Protein 5EWP (pdb70)

Solvent-accessible surface area: 23270 Å² total; per-residue (Å²): 238,97,208,59,46,99,32,51,97,77,17,70,123,1,123,117,96,76,48,16,81,38,3,4,72,2,0,86,10,108,28,145,38,85,106,100,112,81,53,127,59,20,32,68,10,102,20,4,0,0,20,0,0,19,19,0,4,62,16,1,42,89,100,101,73,82,102,23,21,46,33,0,41,135,8,90,0,1,45,34,0,8,87,7,15,113,29,181,81,112,3,24,22,5,5,0,2,10,0,0,17,77,0,4,59,104,19,23,78,0,4,16,35,0,47,106,48,32,0,3,60,78,1,8,64,7,3,132,30,151,66,80,20,16,48,19,18,0,2,59,0,0,34,14,0,0,50,30,46,102,124,16,8,90,58,0,55,164,61,26,0,6,77,21,0,2,60,7,1,89,52,72,119,138,63,84,75,97,49,85,18,148,8,18,34,64,0,0,103,7,0,30,42,0,0,34,53,93,64,56,78,29,103,82,1,24,44,14,0,88,126,40,75,0,44,135,7,0,114,70,0,70,88,14,97,46,88,66,6,23,57,10,0,66,78,0,10,115,80,5,102,223,87,214,58,52,98,31,51,97,79,15,78,124,1,130,83,95,76,48,17,83,37,3,6,73,2,0,86,9,109,22,140,28,84,107,99,96,158,62,128,58,20,34,86,19,138,13,4,0,0,27,0,0,24,28,0,4,80,24,1,46,35,100,99,78,76,94,21,23,45,31,0,44,136,8,91,0,2,47,36,0,9,89,8,17,124,30,174,51,102,7,14,20,2,5,0,1,10,0,0,18,74,0,4,59,95,16,21,78,0,4,16,33,0,48,107,48,32,0,4,58,76,0,8,63,7,6,142,30,156,56,76,19,11,54,20,17,0,2,60,0,0,50,16,0,0,52,32,52,120,146,16,9,44,57,0,63,169,60,27,0,6,78,18,0,3,62,9,1,99,48,50,129,124,45,76,95,99,36,93,7,160,9,16,38,68,0,0,103,7,0,28,43,0,0,34,52,106,60,97,74,31,100,95,1,22,83,15,0,72,110,40,73,0,43,134,16,0,104,64,0,62,144,11,91,53,88,68,3,21,59,11,0,63,80,0,10,118,77,4,106

B-factor: mean 30.08, std 13.86, range [9.21, 117.8]

Foldseek 3Di:
DDDDDPLVVLLVVCVVVVVLLSLLVSLPFPAADDDDDDDDFADDDGTSNLVSLQVLLVQLQPPVCVVSLVVNVVSVNLLSLLVLLPDPDRSSNRSSLSSLLSSLPPHQVSLVVNLVSPVLLSLLVQLPDPGLVRNLSSLNSLLSNCLVDVVSLVVCLVSCNLQSLLVLLAADPVHDLVDDSVSNLVSLVSLVSSQDNVNHGDVVSLVSNLPYCNLVSLVVQLVRPDVSRVVSSVVSNVSND/DDDADPLVVLLVVCLVVVVLLSLLVSLPFQAADDFDDDDVFADDDGTSNLVSLQVLLVVLQPPVCVVSLVVNVVSVVLLSLLVLLPDPDRSSNRSSLSSLLSSLPPHQVSLQVCLVSPPLLSLLVQLVDPGLVRNLSSLNSLLSNCLPDVVSLVVCLVSCSLQSLLVLLADPPPCDLPDDSVSNQVSLVSLVSSQDNVNHGDPVSLVSNLPYCNLVSLVVQLPHPDPSRNVSSVVNNVSND

Structure (mmCIF, N/CA/C/O backbone):
data_5EWP
#
_entry.id   5EWP
#
_cell.length_a   46.800
_cell.length_b   54.940
_cell.length_c   64.650
_cell.angle_alpha   106.68
_cell.angle_beta   100.57
_cell.angle_gamma   99.60
#
_symmetry.space_group_name_H-M   'P 1'
#
loop_
_entity.id
_entity.type
_entity.pdbx_description
1 polymer 'ARO (armadillo repeats only protein)'
2 water water
#
loop_
_atom_site.group_PDB
_atom_site.id
_atom_site.type_symbol
_atom_site.label_atom_id
_atom_site.label_alt_id
_atom_site.label_comp_id
_atom_site.label_asym_id
_atom_site.label_entity_id
_atom_site.label_seq_id
_atom_site.pdbx_PDB_ins_code
_atom_site.Cartn_x
_atom_site.Cartn_y
_atom_site.Cartn_z
_atom_site.occupancy
_atom_site.B_iso_or_equiv
_atom_site.auth_seq_id
_atom_site.auth_comp_id
_atom_site.auth_asym_id
_atom_site.auth_atom_id
_atom_site.pdbx_PDB_model_num
ATOM 1 N N . LEU A 1 9 ? 8.970 -41.611 -20.705 1.00 59.93 32 LEU A N 1
ATOM 2 C CA . LEU A 1 9 ? 7.704 -41.082 -20.207 1.00 57.91 32 LEU A CA 1
ATOM 3 C C . LEU A 1 9 ? 6.660 -42.183 -20.027 1.00 57.26 32 LEU A C 1
ATOM 4 O O . LEU A 1 9 ? 6.976 -43.375 -20.045 1.00 58.96 32 LEU A O 1
ATOM 9 N N . SER A 1 10 ? 5.408 -41.765 -19.868 1.00 52.39 33 SER A N 1
ATOM 10 C CA . SER A 1 10 ? 4.313 -42.689 -19.606 1.00 51.01 33 SER A CA 1
ATOM 11 C C . SER A 1 10 ? 3.820 -43.425 -20.858 1.00 42.68 33 SER A C 1
ATOM 12 O O . SER A 1 10 ? 3.841 -42.873 -21.961 1.00 35.37 33 SER A O 1
ATOM 15 N N . PHE A 1 11 ? 3.359 -44.664 -20.679 1.00 38.15 34 PHE A N 1
ATOM 16 C CA . PHE A 1 11 ? 2.570 -45.338 -21.704 1.00 35.62 34 PHE A CA 1
ATOM 17 C C . PHE A 1 11 ? 1.271 -44.569 -21.870 1.00 39.20 34 PHE A C 1
ATOM 18 O O . PHE A 1 11 ? 0.724 -44.051 -20.893 1.00 36.36 34 PHE A O 1
ATOM 26 N N . THR A 1 12 ? 0.772 -44.476 -23.093 1.00 33.27 35 THR A N 1
ATOM 27 C CA . THR A 1 12 ? -0.466 -43.733 -23.304 1.00 36.86 35 THR A CA 1
ATOM 28 C C . THR A 1 12 ? -1.362 -44.411 -24.332 1.00 35.62 35 THR A C 1
ATOM 29 O O . THR A 1 12 ? -0.980 -45.413 -24.926 1.00 33.54 35 THR A O 1
ATOM 33 N N . SER A 1 13 ? -2.562 -43.879 -24.523 1.00 30.26 36 SER A N 1
ATOM 34 C CA . SER A 1 13 ? -3.480 -44.462 -25.481 1.00 36.69 36 SER A CA 1
ATOM 35 C C . SER A 1 13 ? -2.888 -44.510 -26.880 1.00 29.41 36 SER A C 1
ATOM 36 O O . SER A 1 13 ? -2.168 -43.602 -27.292 1.00 31.76 36 SER A O 1
ATOM 39 N N . ASN A 1 14 ? -3.201 -45.580 -27.603 1.00 26.52 37 ASN A N 1
ATOM 40 C CA . ASN A 1 14 ? -2.805 -45.718 -28.988 1.00 32.44 37 ASN A CA 1
ATOM 41 C C . ASN A 1 14 ? -3.260 -44.507 -29.794 1.00 23.95 37 ASN A C 1
ATOM 42 O O . ASN A 1 14 ? -2.539 -44.034 -30.670 1.00 26.11 37 ASN A O 1
ATOM 47 N N . ASP A 1 15 ? -4.459 -44.017 -29.491 1.00 27.49 38 ASP A N 1
ATOM 48 C CA . ASP A 1 15 ? -5.032 -42.903 -30.261 1.00 24.79 38 ASP A CA 1
ATOM 49 C C . ASP A 1 15 ? -4.214 -41.625 -30.073 1.00 24.37 38 ASP A C 1
ATOM 50 O O . ASP A 1 15 ? -4.067 -40.824 -31.004 1.00 24.11 38 ASP A O 1
ATOM 55 N N . ILE A 1 16 ? -3.679 -41.435 -28.870 1.00 24.66 39 ILE A N 1
ATOM 56 C CA . ILE A 1 16 ? -2.832 -40.280 -28.613 1.00 24.76 39 ILE A CA 1
ATOM 57 C C . ILE A 1 16 ? -1.526 -40.401 -29.392 1.00 23.71 39 ILE A C 1
ATOM 58 O O . ILE A 1 16 ? -1.043 -39.427 -29.961 1.00 22.99 39 ILE A O 1
ATOM 63 N N . LEU A 1 17 ? -0.963 -41.603 -29.439 1.00 26.36 40 LEU A N 1
ATOM 64 C CA . LEU A 1 17 ? 0.252 -41.803 -30.212 1.00 27.39 40 LEU A CA 1
ATOM 65 C C . LEU A 1 17 ? -0.005 -41.615 -31.703 1.00 21.41 40 LEU A C 1
ATOM 66 O O . LEU A 1 17 ? 0.803 -40.997 -32.393 1.00 22.39 40 LEU A O 1
ATOM 71 N N . ARG A 1 18 ? -1.127 -42.150 -32.179 1.00 20.83 41 ARG A N 1
ATOM 72 C CA . ARG A 1 18 ? -1.522 -42.000 -33.579 1.00 24.56 41 ARG A CA 1
ATOM 73 C C . ARG A 1 18 ? -1.705 -40.535 -33.917 1.00 23.38 41 ARG A C 1
ATOM 74 O O . ARG A 1 18 ? -1.260 -40.082 -34.964 1.00 22.33 41 ARG A O 1
ATOM 82 N N . PHE A 1 19 ? -2.336 -39.787 -33.013 1.00 21.89 42 PHE A N 1
ATOM 83 C CA . PHE A 1 19 ? -2.511 -38.357 -33.224 1.00 23.46 42 PHE A CA 1
ATOM 84 C C . PHE A 1 19 ? -1.173 -37.626 -33.331 1.00 22.62 42 PHE A C 1
ATOM 85 O O . PHE A 1 19 ? -0.971 -36.809 -34.234 1.00 22.28 42 PHE A O 1
ATOM 93 N N . ASP A 1 20 ? -0.268 -37.891 -32.392 1.00 24.34 43 ASP A N 1
ATOM 94 C CA . ASP A 1 20 ? 1.013 -37.185 -32.380 1.00 24.79 43 ASP A CA 1
ATOM 95 C C . ASP A 1 20 ? 1.813 -37.448 -33.640 1.00 23.68 43 ASP A C 1
ATOM 96 O O . ASP A 1 20 ? 2.451 -36.546 -34.180 1.00 29.31 43 ASP A O 1
ATOM 101 N N . LYS A 1 21 ? 1.764 -38.682 -34.120 1.00 23.30 44 LYS A N 1
ATOM 102 C CA . LYS A 1 21 ? 2.480 -39.027 -35.340 1.00 25.21 44 LYS A CA 1
ATOM 103 C C . LYS A 1 21 ? 1.816 -38.382 -36.555 1.00 27.64 44 LYS A C 1
ATOM 104 O O . LYS A 1 21 ? 2.496 -37.839 -37.430 1.00 26.56 44 LYS A O 1
ATOM 110 N N . ALA A 1 22 ? 0.489 -38.436 -36.612 1.00 25.00 45 ALA A N 1
ATOM 111 C CA . ALA A 1 22 ? -0.232 -37.802 -37.708 1.00 22.11 45 ALA A CA 1
ATOM 112 C C . ALA A 1 22 ? 0.068 -36.301 -37.759 1.00 29.95 45 ALA A C 1
ATOM 113 O O . ALA A 1 22 ? 0.201 -35.725 -38.838 1.00 28.84 45 ALA A O 1
ATOM 115 N N . TYR A 1 23 ? 0.199 -35.684 -36.586 1.00 23.72 46 TYR A N 1
ATOM 116 C CA . TYR A 1 23 ? 0.466 -34.253 -36.477 1.00 30.72 46 TYR A CA 1
ATOM 117 C C . TYR A 1 23 ? 1.847 -33.892 -37.032 1.00 34.87 46 TYR A C 1
ATOM 118 O O . TYR A 1 23 ? 1.989 -32.952 -37.828 1.00 35.16 46 TYR A O 1
ATOM 127 N N . ASP A 1 24 ? 2.862 -34.626 -36.592 1.00 31.76 47 ASP A N 1
ATOM 128 C CA . ASP A 1 24 ? 4.222 -34.444 -37.103 1.00 36.39 47 ASP A CA 1
ATOM 129 C C . ASP A 1 24 ? 4.297 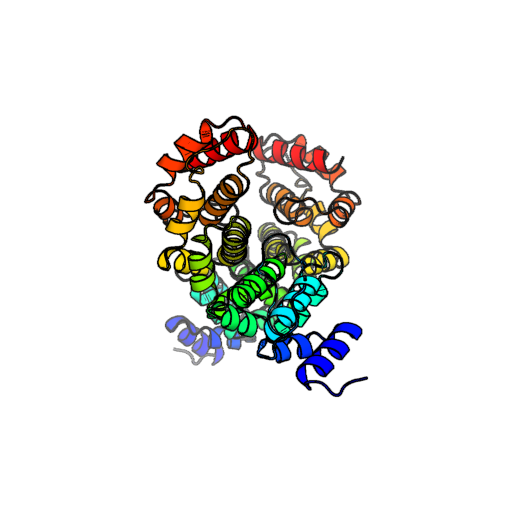-34.590 -38.622 1.00 37.67 47 ASP A C 1
ATOM 130 O O . ASP A 1 24 ? 5.133 -33.961 -39.261 1.00 44.29 47 ASP A O 1
ATOM 135 N N . GLU A 1 25 ? 3.427 -35.415 -39.200 1.00 31.07 48 GLU A N 1
ATOM 136 C CA . GLU A 1 25 ? 3.549 -35.756 -40.616 1.00 30.50 48 GLU A CA 1
ATOM 137 C C . GLU A 1 25 ? 2.439 -35.221 -41.533 1.00 34.72 48 GLU A C 1
ATOM 138 O O . GLU A 1 25 ? 2.393 -35.591 -42.710 1.00 41.74 48 GLU A O 1
ATOM 144 N N . ASN A 1 26 ? 1.582 -34.337 -41.022 1.00 28.58 49 ASN A N 1
ATOM 145 C CA . ASN A 1 26 ? 0.385 -33.895 -41.756 1.00 27.81 49 ASN A CA 1
ATOM 146 C C . ASN A 1 26 ? -0.355 -35.046 -42.418 1.00 31.86 49 ASN A C 1
ATOM 147 O O . ASN A 1 26 ? -0.766 -34.957 -43.581 1.00 35.54 49 ASN A O 1
ATOM 152 N N . ASP A 1 27 ? -0.529 -36.127 -41.669 1.00 25.74 50 ASP A N 1
ATOM 153 C CA . ASP A 1 27 ? -1.164 -37.327 -42.186 1.00 22.08 50 ASP A CA 1
ATOM 154 C C . ASP A 1 27 ? -2.681 -37.147 -42.237 1.00 27.34 50 ASP A C 1
ATOM 155 O O . ASP A 1 27 ? -3.392 -37.397 -41.247 1.00 19.84 50 ASP A O 1
ATOM 160 N N . VAL A 1 28 ? -3.165 -36.702 -43.392 1.00 24.84 51 VAL A N 1
ATOM 161 C CA . VAL A 1 28 ? -4.581 -36.422 -43.586 1.00 24.20 51 VAL A CA 1
ATOM 162 C C . VAL A 1 28 ? -5.454 -37.650 -43.341 1.00 22.79 51 VAL A C 1
ATOM 163 O O . VAL A 1 28 ? -6.428 -37.572 -42.594 1.00 20.95 51 VAL A O 1
ATOM 167 N N . GLN A 1 29 ? -5.118 -38.783 -43.955 1.00 19.78 52 GLN A N 1
ATOM 168 C CA . GLN A 1 29 ? -5.948 -39.978 -43.815 1.00 19.26 52 GLN A CA 1
ATOM 169 C C . GLN A 1 29 ? -6.031 -40.447 -42.369 1.00 19.22 52 GLN A C 1
ATOM 170 O O . GLN A 1 29 ? -7.089 -40.895 -41.905 1.00 19.78 52 GLN A O 1
ATOM 176 N N . GLU A 1 30 ? -4.918 -40.354 -41.655 1.00 16.71 53 GLU A N 1
ATOM 177 C CA . GLU A 1 30 ? -4.928 -40.802 -40.258 1.00 19.94 53 GLU A CA 1
ATOM 178 C C . GLU A 1 30 ? -5.786 -39.872 -39.388 1.00 18.12 53 GLU A C 1
ATOM 179 O O . GLU A 1 30 ? -6.543 -40.335 -38.529 1.00 17.95 53 GLU A O 1
ATOM 185 N N . PHE A 1 31 ? -5.686 -38.568 -39.626 1.00 17.30 54 PHE A N 1
ATOM 186 C CA . PHE A 1 31 ? -6.569 -37.618 -38.942 1.00 19.86 54 PHE A CA 1
ATOM 187 C C . PHE A 1 31 ? -8.043 -37.950 -39.208 1.00 19.41 54 PHE A C 1
ATOM 188 O O . PHE A 1 31 ? -8.851 -37.935 -38.300 1.00 16.22 54 PHE A O 1
ATOM 196 N N . VAL A 1 32 ? -8.407 -38.240 -40.458 1.00 16.12 55 VAL A N 1
ATOM 197 C CA . VAL A 1 32 ? -9.789 -38.615 -40.732 1.00 16.33 55 VAL A CA 1
ATOM 198 C C . VAL A 1 32 ? -10.204 -39.879 -39.959 1.00 20.50 55 VAL A C 1
ATOM 199 O O . VAL A 1 32 ? -11.285 -39.925 -39.367 1.00 18.62 55 VAL A O 1
ATOM 203 N N . ASN A 1 33 ? -9.333 -40.888 -39.940 1.00 19.00 56 ASN A N 1
ATOM 204 C CA . ASN A 1 33 ? -9.606 -42.119 -39.206 1.00 19.47 56 ASN A CA 1
ATOM 205 C C . ASN A 1 33 ? -9.739 -41.867 -37.722 1.00 17.99 56 ASN A C 1
ATOM 206 O O . ASN A 1 33 ? -10.487 -42.564 -37.028 1.00 22.39 56 ASN A O 1
ATOM 211 N N . LEU A 1 34 ? -8.994 -40.874 -37.240 1.00 16.20 57 LEU A N 1
ATOM 212 C CA . LEU A 1 34 ? -8.971 -40.543 -35.807 1.00 17.08 57 LEU A CA 1
ATOM 213 C C . LEU A 1 34 ? -10.174 -39.704 -35.357 1.00 14.96 57 LEU A C 1
ATOM 214 O O . LEU A 1 34 ? -10.416 -39.559 -34.161 1.00 16.98 57 LEU A O 1
ATOM 219 N N . CYS A 1 35 ? -10.936 -39.157 -36.304 1.00 18.22 58 CYS A N 1
ATOM 220 C CA . CYS A 1 35 ? -12.085 -38.340 -35.919 1.00 15.68 58 CYS A CA 1
ATOM 221 C C . CYS A 1 35 ? -13.089 -39.112 -35.060 1.00 20.37 58 CYS A C 1
ATOM 222 O O . CYS A 1 35 ? -13.805 -38.520 -34.250 1.00 19.85 58 CYS A O 1
ATOM 225 N N . SER A 1 36 ? -13.137 -40.433 -35.218 1.00 19.45 59 SER A N 1
ATOM 226 C CA . SER A 1 36 ? -14.066 -41.240 -34.426 1.00 27.46 59 SER A CA 1
ATOM 227 C C . SER A 1 36 ? -13.556 -41.511 -32.998 1.00 23.37 59 SER A C 1
ATOM 228 O O . SER A 1 36 ? -14.294 -42.026 -32.161 1.00 27.13 59 SER A O 1
ATOM 231 N N . SER A 1 37 ? -12.299 -41.173 -32.721 1.00 19.35 60 SER A N 1
ATOM 232 C CA . SER A 1 37 ? -11.729 -41.457 -31.410 1.00 25.90 60 SER A CA 1
ATOM 233 C C . SER A 1 37 ? -12.472 -40.730 -30.302 1.00 27.40 60 SER A C 1
ATOM 234 O O . SER A 1 37 ? -12.731 -39.538 -30.406 1.00 21.68 60 SER A O 1
ATOM 237 N N . THR A 1 38 ? -12.823 -41.464 -29.250 1.00 25.05 61 THR A N 1
ATOM 238 C CA . THR A 1 38 ? -13.451 -40.884 -28.070 1.00 32.71 61 THR A CA 1
ATOM 239 C C . THR A 1 38 ? -12.449 -40.741 -26.922 1.00 27.27 61 THR A C 1
ATOM 240 O O . THR A 1 38 ? -12.827 -40.460 -25.784 1.00 24.78 61 THR A O 1
ATOM 244 N N . CYS A 1 39 ? -11.166 -40.933 -27.226 1.00 22.88 62 CYS A N 1
ATOM 245 C CA . CYS A 1 39 ? -10.116 -40.811 -26.219 1.00 24.55 62 CYS A CA 1
ATOM 246 C C . CYS A 1 39 ? -10.075 -39.386 -25.643 1.00 22.49 62 CYS A C 1
ATOM 247 O O . CYS A 1 39 ? -9.869 -38.423 -26.382 1.00 21.83 62 CYS A O 1
ATOM 250 N N . GLU A 1 40 ? -10.309 -39.248 -24.338 1.00 19.58 63 GLU A N 1
ATOM 251 C CA . GLU A 1 40 ? -10.359 -37.931 -23.703 1.00 18.41 63 GLU A CA 1
ATOM 252 C C . GLU A 1 40 ? -8.981 -37.285 -23.707 1.00 29.40 63 GLU A C 1
ATOM 253 O O . GLU A 1 40 ? -7.967 -37.973 -23.595 1.00 24.50 63 GLU A O 1
ATOM 259 N N . ILE A 1 41 ? -8.939 -35.965 -23.864 1.00 25.73 64 ILE A N 1
ATOM 260 C CA . ILE A 1 41 ? -7.686 -35.235 -23.713 1.00 30.36 64 ILE A CA 1
ATOM 261 C C . ILE A 1 41 ? -7.796 -34.248 -22.556 1.00 32.93 64 ILE A C 1
ATOM 262 O O . ILE A 1 41 ? -8.892 -33.982 -22.057 1.00 31.31 64 ILE A O 1
ATOM 267 N N . GLU A 1 42 ? -6.658 -33.707 -22.134 1.00 33.93 65 GLU A N 1
ATOM 268 C CA . GLU A 1 42 ? -6.639 -32.742 -21.042 1.00 39.36 65 GLU A CA 1
ATOM 269 C C . GLU A 1 42 ? -7.174 -31.399 -21.533 1.00 45.11 65 GLU A C 1
ATOM 270 O O . GLU A 1 42 ? -7.212 -31.144 -22.741 1.00 41.73 65 GLU A O 1
ATOM 272 N N . LYS A 1 43 ? -7.620 -30.559 -20.601 1.00 49.93 66 LYS A N 1
ATOM 273 C CA . LYS A 1 43 ? -8.079 -29.215 -20.941 1.00 50.70 66 LYS A CA 1
ATOM 274 C C . LYS A 1 43 ? -6.976 -28.434 -21.654 1.00 54.48 66 LYS A C 1
ATOM 275 O O . LYS A 1 43 ? -5.799 -28.557 -21.317 1.00 55.04 66 LYS A O 1
ATOM 277 N N . LEU A 1 44 ? -7.365 -27.622 -22.632 1.00 53.47 67 LEU A N 1
ATOM 278 C CA . LEU A 1 44 ? -6.411 -26.825 -23.400 1.00 56.21 67 LEU A CA 1
ATOM 279 C C . LEU A 1 44 ? -6.243 -25.422 -22.828 1.00 59.36 67 LEU A C 1
ATOM 280 O O . LEU A 1 44 ? -6.856 -25.076 -21.819 1.00 55.94 67 LEU A O 1
ATOM 285 N N . ARG A 1 47 ? -6.844 -22.309 -26.098 1.00 42.88 70 ARG A N 1
ATOM 286 C CA . ARG A 1 47 ? -7.878 -22.140 -27.127 1.00 52.10 70 ARG A CA 1
ATOM 287 C C . ARG A 1 47 ? -7.266 -22.090 -28.528 1.00 45.31 70 ARG A C 1
ATOM 288 O O . ARG A 1 47 ? -6.182 -21.541 -28.721 1.00 48.27 70 ARG A O 1
ATOM 290 N N . MET A 1 48 ? -7.972 -22.635 -29.515 1.00 51.74 71 MET A N 1
ATOM 291 C CA . MET A 1 48 ? -7.395 -22.764 -30.853 1.00 52.95 71 MET A CA 1
ATOM 292 C C . MET A 1 48 ? -8.150 -21.990 -31.929 1.00 50.56 71 MET A C 1
ATOM 293 O O . MET A 1 48 ? -7.694 -21.906 -33.064 1.00 57.27 71 MET A O 1
ATOM 298 N N . HIS A 1 49 ? -9.284 -21.403 -31.570 1.00 42.03 72 HIS A N 1
ATOM 299 C CA . HIS A 1 49 ? -10.226 -20.908 -32.565 1.00 32.23 72 HIS A CA 1
ATOM 300 C C . HIS A 1 49 ? -11.129 -19.889 -31.877 1.00 21.03 72 HIS A C 1
ATOM 301 O O . HIS A 1 49 ? -11.411 -20.030 -30.697 1.00 26.90 72 HIS A O 1
ATOM 308 N N . PRO A 1 50 ? -11.571 -18.851 -32.610 1.00 24.03 73 PRO A N 1
ATOM 309 C CA . PRO A 1 50 ? -12.311 -17.781 -31.929 1.00 27.72 73 PRO A CA 1
ATOM 310 C C . PRO A 1 50 ? -13.701 -18.143 -31.385 1.00 26.61 73 PRO A C 1
ATOM 311 O O . PRO A 1 50 ? -14.147 -17.458 -30.471 1.00 26.71 73 PRO A O 1
ATOM 315 N N . TRP A 1 51 ? -14.368 -19.177 -31.893 1.00 17.75 74 TRP A N 1
ATOM 316 C CA . TRP A 1 51 ? -15.684 -19.510 -31.352 1.00 18.60 74 TRP A CA 1
ATOM 317 C C . TRP A 1 51 ? -15.955 -21.011 -31.145 1.00 13.12 74 TRP A C 1
ATOM 318 O O . TRP A 1 51 ? -16.846 -21.363 -30.376 1.00 19.04 74 TRP A O 1
ATOM 329 N N . ALA A 1 52 ? -15.214 -21.889 -31.823 1.00 17.75 75 ALA A N 1
ATOM 330 C CA . ALA A 1 52 ? -15.451 -23.334 -31.693 1.00 15.91 75 ALA A CA 1
ATOM 331 C C . ALA A 1 52 ? -15.143 -23.804 -30.272 1.00 17.31 75 ALA A C 1
ATOM 332 O O . ALA A 1 52 ? -14.136 -23.412 -29.692 1.00 18.69 75 ALA A O 1
ATOM 334 N N . ALA A 1 53 ? -16.006 -24.644 -29.716 1.00 15.08 76 ALA A N 1
ATOM 335 C CA . ALA A 1 53 ? -15.777 -25.197 -28.376 1.00 17.48 76 ALA A CA 1
ATOM 336 C C . ALA A 1 53 ? -14.472 -25.982 -28.320 1.00 16.01 76 ALA A C 1
ATOM 337 O O . ALA A 1 53 ? -14.114 -26.665 -29.276 1.00 16.42 76 ALA A O 1
ATOM 339 N N . ASP A 1 54 ? -13.743 -25.887 -27.207 1.00 16.63 77 ASP A N 1
ATOM 340 C CA . ASP A 1 54 ? -12.487 -26.637 -27.074 1.00 21.67 77 ASP A CA 1
ATOM 341 C C . ASP A 1 54 ? -12.656 -28.145 -27.308 1.00 21.27 77 ASP A C 1
ATOM 342 O O . ASP A 1 54 ? -13.544 -28.774 -26.723 1.00 17.98 77 ASP A O 1
ATOM 347 N N . PRO A 1 55 ? -11.801 -28.727 -28.162 1.00 18.71 78 PRO A N 1
ATOM 348 C CA . PRO A 1 55 ? -11.821 -30.185 -28.343 1.00 20.52 78 PRO A CA 1
ATOM 349 C C . PRO A 1 55 ? -11.647 -30.910 -27.013 1.00 18.90 78 PRO A C 1
ATOM 350 O O . PRO A 1 55 ? -10.779 -30.520 -26.229 1.00 19.41 78 PRO A O 1
ATOM 354 N N . LYS A 1 56 ? -12.476 -31.919 -26.759 1.00 17.12 79 LYS A N 1
ATOM 355 C CA . LYS A 1 56 ? -12.428 -32.639 -25.492 1.00 22.96 79 LYS A CA 1
ATOM 356 C C . LYS A 1 56 ? -11.938 -34.069 -25.677 1.00 23.99 79 LYS A C 1
ATOM 357 O O . LYS A 1 56 ? -11.682 -34.790 -24.696 1.00 19.26 79 LYS A O 1
ATOM 363 N N . THR A 1 57 ? -11.793 -34.463 -26.938 1.00 21.33 80 THR A N 1
ATOM 364 C CA . THR A 1 57 ? -11.328 -35.800 -27.316 1.00 17.97 80 THR A CA 1
ATOM 365 C C . THR A 1 57 ? -10.371 -35.738 -28.491 1.00 19.60 80 THR A C 1
ATOM 366 O O . THR A 1 57 ? -10.336 -34.745 -29.217 1.00 17.73 80 THR A O 1
ATOM 370 N N . ILE A 1 58 ? -9.619 -36.815 -28.705 1.00 20.65 81 ILE A N 1
ATOM 371 C CA . ILE A 1 58 ? -8.741 -36.905 -29.864 1.00 18.12 81 ILE A CA 1
ATOM 372 C C . ILE A 1 58 ? -9.559 -36.759 -31.157 1.00 19.21 81 ILE A C 1
ATOM 373 O O . ILE A 1 58 ? -9.095 -36.171 -32.138 1.00 17.59 81 ILE A O 1
ATOM 378 N N . GLY A 1 59 ? -10.785 -37.271 -31.143 1.00 19.23 82 GLY A N 1
ATOM 379 C CA . GLY A 1 59 ? -11.673 -37.156 -32.296 1.00 17.71 82 GLY A CA 1
ATOM 380 C C . GLY A 1 59 ? -11.936 -35.714 -32.699 1.00 19.45 82 GLY A C 1
ATOM 381 O O . GLY A 1 59 ? -11.760 -35.332 -33.857 1.00 16.89 82 GLY A O 1
ATOM 382 N N . ALA A 1 60 ? -12.354 -34.889 -31.743 1.00 16.76 83 ALA A N 1
ATOM 383 C CA . ALA A 1 60 ? -12.592 -33.483 -32.048 1.00 16.18 83 ALA A CA 1
ATOM 384 C C . ALA A 1 60 ? -11.291 -32.743 -32.379 1.00 19.93 83 ALA A C 1
ATOM 385 O O . ALA A 1 60 ? -11.278 -31.826 -33.200 1.00 17.12 83 ALA A O 1
ATOM 387 N N . LEU A 1 61 ? -10.200 -33.136 -31.733 1.00 14.86 84 LEU A N 1
ATOM 388 C CA . LEU A 1 61 ? -8.913 -32.508 -31.987 1.00 12.36 84 LEU A CA 1
ATOM 389 C C . LEU A 1 61 ? -8.417 -32.798 -33.409 1.00 14.36 84 LEU A C 1
ATOM 390 O O . LEU A 1 61 ? -7.812 -31.949 -34.066 1.00 14.10 84 LEU A O 1
ATOM 395 N N . SER A 1 62 ? -8.684 -34.015 -33.873 1.00 15.34 85 SER A N 1
ATOM 396 C CA . SER A 1 62 ? -8.290 -34.435 -35.214 1.00 16.18 85 SER A CA 1
ATOM 397 C C . SER A 1 62 ? -9.097 -33.669 -36.256 1.00 14.91 85 SER A C 1
ATOM 398 O O . SER A 1 62 ? -8.551 -33.202 -37.252 1.00 16.50 85 SER A O 1
ATOM 401 N N . ALA A 1 63 ? -10.395 -33.525 -36.011 1.00 15.48 86 ALA A N 1
ATOM 402 C CA . ALA A 1 63 ? -11.251 -32.715 -36.875 1.00 13.37 86 ALA A CA 1
ATOM 403 C C . ALA A 1 63 ? -10.722 -31.278 -36.930 1.00 12.57 86 ALA A C 1
ATOM 404 O O . ALA A 1 63 ? -10.732 -30.645 -37.988 1.00 14.88 86 ALA A O 1
ATOM 406 N N . THR A 1 64 ? -10.247 -30.769 -35.789 1.00 15.15 87 THR A N 1
ATOM 407 C CA . THR A 1 64 ? -9.702 -29.419 -35.754 1.00 14.27 87 THR A CA 1
ATOM 408 C C . THR A 1 64 ? -8.402 -29.312 -36.587 1.00 15.47 87 THR A C 1
ATOM 409 O O . THR A 1 64 ? -8.212 -28.352 -37.321 1.00 17.11 87 THR A O 1
ATOM 413 N N . GLN A 1 65 ? -7.518 -30.300 -36.500 1.00 15.30 88 GLN A N 1
ATOM 414 C CA . GLN A 1 65 ? -6.294 -30.241 -37.302 1.00 14.89 88 GLN A CA 1
ATOM 415 C C . GLN A 1 65 ? -6.620 -30.307 -38.789 1.00 15.54 88 GLN A C 1
ATOM 416 O O . GLN A 1 65 ? -5.950 -29.664 -39.602 1.00 16.39 88 GLN A O 1
ATOM 422 N N . LEU A 1 66 ? -7.643 -31.084 -39.144 1.00 16.49 89 LEU A N 1
ATOM 423 C CA . LEU A 1 66 ? -8.071 -31.165 -40.545 1.00 17.87 89 LEU A CA 1
ATOM 424 C C . LEU A 1 66 ? -8.612 -29.810 -41.008 1.00 19.16 89 LEU A C 1
ATOM 425 O O . LEU A 1 66 ? -8.334 -29.369 -42.130 1.00 15.40 89 LEU A O 1
ATOM 430 N N . ALA A 1 67 ? -9.355 -29.136 -40.134 1.00 14.63 90 ALA A N 1
ATOM 431 C CA . ALA A 1 67 ? -9.861 -27.802 -40.445 1.00 15.34 90 ALA A CA 1
ATOM 432 C C . ALA A 1 67 ? -8.711 -26.816 -40.678 1.00 18.39 90 ALA A C 1
ATOM 433 O O . ALA A 1 67 ? -8.774 -25.957 -41.557 1.00 17.71 90 ALA A O 1
ATOM 435 N N . ILE A 1 68 ? -7.663 -26.944 -39.876 1.00 15.63 91 ILE A N 1
ATOM 436 C CA . ILE A 1 68 ? -6.491 -26.092 -40.025 1.00 17.05 91 IL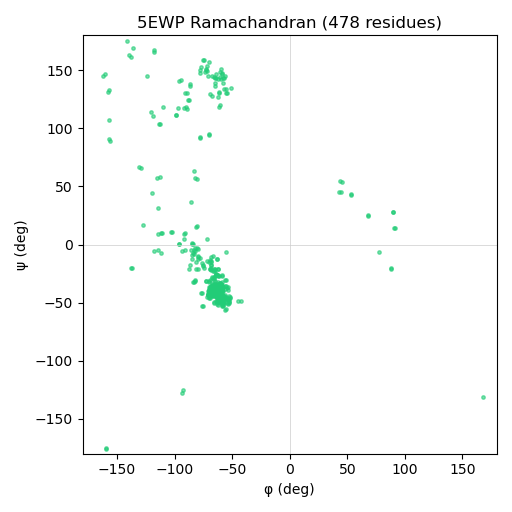E A CA 1
ATOM 437 C C . ILE A 1 68 ? -5.839 -26.321 -41.378 1.00 22.56 91 ILE A C 1
ATOM 438 O O . ILE A 1 68 ? -5.510 -25.365 -42.088 1.00 21.95 91 ILE A O 1
ATOM 443 N N . LEU A 1 69 ? -5.698 -27.582 -41.766 1.00 17.40 92 LEU A N 1
ATOM 444 C CA . LEU A 1 69 ? -5.124 -27.886 -43.068 1.00 14.58 92 LEU A CA 1
ATOM 445 C C . LEU A 1 69 ? -6.008 -27.337 -44.182 1.00 19.39 92 LEU A C 1
ATOM 446 O O . LEU A 1 69 ? -5.503 -26.786 -45.173 1.00 21.31 92 LEU A O 1
ATOM 451 N N . ALA A 1 70 ? -7.321 -27.480 -44.027 1.00 19.15 93 ALA A N 1
ATOM 452 C CA . ALA A 1 70 ? -8.261 -26.961 -45.032 1.00 19.49 93 ALA A CA 1
ATOM 453 C C . ALA A 1 70 ? -8.226 -25.431 -45.133 1.00 24.50 93 ALA A C 1
ATOM 454 O O . ALA A 1 70 ? -8.621 -24.856 -46.149 1.00 25.29 93 ALA A O 1
ATOM 456 N N . SER A 1 71 ? -7.746 -24.767 -44.092 1.00 19.96 94 SER A N 1
ATOM 457 C CA . SER A 1 71 ? -7.773 -23.309 -44.064 1.00 19.22 94 SER A CA 1
ATOM 458 C C . SER A 1 71 ? -6.490 -22.710 -44.646 1.00 29.16 94 SER A C 1
ATOM 459 O O . SER A 1 71 ? -6.376 -21.493 -44.775 1.00 32.55 94 SER A O 1
ATOM 462 N N . LYS A 1 72 ? -5.527 -23.556 -44.998 1.00 28.81 95 LYS A N 1
ATOM 463 C CA . LYS A 1 72 ? -4.284 -23.070 -45.597 1.00 32.40 95 LYS A CA 1
ATOM 464 C C . LYS A 1 72 ? -4.514 -22.548 -47.023 1.00 39.13 95 LYS A C 1
ATOM 465 O O . LYS A 1 72 ? -4.527 -23.324 -47.985 1.00 34.23 95 LYS A O 1
ATOM 471 N N . GLU A 1 73 ? -4.733 -21.238 -47.134 1.00 43.75 96 GLU A N 1
ATOM 472 C CA . GLU A 1 73 ? -4.886 -20.536 -48.414 1.00 51.41 96 GLU A CA 1
ATOM 473 C C . GLU A 1 73 ? -3.856 -20.927 -49.475 1.00 45.25 96 GLU A C 1
ATOM 474 O O . GLU A 1 73 ? -4.209 -21.192 -50.623 1.00 45.13 96 GLU A O 1
ATOM 476 N N . ASN A 1 74 ? -2.585 -20.928 -49.081 1.00 42.26 97 ASN A N 1
ATOM 477 C CA . ASN A 1 74 ? -1.483 -21.155 -50.008 1.00 43.13 97 ASN A CA 1
ATOM 478 C C . ASN A 1 74 ? -1.232 -22.636 -50.291 1.00 44.22 97 ASN A C 1
ATOM 479 O O . ASN A 1 74 ? -0.359 -22.974 -51.084 1.00 40.14 97 ASN A O 1
ATOM 481 N N . GLU A 1 75 ? -1.979 -23.516 -49.627 1.00 35.77 98 GLU A N 1
ATOM 482 C CA . GLU A 1 75 ? -1.900 -24.947 -49.914 1.00 31.96 98 GLU A CA 1
ATOM 483 C C . GLU A 1 75 ? -3.290 -25.537 -50.155 1.00 34.73 98 GLU A C 1
ATOM 484 O O . GLU A 1 75 ? -3.753 -26.384 -49.384 1.00 29.50 98 GLU A O 1
ATOM 490 N N . PRO A 1 76 ? -3.950 -25.118 -51.244 1.00 27.74 99 PRO A N 1
ATOM 491 C CA . PRO A 1 76 ? -5.316 -25.593 -51.492 1.00 22.60 99 PRO A CA 1
ATOM 492 C C . PRO A 1 76 ? -5.407 -27.098 -51.708 1.00 20.26 99 PRO A C 1
ATOM 493 O O . PRO A 1 76 ? -6.521 -27.639 -51.687 1.00 21.66 99 PRO A O 1
ATOM 497 N N . HIS A 1 77 ? -4.275 -27.774 -51.905 1.00 20.11 100 HIS A N 1
ATOM 498 C CA . HIS A 1 77 ? -4.311 -29.203 -52.192 1.00 20.26 100 HIS A CA 1
ATOM 499 C C . HIS A 1 77 ? -4.881 -30.007 -51.019 1.00 20.82 100 HIS A C 1
ATOM 500 O O . HIS A 1 77 ? -5.407 -31.098 -51.205 1.00 20.33 100 HIS A O 1
ATOM 507 N N . TYR A 1 78 ? -4.780 -29.473 -49.807 1.00 22.83 101 TYR A N 1
ATOM 508 C CA . TYR A 1 78 ? -5.312 -30.195 -48.659 1.00 16.97 101 TYR A CA 1
ATOM 509 C C . TYR A 1 78 ? -6.823 -30.429 -48.791 1.00 20.13 101 TYR A C 1
ATOM 510 O O . TYR A 1 78 ? -7.345 -31.455 -48.332 1.00 17.94 101 TYR A O 1
ATOM 519 N N . LYS A 1 79 ? -7.522 -29.489 -49.422 1.00 18.69 102 LYS A N 1
ATOM 520 C CA . LYS A 1 79 ? -8.974 -29.607 -49.556 1.00 18.75 102 LYS A CA 1
ATOM 521 C C . LYS A 1 79 ? -9.370 -30.822 -50.370 1.00 16.25 102 LYS A C 1
ATOM 522 O O . LYS A 1 79 ? -10.394 -31.452 -50.098 1.00 13.78 102 LYS A O 1
ATOM 528 N N . ASP A 1 80 ? -8.568 -31.153 -51.381 1.00 18.85 103 ASP A N 1
ATOM 529 C CA . ASP A 1 80 ? -8.813 -32.352 -52.165 1.00 15.06 103 ASP A CA 1
ATOM 530 C C . ASP A 1 80 ? -8.397 -33.610 -51.414 1.00 14.25 103 ASP A C 1
ATOM 531 O O . ASP A 1 80 ? -9.102 -34.612 -51.463 1.00 18.09 103 ASP A O 1
ATOM 536 N N . ALA A 1 81 ? -7.247 -33.565 -50.743 1.00 15.59 104 ALA A N 1
ATOM 537 C CA . ALA A 1 81 ? -6.759 -34.725 -49.994 1.00 18.55 104 ALA A CA 1
ATOM 538 C C . ALA A 1 81 ? -7.774 -35.146 -48.930 1.00 25.65 104 ALA A C 1
ATOM 539 O O . ALA A 1 81 ? -7.995 -36.339 -48.682 1.00 17.57 104 ALA A O 1
ATOM 541 N N . ILE A 1 82 ? -8.387 -34.154 -48.292 1.00 18.74 105 ILE A N 1
ATOM 542 C CA . ILE A 1 82 ? -9.358 -34.436 -47.248 1.00 14.08 105 ILE A CA 1
ATOM 543 C C . ILE A 1 82 ? -10.605 -35.094 -47.835 1.00 14.67 105 ILE A C 1
ATOM 544 O O . ILE A 1 82 ? -11.104 -36.069 -47.305 1.00 15.74 105 ILE A O 1
ATOM 549 N N . ARG A 1 83 ? -11.080 -34.610 -48.975 1.00 14.26 106 ARG A N 1
ATOM 550 C CA . ARG A 1 83 ? -12.222 -35.266 -49.608 1.00 14.16 106 ARG A CA 1
ATOM 551 C C . ARG A 1 83 ? -11.889 -36.719 -49.953 1.00 13.31 106 ARG A C 1
ATOM 552 O O . ARG A 1 83 ? -12.669 -37.623 -49.686 1.00 15.76 106 ARG A O 1
ATOM 560 N N . GLU A 1 84 ? -10.715 -36.924 -50.537 1.00 17.92 107 GLU A N 1
ATOM 561 C CA . GLU A 1 84 ? -10.320 -38.245 -51.028 1.00 21.43 107 GLU A CA 1
ATOM 562 C C . GLU A 1 84 ? -10.077 -39.229 -49.892 1.00 22.05 107 GLU A C 1
ATOM 563 O O . GLU A 1 84 ? -10.100 -40.437 -50.089 1.00 21.39 107 GLU A O 1
ATOM 569 N N . ALA A 1 85 ? -9.896 -38.691 -48.693 1.00 16.72 108 ALA A N 1
ATOM 570 C CA . ALA A 1 85 ? -9.673 -39.497 -47.501 1.00 19.85 108 ALA A CA 1
ATOM 571 C C . ALA A 1 85 ? -11.001 -39.821 -46.811 1.00 25.82 108 ALA A C 1
ATOM 572 O O . ALA A 1 85 ? -11.023 -40.338 -45.691 1.00 19.54 108 ALA A O 1
ATOM 574 N N . ASN A 1 86 ? -12.098 -39.501 -47.496 1.00 17.37 109 ASN A N 1
ATOM 575 C CA . ASN A 1 86 ? -13.464 -39.678 -46.986 1.00 14.23 109 ASN A CA 1
ATOM 576 C C . ASN A 1 86 ? -13.782 -38.728 -45.822 1.00 14.04 109 ASN A C 1
ATOM 577 O O . ASN A 1 86 ? -14.673 -38.991 -45.008 1.00 16.79 109 ASN A O 1
ATOM 582 N N . GLY A 1 87 ? -13.079 -37.605 -45.758 1.00 17.41 110 GLY A N 1
ATOM 583 C CA . GLY A 1 87 ? -13.322 -36.648 -44.687 1.00 16.41 110 GLY A CA 1
ATOM 584 C C . GLY A 1 87 ? -14.739 -36.080 -44.627 1.00 15.59 110 GLY A C 1
ATOM 585 O O . GLY A 1 87 ? -15.270 -35.838 -43.551 1.00 15.62 110 GLY A O 1
ATOM 586 N N . ILE A 1 88 ? -15.375 -35.853 -45.772 1.00 14.05 111 ILE A N 1
ATOM 587 C CA . ILE A 1 88 ? -16.645 -35.137 -45.727 1.00 11.67 111 ILE A CA 1
ATOM 588 C C . ILE A 1 88 ? -17.732 -35.977 -45.052 1.00 14.04 111 ILE A C 1
ATOM 589 O O . ILE A 1 88 ? -18.484 -35.465 -44.223 1.00 14.88 111 ILE A O 1
ATOM 594 N N . ALA A 1 89 ? -17.801 -37.273 -45.376 1.00 14.62 112 ALA A N 1
ATOM 595 C CA . ALA A 1 89 ? -18.770 -38.158 -44.711 1.00 17.60 112 ALA A CA 1
ATOM 596 C C . ALA A 1 89 ? -18.498 -38.237 -43.204 1.00 15.94 112 ALA A C 1
ATOM 597 O O . ALA A 1 89 ? -19.415 -38.243 -42.393 1.00 16.40 112 ALA A O 1
ATOM 599 N N . VAL A 1 90 ? -17.221 -38.260 -42.859 1.00 15.16 113 VAL A N 1
ATOM 600 C CA . VAL A 1 90 ? -16.807 -38.320 -41.463 1.00 13.58 113 VAL A CA 1
ATOM 601 C C . VAL A 1 90 ? -17.230 -37.051 -40.705 1.00 17.69 113 VAL A C 1
ATOM 602 O O . VAL A 1 90 ? -17.735 -37.134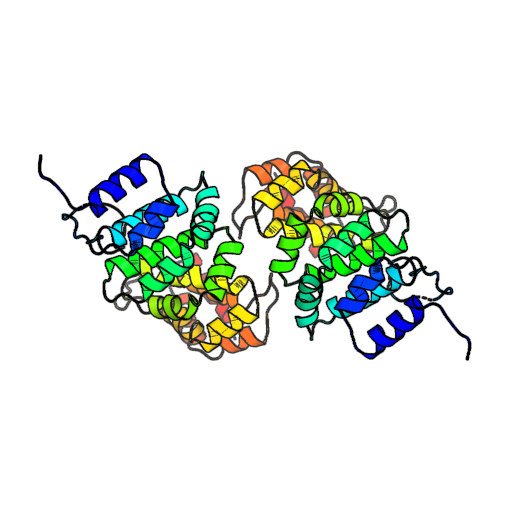 -39.587 1.00 19.31 113 VAL A O 1
ATOM 606 N N . PHE A 1 91 ? -17.061 -35.879 -41.314 1.00 13.40 114 PHE A N 1
ATOM 607 C CA . PHE A 1 91 ? -17.510 -34.637 -40.680 1.00 17.64 114 PHE A CA 1
ATOM 608 C C . PHE A 1 91 ? -19.035 -34.590 -40.548 1.00 17.50 114 PHE A C 1
ATOM 609 O O . PHE A 1 91 ? -19.565 -34.099 -39.556 1.00 12.45 114 PHE A O 1
ATOM 617 N N . ILE A 1 92 ? -19.759 -35.082 -41.552 1.00 16.94 115 ILE A N 1
ATOM 618 C CA . ILE A 1 92 ? -21.216 -35.061 -41.442 1.00 15.99 115 ILE A CA 1
ATOM 619 C C . ILE A 1 92 ? -21.668 -35.933 -40.274 1.00 15.27 115 ILE A C 1
ATOM 620 O O . ILE A 1 92 ? -22.595 -35.586 -39.539 1.00 20.21 115 ILE A O 1
ATOM 625 N N . ASN A 1 93 ? -20.949 -37.022 -40.050 1.00 13.29 116 ASN A N 1
ATOM 626 C CA . ASN A 1 93 ? -21.227 -37.857 -38.891 1.00 17.07 116 ASN A CA 1
ATOM 627 C C . ASN A 1 93 ? -20.994 -37.095 -37.583 1.00 21.26 116 ASN A C 1
ATOM 628 O O . ASN A 1 93 ? -21.741 -37.254 -36.612 1.00 17.86 116 ASN A O 1
ATOM 633 N N . LEU A 1 94 ? -19.960 -36.259 -37.552 1.00 17.30 117 LEU A N 1
ATOM 634 C CA . LEU A 1 94 ? -19.686 -35.465 -36.342 1.00 17.87 117 LEU A CA 1
ATOM 635 C C . LEU A 1 94 ? -20.797 -34.426 -36.106 1.00 18.33 117 LEU A C 1
ATOM 636 O O . LEU A 1 94 ? -21.094 -34.060 -34.977 1.00 15.16 117 LEU A O 1
ATOM 641 N N . LEU A 1 95 ? -21.435 -33.972 -37.176 1.00 17.57 118 LEU A N 1
ATOM 642 C CA . LEU A 1 95 ? -22.536 -33.023 -37.048 1.00 17.38 118 LEU A CA 1
ATOM 643 C C . LEU A 1 95 ? -23.708 -33.615 -36.263 1.00 18.40 118 LEU A C 1
ATOM 644 O O . LEU A 1 95 ? -24.538 -32.884 -35.730 1.00 19.92 118 LEU A O 1
ATOM 649 N N . LYS A 1 96 ? -23.774 -34.938 -36.203 1.00 15.08 119 LYS A N 1
ATOM 650 C CA . LYS A 1 96 ? -24.848 -35.629 -35.478 1.00 20.65 119 LYS A CA 1
ATOM 651 C C . LYS A 1 96 ? -24.575 -35.724 -33.982 1.00 20.12 119 LYS A C 1
ATOM 652 O O . LYS A 1 96 ? -25.430 -36.194 -33.208 1.00 20.86 119 LYS A O 1
ATOM 658 N N . SER A 1 97 ? -23.384 -35.294 -33.571 1.00 18.17 120 SER A N 1
ATOM 659 C CA . SER A 1 97 ? -22.954 -35.449 -32.173 1.00 18.98 120 SER A CA 1
ATOM 660 C C . SER A 1 97 ? -23.661 -34.483 -31.218 1.00 20.49 120 SER A C 1
ATOM 661 O O . SER A 1 97 ? -24.050 -33.389 -31.598 1.00 22.06 120 SER A O 1
ATOM 664 N N . HIS A 1 98 ? -23.859 -34.911 -29.977 1.00 16.51 121 HIS A N 1
ATOM 665 C CA . HIS A 1 98 ? -24.338 -34.003 -28.930 1.00 22.92 121 HIS A CA 1
ATOM 666 C C . HIS A 1 98 ? -23.183 -33.346 -28.169 1.00 23.85 121 HIS A C 1
ATOM 667 O O . HIS A 1 98 ? -23.386 -32.669 -27.144 1.00 21.84 121 HIS A O 1
ATOM 674 N N . GLU A 1 99 ? -21.963 -33.617 -28.623 1.00 18.26 122 GLU A N 1
ATOM 675 C CA . GLU A 1 99 ? -20.785 -32.948 -28.076 1.00 18.35 122 GLU A CA 1
ATOM 676 C C . GLU A 1 99 ? -20.522 -31.681 -28.880 1.00 21.20 122 GLU A C 1
ATOM 677 O O . GLU A 1 99 ? -20.279 -31.738 -30.084 1.00 18.56 122 GLU A O 1
ATOM 683 N N . LEU A 1 100 ? -20.578 -30.540 -28.208 1.00 16.87 123 LEU A N 1
ATOM 684 C CA . LEU A 1 100 ? -20.495 -29.256 -28.886 1.00 17.81 123 LEU A CA 1
ATOM 685 C C . LEU A 1 100 ? -19.186 -29.112 -29.668 1.00 14.71 123 LEU A C 1
ATOM 686 O O . LEU A 1 100 ? -19.190 -28.571 -30.779 1.00 15.54 123 LEU A O 1
ATOM 691 N N . ASP A 1 101 ? -18.082 -29.631 -29.121 1.00 15.88 124 ASP A N 1
ATOM 692 C CA . ASP A 1 101 ? -16.786 -29.469 -29.782 1.00 15.94 124 ASP A CA 1
ATOM 693 C C . ASP A 1 101 ? -16.698 -30.284 -31.075 1.00 17.31 124 ASP A C 1
ATOM 694 O O . ASP A 1 101 ? -16.040 -29.872 -32.017 1.00 13.87 124 ASP A O 1
ATOM 699 N N . ARG A 1 102 ? -17.390 -31.416 -31.125 1.00 14.81 125 ARG A N 1
ATOM 700 C CA . ARG A 1 102 ? -17.413 -32.235 -32.335 1.00 16.49 125 ARG A CA 1
ATOM 701 C C . ARG A 1 102 ? -18.197 -31.553 -33.440 1.00 15.87 125 ARG A C 1
ATOM 702 O O . ARG A 1 102 ? -17.769 -31.517 -34.611 1.00 15.59 125 ARG A O 1
ATOM 710 N N . VAL A 1 103 ? -19.356 -31.016 -33.081 1.00 14.30 126 VAL A N 1
ATOM 711 C CA . VAL A 1 103 ? -20.175 -30.324 -34.072 1.00 13.08 126 VAL A CA 1
ATOM 712 C C . VAL A 1 103 ? -19.426 -29.096 -34.571 1.00 15.29 126 VAL A C 1
ATOM 713 O O . VAL A 1 103 ? -19.316 -28.873 -35.770 1.00 10.89 126 VAL A O 1
ATOM 717 N N . HIS A 1 104 ? -18.898 -28.294 -33.641 1.00 14.50 127 HIS A N 1
ATOM 718 C CA . HIS A 1 104 ? -18.220 -27.067 -34.054 1.00 15.97 127 HIS A CA 1
ATOM 719 C C . HIS A 1 104 ? -17.034 -27.337 -34.962 1.00 14.30 127 HIS A C 1
ATOM 720 O O . HIS A 1 104 ? -16.853 -26.652 -35.959 1.00 12.19 127 HIS A O 1
ATOM 727 N N . ALA A 1 105 ? -16.230 -28.334 -34.615 1.00 13.01 128 ALA A N 1
ATOM 728 C CA . ALA A 1 105 ? -15.053 -28.653 -35.409 1.00 14.14 128 ALA A CA 1
ATOM 729 C C . ALA A 1 105 ? -15.456 -29.083 -36.818 1.00 12.49 128 ALA A C 1
ATOM 730 O O . ALA A 1 105 ? -14.811 -28.701 -37.793 1.00 13.92 128 ALA A O 1
ATOM 732 N N . ALA A 1 106 ? -16.532 -29.861 -36.913 1.00 11.39 129 ALA A N 1
ATOM 733 C CA . ALA A 1 106 ? -17.054 -30.304 -38.213 1.00 11.47 129 ALA A CA 1
ATOM 734 C C . ALA A 1 106 ? -17.575 -29.142 -39.047 1.00 16.10 129 ALA A C 1
ATOM 735 O O . ALA A 1 106 ? -17.341 -29.086 -40.250 1.00 15.39 129 ALA A O 1
ATOM 737 N N . VAL A 1 107 ? -18.288 -28.217 -38.418 1.00 11.02 130 VAL A N 1
ATOM 738 C CA . VAL A 1 107 ? -18.757 -27.032 -39.123 1.00 15.25 130 VAL A CA 1
ATOM 739 C C . VAL A 1 107 ? -17.584 -26.193 -39.633 1.00 16.10 130 VAL A C 1
ATOM 740 O O . VAL A 1 107 ? -17.570 -25.785 -40.796 1.00 11.97 130 VAL A O 1
ATOM 744 N N . VAL A 1 108 ? -16.597 -25.942 -38.773 1.00 15.04 131 VAL A N 1
ATOM 745 C CA . VAL A 1 108 ? -15.422 -25.188 -39.216 1.00 11.32 131 VAL A CA 1
ATOM 746 C C . VAL A 1 108 ? -14.720 -25.890 -40.394 1.00 9.74 131 VAL A C 1
ATOM 747 O O . VAL A 1 108 ? -14.426 -25.243 -41.416 1.00 15.13 131 VAL A O 1
ATOM 751 N N . ALA A 1 109 ? -14.488 -27.198 -40.278 1.00 11.87 132 ALA A N 1
ATOM 752 C CA . ALA A 1 109 ? -13.824 -27.949 -41.364 1.00 13.69 132 ALA A CA 1
ATOM 753 C C . ALA A 1 109 ? -14.612 -27.854 -42.663 1.00 14.52 132 ALA A C 1
ATOM 754 O O . ALA A 1 109 ? -14.050 -27.553 -43.718 1.00 13.28 132 ALA A O 1
ATOM 756 N N . LEU A 1 110 ? -15.904 -28.130 -42.582 1.00 11.57 133 LEU A N 1
ATOM 757 C CA . LEU A 1 110 ? -16.744 -28.125 -43.788 1.00 13.76 133 LEU A CA 1
ATOM 758 C C . LEU A 1 110 ? -16.826 -26.739 -44.401 1.00 15.71 133 LEU A C 1
ATOM 759 O O . LEU A 1 110 ? -16.866 -26.600 -45.624 1.00 15.01 133 LEU A O 1
ATOM 764 N N . SER A 1 111 ? -16.837 -25.699 -43.573 1.00 16.81 134 SER A N 1
ATOM 765 C CA . SER A 1 111 ? -16.936 -24.357 -44.136 1.00 15.97 134 SER A CA 1
ATOM 766 C C . SER A 1 111 ? -15.685 -24.027 -44.949 1.00 19.90 134 SER A C 1
ATOM 767 O O . SER A 1 111 ? -15.795 -23.485 -46.044 1.00 17.75 134 SER A O 1
ATOM 770 N N . PHE A 1 112 ? -14.500 -24.377 -44.448 1.00 14.70 135 PHE A N 1
ATOM 771 C CA . PHE A 1 112 ? -13.285 -24.178 -45.244 1.00 13.19 135 PHE A CA 1
ATOM 772 C C . PHE A 1 112 ? -13.223 -25.087 -46.470 1.00 13.75 135 PHE A C 1
ATOM 773 O O . PHE A 1 112 ? -12.736 -24.677 -47.528 1.00 15.98 135 PHE A O 1
ATOM 781 N N . LEU A 1 113 ? -13.682 -26.325 -46.323 1.00 12.21 136 LEU A N 1
ATOM 782 C CA . LEU A 1 113 ? -13.632 -27.271 -47.436 1.00 15.87 136 LEU A CA 1
ATOM 783 C C . LEU A 1 113 ? -14.547 -26.839 -48.570 1.00 11.98 136 LEU A C 1
ATOM 784 O O . LEU A 1 113 ? -14.357 -27.253 -49.724 1.00 13.82 136 LEU A O 1
ATOM 789 N N . SER A 1 114 ? -15.542 -26.023 -48.244 1.00 9.83 137 SER A N 1
ATOM 790 C CA . SER A 1 114 ? -16.523 -25.596 -49.255 1.00 13.50 137 SER A CA 1
ATOM 791 C C . SER A 1 114 ? -16.034 -24.395 -50.057 1.00 16.32 137 SER A C 1
ATOM 792 O O . SER A 1 114 ? -16.681 -23.987 -51.027 1.00 17.91 137 SER A O 1
ATOM 795 N N . VAL A 1 115 ? -14.906 -23.824 -49.649 1.00 14.54 138 VAL A N 1
ATOM 796 C CA . VAL A 1 115 ? -14.393 -22.625 -50.303 1.00 15.11 138 VAL A CA 1
ATOM 797 C C . VAL A 1 115 ? -13.500 -22.990 -51.482 1.00 16.43 138 VAL A C 1
ATOM 798 O O . VAL A 1 115 ? -12.521 -23.725 -51.340 1.00 15.98 138 VAL A O 1
ATOM 802 N N . ASP A 1 116 ? -13.851 -22.466 -52.653 1.00 19.22 139 ASP A N 1
ATOM 803 C CA . ASP A 1 116 ? -13.057 -22.705 -53.850 1.00 15.58 139 ASP A CA 1
ATOM 804 C C . ASP A 1 116 ? -12.829 -24.191 -54.100 1.00 16.06 139 ASP A C 1
ATOM 805 O O . ASP A 1 116 ? -11.711 -24.619 -54.420 1.00 16.97 139 ASP A O 1
ATOM 810 N N . ASN A 1 117 ? -13.874 -24.997 -53.939 1.00 13.39 140 ASN A N 1
ATOM 811 C CA . ASN A 1 117 ? -13.719 -26.416 -54.223 1.00 13.63 140 ASN A CA 1
ATOM 812 C C . ASN A 1 117 ? -15.067 -27.013 -54.532 1.00 14.01 140 ASN A C 1
ATOM 813 O O . ASN A 1 117 ? -15.818 -27.437 -53.651 1.00 13.85 140 ASN A O 1
ATOM 818 N N . VAL A 1 118 ? -15.392 -26.987 -55.817 1.00 12.43 141 VAL A N 1
ATOM 819 C CA . VAL A 1 118 ? -16.686 -27.427 -56.280 1.00 11.15 141 VAL A CA 1
ATOM 820 C C . VAL A 1 118 ? -16.952 -28.905 -56.007 1.00 11.95 141 VAL A C 1
ATOM 821 O O . VAL A 1 118 ? -18.066 -29.289 -55.621 1.00 11.78 141 VAL A O 1
ATOM 825 N N . LYS A 1 119 ? -15.932 -29.740 -56.168 1.00 14.52 142 LYS A N 1
ATOM 826 C CA . LYS A 1 119 ? -16.099 -31.165 -55.890 1.00 13.96 142 LYS A CA 1
ATOM 827 C C . LYS A 1 119 ? -16.515 -31.414 -54.446 1.00 16.20 142 LYS A C 1
ATOM 828 O O . LYS A 1 119 ? -17.365 -32.256 -54.181 1.00 12.96 142 LYS A O 1
ATOM 834 N N . ASN A 1 120 ? -15.903 -30.683 -53.522 1.00 13.78 143 ASN A N 1
ATOM 835 C CA . ASN A 1 120 ? -16.266 -30.823 -52.116 1.00 11.13 143 ASN A CA 1
ATOM 836 C C . ASN A 1 120 ? -17.704 -30.421 -51.858 1.00 10.39 143 ASN A C 1
ATOM 837 O O . ASN A 1 120 ? -18.402 -31.061 -51.070 1.00 12.58 143 ASN A O 1
ATOM 842 N N . CYS A 1 121 ? -18.151 -29.345 -52.503 1.00 9.98 144 CYS A N 1
ATOM 843 C CA . CYS A 1 121 ? -19.510 -28.863 -52.290 1.00 11.15 144 CYS A CA 1
ATOM 844 C C . CYS A 1 121 ? -20.509 -29.880 -52.808 1.00 15.86 144 CYS A C 1
ATOM 845 O O . CYS A 1 121 ? -21.544 -30.143 -52.187 1.00 12.35 144 CYS A O 1
ATOM 848 N N . ILE A 1 122 ? -20.201 -30.438 -53.975 1.00 15.22 145 ILE A N 1
ATOM 849 C CA . ILE A 1 122 ? -21.029 -31.502 -54.538 1.00 15.21 145 ILE A CA 1
ATOM 850 C C . ILE A 1 122 ? -21.096 -32.695 -53.591 1.00 15.33 145 ILE A C 1
ATOM 851 O O . ILE A 1 122 ? -22.183 -33.239 -53.329 1.00 12.65 145 ILE A O 1
ATOM 856 N N . CYS A 1 123 ? -19.938 -33.088 -53.064 1.00 14.97 146 CYS A N 1
ATOM 857 C CA . CYS A 1 123 ? -19.867 -34.187 -52.111 1.00 15.50 146 CYS A CA 1
ATOM 858 C C . CYS A 1 123 ? -20.682 -33.892 -50.845 1.00 15.99 146 CYS A C 1
ATOM 859 O O . CYS A 1 123 ? -21.374 -34.770 -50.319 1.00 15.06 146 CYS A O 1
ATOM 862 N N . MET A 1 124 ? -20.612 -32.661 -50.355 1.00 15.51 147 MET A N 1
ATOM 863 C CA . MET A 1 124 ? -21.402 -32.304 -49.179 1.00 14.61 147 MET A CA 1
ATOM 864 C C . MET A 1 124 ? -22.882 -32.437 -49.469 1.00 14.96 147 MET A C 1
ATOM 865 O O . MET A 1 124 ? -23.626 -32.954 -48.644 1.00 14.66 147 MET A O 1
ATOM 870 N N . PHE A 1 125 ? -23.315 -31.994 -50.647 1.00 13.40 148 PHE A N 1
ATOM 871 C CA . PHE A 1 125 ? -24.725 -32.114 -50.955 1.00 10.49 148 PHE A CA 1
ATOM 872 C C . PHE A 1 125 ? -25.132 -33.578 -50.997 1.00 15.41 148 PHE A C 1
ATOM 873 O O . PHE A 1 125 ? -26.119 -33.985 -50.383 1.00 16.54 148 PHE A O 1
ATOM 881 N N . GLU A 1 126 ? -24.358 -34.367 -51.732 1.00 16.33 149 GLU A N 1
ATOM 882 C CA . GLU A 1 126 ? -24.704 -35.757 -51.977 1.00 16.38 149 GLU A CA 1
ATOM 883 C C . GLU A 1 126 ? -24.601 -36.609 -50.721 1.00 19.63 149 GLU A C 1
ATOM 884 O O . GLU A 1 126 ? -25.236 -37.658 -50.624 1.00 18.72 149 GLU A O 1
ATOM 890 N N . SER A 1 127 ? -23.838 -36.133 -49.744 1.00 17.75 150 SER A N 1
ATOM 891 C CA . SER A 1 127 ? -23.632 -36.903 -48.534 1.00 16.59 150 SER A CA 1
ATOM 892 C C . SER A 1 127 ? -24.588 -36.483 -47.419 1.00 19.53 150 SER A C 1
ATOM 893 O O . SER A 1 127 ? -24.529 -37.041 -46.321 1.00 19.02 150 SER A O 1
ATOM 896 N N . GLY A 1 128 ? -25.457 -35.509 -47.696 1.00 16.60 151 GLY A N 1
ATOM 897 C CA . GLY A 1 128 ? -26.525 -35.137 -46.778 1.00 20.44 151 GLY A CA 1
ATOM 898 C C . GLY A 1 128 ? -26.221 -34.063 -45.736 1.00 17.75 151 GLY A C 1
ATOM 899 O O . GLY A 1 128 ? -26.839 -34.026 -44.677 1.00 20.56 151 GLY A O 1
ATOM 900 N N . ALA A 1 129 ? -25.294 -33.165 -46.049 1.00 16.44 152 ALA A N 1
ATOM 901 C CA . ALA A 1 129 ? -24.893 -32.122 -45.102 1.00 19.44 152 ALA A CA 1
ATOM 902 C C . ALA A 1 129 ? -25.960 -31.057 -44.868 1.00 21.35 152 ALA A C 1
ATOM 903 O O . ALA A 1 129 ? -26.004 -30.477 -43.800 1.00 17.50 152 ALA A O 1
ATOM 905 N N . LEU A 1 130 ? -26.783 -30.756 -45.873 1.00 15.80 153 LEU A N 1
ATOM 906 C CA . LEU A 1 130 ? -27.636 -29.568 -45.791 1.00 19.46 153 LEU A CA 1
ATOM 907 C C . LEU A 1 130 ? -28.561 -29.486 -44.562 1.00 14.88 153 LEU A C 1
ATOM 908 O O . LEU A 1 130 ? -28.621 -28.432 -43.932 1.00 17.19 153 LEU A O 1
ATOM 913 N N . PRO A 1 131 ? -29.279 -30.575 -44.216 1.00 17.26 154 PRO A N 1
ATOM 914 C CA . PRO A 1 131 ? -30.176 -30.432 -43.055 1.00 20.11 154 PRO A CA 1
ATOM 915 C C . PRO A 1 131 ? -29.434 -30.025 -41.779 1.00 17.74 154 PRO A C 1
ATOM 916 O O . PRO A 1 131 ? -29.961 -29.234 -40.981 1.00 19.13 154 PRO A O 1
ATOM 920 N N . TYR A 1 132 ? -28.224 -30.548 -41.599 1.00 16.98 155 TYR A N 1
ATOM 921 C CA . TYR A 1 132 ? -27.430 -30.234 -40.408 1.00 14.86 155 TYR A CA 1
ATOM 922 C C . TYR A 1 132 ? -26.945 -28.794 -40.464 1.00 18.53 155 TYR A C 1
ATOM 923 O O . TYR A 1 132 ? -26.976 -28.078 -39.471 1.00 18.89 155 TYR A O 1
ATOM 932 N N . LEU A 1 133 ? -26.497 -28.365 -41.640 1.00 16.37 156 LEU A N 1
ATOM 933 C CA . LEU A 1 133 ? -26.007 -27.003 -41.780 1.00 14.25 156 LEU A CA 1
ATOM 934 C C . LEU A 1 133 ? -27.142 -25.993 -41.627 1.00 17.23 156 LEU A C 1
ATOM 935 O O . LEU A 1 133 ? -26.947 -24.910 -41.070 1.00 18.14 156 LEU A O 1
ATOM 940 N N . ILE A 1 134 ? -28.329 -26.339 -42.131 1.00 14.33 157 ILE A N 1
ATOM 941 C CA . ILE A 1 134 ? -29.480 -25.458 -41.988 1.00 15.62 157 ILE A CA 1
ATOM 942 C C . ILE A 1 134 ? -29.892 -25.350 -40.526 1.00 20.74 157 ILE A C 1
ATOM 943 O O . ILE A 1 134 ? -30.199 -24.262 -40.030 1.00 19.05 157 ILE A O 1
ATOM 948 N N . SER A 1 135 ? -29.874 -26.482 -39.829 1.00 18.91 158 SER A N 1
ATOM 949 C CA . SER A 1 135 ? -30.164 -26.482 -38.403 1.00 22.35 158 SER A CA 1
ATOM 950 C C . SER A 1 135 ? -29.168 -25.581 -37.660 1.00 22.82 158 SER A C 1
ATOM 951 O O . SER A 1 135 ? -29.537 -24.855 -36.725 1.00 20.64 158 SER A O 1
ATOM 954 N N . GLY A 1 136 ? -27.913 -25.618 -38.102 1.00 20.97 159 GLY A N 1
ATOM 955 C CA . GLY A 1 136 ? -26.842 -24.832 -37.507 1.00 19.61 159 GLY A CA 1
ATOM 956 C C . GLY A 1 136 ? -27.013 -23.326 -37.624 1.00 21.81 159 GLY A C 1
ATOM 957 O O . GLY A 1 136 ? -26.487 -22.569 -36.813 1.00 19.81 159 GLY A O 1
ATOM 958 N N . MET A 1 137 ? -27.745 -22.873 -38.637 1.00 16.42 160 MET A N 1
ATOM 959 C CA . MET A 1 137 ? -28.016 -21.443 -38.773 1.00 16.50 160 MET A CA 1
ATOM 960 C C . MET A 1 137 ? -28.898 -20.922 -37.637 1.00 21.06 160 MET A C 1
ATOM 961 O O . MET A 1 137 ? -29.088 -19.715 -37.494 1.00 19.38 160 MET A O 1
ATOM 966 N N . LYS A 1 138 ? -29.448 -21.835 -36.838 1.00 19.00 161 LYS A N 1
ATOM 967 C CA . LYS A 1 138 ? -30.286 -21.433 -35.718 1.00 18.94 161 LYS A CA 1
ATOM 968 C C . LYS A 1 138 ? -29.484 -21.109 -34.465 1.00 26.92 161 LYS A C 1
ATOM 969 O O . LYS A 1 138 ? -30.021 -20.534 -33.519 1.00 28.69 161 LYS A O 1
ATOM 975 N N . SER A 1 139 ? -28.205 -21.467 -34.458 1.00 17.35 162 SER A N 1
ATOM 976 C CA . SER A 1 139 ? -27.377 -21.274 -33.263 1.00 22.74 162 SER A CA 1
ATOM 977 C C . SER A 1 139 ? -27.296 -19.820 -32.811 1.00 25.80 162 SER A C 1
ATOM 978 O O . SER A 1 139 ? -27.257 -18.912 -33.634 1.00 24.80 162 SER A O 1
ATOM 981 N N . ASN A 1 140 ? -27.202 -19.603 -31.498 1.00 22.62 163 ASN A N 1
ATOM 982 C CA . ASN A 1 140 ? -27.015 -18.249 -30.981 1.00 29.39 163 ASN A CA 1
ATOM 983 C C . ASN A 1 140 ? -25.571 -17.805 -31.084 1.00 27.94 163 ASN A C 1
ATOM 984 O O . ASN A 1 140 ? -25.245 -16.651 -30.804 1.00 33.67 163 ASN A O 1
ATOM 989 N N . ILE A 1 141 ? -24.702 -18.694 -31.537 1.00 23.44 164 ILE A N 1
ATOM 990 C CA . ILE A 1 141 ? -23.307 -18.318 -31.658 1.00 20.46 164 ILE A CA 1
ATOM 991 C C . ILE A 1 141 ? -23.119 -17.786 -33.060 1.00 23.19 164 ILE A C 1
ATOM 992 O O . ILE A 1 141 ? -23.318 -18.514 -34.024 1.00 19.52 164 ILE A O 1
ATOM 997 N N . ASP A 1 142 ? -22.745 -16.514 -33.170 1.00 18.60 165 ASP A N 1
ATOM 998 C CA . ASP A 1 142 ? -22.685 -15.860 -34.474 1.00 21.84 165 ASP A CA 1
ATOM 999 C C . ASP A 1 142 ? -21.727 -16.550 -35.447 1.00 22.70 165 ASP A C 1
ATOM 1000 O O . ASP A 1 142 ? -22.023 -16.658 -36.634 1.00 19.17 165 ASP A O 1
ATOM 1005 N N . GLY A 1 143 ? -20.579 -17.013 -34.956 1.00 23.01 166 GLY A N 1
ATOM 1006 C CA . GLY A 1 143 ? -19.608 -17.656 -35.833 1.00 19.70 166 GLY A CA 1
ATOM 1007 C C . GLY A 1 143 ? -20.165 -18.921 -36.458 1.00 18.51 166 GLY A C 1
ATOM 1008 O O . GLY A 1 143 ? -19.951 -19.211 -37.632 1.00 15.34 166 GLY A O 1
ATOM 1009 N N . MET A 1 144 ? -20.878 -19.679 -35.641 1.00 20.63 167 MET A N 1
ATOM 1010 C CA . MET A 1 144 ? -21.555 -20.903 -36.054 1.00 19.24 167 MET A CA 1
ATOM 1011 C C . MET A 1 144 ? -22.634 -20.623 -37.110 1.00 20.29 167 MET A C 1
ATOM 1012 O O . MET A 1 144 ? -22.648 -21.229 -38.175 1.00 17.98 167 MET A O 1
ATOM 1017 N N . LYS A 1 145 ? -23.535 -19.689 -36.826 1.00 19.85 168 LYS A N 1
ATOM 1018 C CA . LYS A 1 145 ? -24.629 -19.452 -37.766 1.00 21.35 168 LYS A CA 1
ATOM 1019 C C . LYS A 1 145 ? -24.111 -18.884 -39.087 1.00 24.89 168 LYS A C 1
ATOM 1020 O O . LYS A 1 145 ? -24.605 -19.250 -40.150 1.00 21.04 168 LYS A O 1
ATOM 1026 N N . ALA A 1 146 ? -23.089 -18.036 -39.031 1.00 17.14 169 ALA A N 1
ATOM 1027 C CA . ALA A 1 146 ? -22.529 -17.456 -40.245 1.00 17.56 169 ALA A CA 1
ATOM 1028 C C . ALA A 1 146 ? -21.785 -18.490 -41.089 1.00 20.44 169 ALA A C 1
ATOM 1029 O O . ALA A 1 146 ? -21.906 -18.485 -42.312 1.00 19.73 169 ALA A O 1
ATOM 1031 N N . ALA A 1 147 ? -21.019 -19.365 -40.434 1.00 17.73 170 ALA A N 1
ATOM 1032 C CA . ALA A 1 147 ? -20.279 -20.416 -41.129 1.00 15.59 170 ALA A CA 1
ATOM 1033 C C . ALA A 1 147 ? -21.232 -21.408 -41.789 1.00 18.24 170 ALA A C 1
ATOM 1034 O O . ALA A 1 147 ? -20.994 -21.854 -42.919 1.00 17.15 170 ALA A O 1
ATOM 1036 N N . CYS A 1 148 ? -22.302 -21.767 -41.086 1.00 19.85 171 CYS A N 1
ATOM 1037 C CA . CYS A 1 148 ? -23.283 -22.680 -41.657 1.00 15.55 171 CYS A CA 1
ATOM 1038 C C . CYS A 1 148 ? -23.971 -22.052 -42.872 1.00 13.30 171 CYS A C 1
ATOM 1039 O O . CYS A 1 148 ? -24.133 -22.704 -43.902 1.00 17.33 171 CYS A O 1
ATOM 1042 N N . ALA A 1 149 ? -24.328 -20.777 -42.757 1.00 14.25 172 ALA A N 1
ATOM 1043 C CA . ALA A 1 149 ? -24.979 -20.064 -43.857 1.00 17.69 172 ALA A CA 1
ATOM 1044 C C . ALA A 1 149 ? -24.071 -19.991 -45.082 1.00 17.74 172 ALA A C 1
ATOM 1045 O O . ALA A 1 149 ? -24.525 -20.219 -46.206 1.00 14.02 172 ALA A O 1
ATOM 1047 N N . GLN A 1 150 ? -22.795 -19.684 -44.860 1.00 15.75 173 GLN A N 1
ATOM 1048 C CA . GLN A 1 150 ? -21.822 -19.597 -45.958 1.00 18.43 173 GLN A CA 1
ATOM 1049 C C . GLN A 1 150 ? -21.656 -20.942 -46.653 1.00 16.78 173 GLN A C 1
ATOM 1050 O O . GLN A 1 150 ? -21.582 -21.004 -47.867 1.00 17.00 173 GLN A O 1
ATOM 1056 N N . THR A 1 151 ? -21.566 -22.015 -45.877 1.00 14.74 174 THR A N 1
ATOM 1057 C CA . THR A 1 151 ? -21.389 -23.346 -46.452 1.00 14.33 174 THR A CA 1
ATOM 1058 C C . THR A 1 151 ? -22.611 -23.755 -47.265 1.00 14.60 174 THR A C 1
ATOM 1059 O O . THR A 1 151 ? -22.488 -24.294 -48.370 1.00 13.93 174 THR A O 1
ATOM 1063 N N . CYS A 1 152 ? -23.793 -23.491 -46.721 1.00 12.46 175 CYS A N 1
ATOM 1064 C CA . CYS A 1 152 ? -25.031 -23.718 -47.482 1.00 15.42 175 CYS A CA 1
ATOM 1065 C C . CYS A 1 152 ? -25.001 -23.001 -48.816 1.00 17.25 175 CYS A C 1
ATOM 1066 O O . CYS A 1 152 ? -25.360 -23.575 -49.844 1.00 14.36 175 CYS A O 1
ATOM 1069 N N . ARG A 1 153 ? -24.601 -21.734 -48.793 1.00 15.89 176 ARG A N 1
ATOM 1070 C CA . ARG A 1 153 ? -24.564 -20.943 -50.022 1.00 17.01 176 ARG A CA 1
ATOM 1071 C C . ARG A 1 153 ? -23.539 -21.503 -50.996 1.00 20.34 176 ARG A C 1
ATOM 1072 O O . ARG A 1 153 ? -23.805 -21.601 -52.205 1.00 14.78 176 ARG A O 1
ATOM 1080 N N . ASN A 1 154 ? -22.365 -21.861 -50.479 1.00 16.68 177 ASN A N 1
ATOM 1081 C CA . ASN A 1 154 ? -21.311 -22.389 -51.355 1.00 13.40 177 ASN A CA 1
ATOM 1082 C C . ASN A 1 154 ? -21.775 -23.652 -52.059 1.00 21.21 177 ASN A C 1
ATOM 1083 O O . ASN A 1 154 ? -21.402 -23.910 -53.215 1.00 17.50 177 ASN A O 1
ATOM 1088 N N . ILE A 1 155 ? -22.613 -24.425 -51.377 1.00 16.26 178 ILE A N 1
ATOM 1089 C CA . ILE A 1 155 ? -23.226 -25.606 -51.980 1.00 14.07 178 ILE A CA 1
ATOM 1090 C C . ILE A 1 155 ? -24.356 -25.239 -52.944 1.00 16.24 178 ILE A C 1
ATOM 1091 O O . ILE A 1 155 ? -24.333 -25.686 -54.097 1.00 17.82 178 ILE A O 1
ATOM 1096 N N . PHE A 1 156 ? -25.344 -24.445 -52.514 1.00 16.61 179 PHE A N 1
ATOM 1097 C CA . PHE A 1 156 ? -26.552 -24.378 -53.344 1.00 18.76 179 PHE A CA 1
ATOM 1098 C C . PHE A 1 156 ? -26.375 -23.540 -54.610 1.00 18.99 179 PHE A C 1
ATOM 1099 O O . PHE A 1 156 ? -27.154 -23.695 -55.544 1.00 18.74 179 PHE A O 1
ATOM 1107 N N . VAL A 1 157 ? -25.359 -22.686 -54.683 1.00 15.74 180 VAL A N 1
ATOM 1108 C CA . VAL A 1 157 ? -25.200 -21.900 -55.915 1.00 17.69 180 VAL A CA 1
ATOM 1109 C C . VAL A 1 157 ? -24.809 -22.761 -57.116 1.00 22.43 180 VAL A C 1
ATOM 1110 O O . VAL A 1 157 ? -24.955 -22.331 -58.263 1.00 20.75 180 VAL A O 1
ATOM 1114 N N . LEU A 1 158 ? -24.362 -23.985 -56.868 1.00 17.98 181 LEU A N 1
ATOM 1115 C CA . LEU A 1 158 ? -23.831 -24.828 -57.940 1.00 19.69 181 LEU A CA 1
ATOM 1116 C C . LEU A 1 158 ? -24.899 -25.521 -58.794 1.00 20.48 181 LEU A C 1
ATOM 1117 O O . LEU A 1 158 ? -24.634 -25.892 -59.945 1.00 25.01 181 LEU A O 1
ATOM 1122 N N . ASP A 1 159 ? -26.110 -25.662 -58.267 1.00 16.16 182 ASP A N 1
ATOM 1123 C CA . ASP A 1 159 ? -27.129 -26.463 -58.947 1.00 19.11 182 ASP A CA 1
ATOM 1124 C C . ASP A 1 159 ? -28.542 -26.071 -58.518 1.00 26.80 182 ASP A C 1
ATOM 1125 O O . ASP A 1 159 ? -28.830 -25.924 -57.332 1.00 20.35 182 ASP A O 1
ATOM 1130 N N . LYS A 1 160 ? -29.425 -25.894 -59.491 1.00 23.43 183 LYS A N 1
ATOM 1131 C CA . LYS A 1 160 ? -30.813 -25.571 -59.183 1.00 25.33 183 LYS A CA 1
ATOM 1132 C C . LYS A 1 160 ? -31.465 -26.605 -58.265 1.00 25.32 183 LYS A C 1
ATOM 1133 O O . LYS A 1 160 ? -32.299 -26.260 -57.412 1.00 20.95 183 LYS A O 1
ATOM 1139 N N . LYS A 1 161 ? -31.100 -27.876 -58.436 1.00 21.71 184 LYS A N 1
ATOM 1140 C CA . LYS A 1 161 ? -31.656 -28.920 -57.579 1.00 20.22 184 LYS A CA 1
ATOM 1141 C C . LYS A 1 161 ? -31.211 -28.746 -56.132 1.00 19.10 184 LYS A C 1
ATOM 1142 O O . LYS A 1 161 ? -31.952 -29.091 -55.205 1.00 21.97 184 LYS A O 1
ATOM 1148 N N . TYR A 1 162 ? -30.014 -28.197 -55.937 1.00 19.00 185 TYR A N 1
ATOM 1149 C CA . TYR A 1 162 ? -29.509 -27.980 -54.570 1.00 19.83 185 TYR A CA 1
ATOM 1150 C C . TYR A 1 162 ? -30.311 -26.863 -53.903 1.00 22.32 185 TYR A C 1
ATOM 1151 O O . TYR A 1 162 ? -30.649 -26.946 -52.715 1.00 19.56 185 TYR A O 1
ATOM 1160 N N . LYS A 1 163 ? -30.618 -25.823 -54.677 1.00 17.28 186 LYS A N 1
ATOM 1161 C CA . LYS A 1 163 ? -31.455 -24.723 -54.196 1.00 22.05 186 LYS A CA 1
ATOM 1162 C C . LYS A 1 163 ? -32.854 -25.212 -53.838 1.00 25.56 186 LYS A C 1
ATOM 1163 O O . LYS A 1 163 ? -33.420 -24.793 -52.826 1.00 24.04 186 LYS A O 1
ATOM 1169 N N . LYS A 1 164 ? -33.427 -26.061 -54.688 1.00 23.85 187 LYS A N 1
ATOM 1170 C CA . LYS A 1 164 ? -34.739 -26.658 -54.409 1.00 22.70 187 LYS A CA 1
ATOM 1171 C C . LYS A 1 164 ? -34.750 -27.422 -53.093 1.00 26.18 187 LYS A C 1
ATOM 1172 O O . LYS A 1 164 ? -35.696 -27.305 -52.301 1.00 23.20 187 LYS A O 1
ATOM 1178 N N . GLU A 1 165 ? -33.705 -28.216 -52.868 1.00 23.91 188 GLU A N 1
ATOM 1179 C CA . GLU A 1 165 ? -33.589 -29.003 -51.651 1.00 23.57 188 GLU A CA 1
ATOM 1180 C C . GLU A 1 165 ? -33.411 -28.078 -50.439 1.00 26.40 188 GLU A C 1
ATOM 1181 O O . GLU A 1 165 ? -34.050 -28.273 -49.394 1.00 20.96 188 GLU A O 1
ATOM 1187 N N . PHE A 1 166 ? -32.558 -27.067 -50.588 1.00 23.04 189 PHE A N 1
ATOM 1188 C CA . PHE A 1 166 ? -32.355 -26.066 -49.545 1.00 20.94 189 PHE A CA 1
ATOM 1189 C C . PHE A 1 166 ? -33.690 -25.425 -49.133 1.00 24.82 189 PHE A C 1
ATOM 1190 O O . PHE A 1 166 ? -34.018 -25.318 -47.938 1.00 23.60 189 PHE A O 1
ATOM 1198 N N . LEU A 1 167 ? -34.486 -25.046 -50.127 1.00 21.32 190 LEU A N 1
ATOM 1199 C CA . LEU A 1 167 ? -35.802 -24.450 -49.878 1.00 16.79 190 LEU A CA 1
ATOM 1200 C C . LEU A 1 167 ? -36.744 -25.420 -49.171 1.00 19.23 190 LEU A C 1
ATOM 1201 O O . LEU A 1 167 ? -37.427 -25.058 -48.209 1.00 24.77 190 LEU A O 1
ATOM 1206 N N . LYS A 1 168 ? -36.764 -26.659 -49.646 1.00 23.06 191 LYS A N 1
ATOM 1207 C CA . LYS A 1 168 ? -37.613 -27.701 -49.088 1.00 26.94 191 LYS A CA 1
ATOM 1208 C C . LYS A 1 168 ? -37.303 -27.970 -47.618 1.00 31.39 191 LYS A C 1
ATOM 1209 O O . LYS A 1 168 ? -38.197 -28.254 -46.829 1.00 27.00 191 LYS A O 1
ATOM 1215 N N . LEU A 1 169 ? -36.027 -27.863 -47.261 1.00 25.32 192 LEU A N 1
ATOM 1216 C CA . LEU A 1 169 ? -35.565 -28.171 -45.917 1.00 26.97 192 LEU A CA 1
ATOM 1217 C C . LEU A 1 169 ? -35.704 -27.007 -44.941 1.00 27.27 192 LEU A C 1
ATOM 1218 O O . LEU A 1 169 ? -35.330 -27.121 -43.768 1.00 26.71 192 LEU A O 1
ATOM 1223 N N . GLY A 1 170 ? -36.233 -25.890 -45.418 1.00 21.49 193 GLY A N 1
ATOM 1224 C CA . GLY A 1 170 ? -36.463 -24.741 -44.568 1.00 27.47 193 GLY A CA 1
ATOM 1225 C C . GLY A 1 170 ? -35.292 -23.783 -44.554 1.00 25.00 193 GLY A C 1
ATOM 1226 O O . GLY A 1 170 ? -35.207 -22.906 -43.703 1.00 24.29 193 GLY A O 1
ATOM 1227 N N . GLY A 1 171 ? -34.374 -23.954 -45.498 1.00 21.94 194 GLY A N 1
ATOM 1228 C CA . GLY A 1 171 ? -33.194 -23.115 -45.544 1.00 17.71 194 GLY A CA 1
ATOM 1229 C C . GLY A 1 171 ? -33.449 -21.631 -45.734 1.00 25.08 194 GLY A C 1
ATOM 1230 O O . GLY A 1 171 ? -32.711 -20.806 -45.207 1.00 19.21 194 GLY A O 1
ATOM 1231 N N . ILE A 1 172 ? -34.475 -21.275 -46.502 1.00 19.80 195 ILE A N 1
ATOM 1232 C CA . ILE A 1 172 ? -34.757 -19.861 -46.723 1.00 20.66 195 ILE A CA 1
ATOM 1233 C C . ILE A 1 172 ? -35.298 -19.206 -45.445 1.00 21.09 195 ILE A C 1
ATOM 1234 O O . ILE A 1 172 ? -34.956 -18.064 -45.127 1.00 22.80 195 ILE A O 1
ATOM 1239 N N . THR A 1 173 ? -36.129 -19.934 -44.710 1.00 22.27 196 THR A N 1
ATOM 1240 C CA . THR A 1 173 ? -36.578 -19.460 -43.406 1.00 29.02 196 THR A CA 1
ATOM 1241 C C . THR A 1 173 ? -35.394 -19.076 -42.516 1.00 27.52 196 THR A C 1
ATOM 1242 O O . THR A 1 173 ? -35.363 -17.981 -41.957 1.00 25.97 196 THR A O 1
ATOM 1246 N N . GLN A 1 174 ? -34.404 -19.959 -42.416 1.00 21.84 197 GLN A N 1
ATOM 1247 C CA . GLN A 1 174 ? -33.263 -19.685 -41.555 1.00 24.32 197 GLN A CA 1
ATOM 1248 C C . GLN A 1 174 ? -32.420 -18.526 -42.083 1.00 19.58 197 GLN A C 1
ATOM 1249 O O . GLN A 1 174 ? -31.970 -17.685 -41.307 1.00 24.85 197 GLN A O 1
ATOM 1255 N N . LEU A 1 175 ? -32.203 -18.468 -43.400 1.00 21.98 198 LEU A N 1
ATOM 1256 C CA . LEU A 1 175 ? -31.441 -17.360 -43.962 1.00 18.38 198 LEU A CA 1
ATOM 1257 C C . LEU A 1 175 ? -32.084 -16.025 -43.710 1.00 19.33 198 LEU A C 1
ATOM 1258 O O . LEU A 1 175 ? -31.413 -15.046 -43.375 1.00 27.88 198 LEU A O 1
ATOM 1263 N N . VAL A 1 176 ? -33.395 -15.978 -43.918 1.00 24.21 199 VAL A N 1
ATOM 1264 C CA . VAL A 1 176 ? -34.133 -14.743 -43.748 1.00 27.92 199 VAL A CA 1
ATOM 1265 C C . VAL A 1 176 ? -34.054 -14.320 -42.286 1.00 24.47 199 VAL A C 1
ATOM 1266 O O . VAL A 1 176 ? -33.917 -13.138 -41.982 1.00 24.31 199 VAL A O 1
ATOM 1270 N N . ASN A 1 177 ? -34.101 -15.288 -41.375 1.00 26.61 200 ASN A N 1
ATOM 1271 C CA . ASN A 1 177 ? -33.940 -14.981 -39.958 1.00 31.05 200 ASN A CA 1
ATOM 1272 C C . ASN A 1 177 ? -32.582 -14.384 -39.612 1.00 32.59 200 ASN A C 1
ATOM 1273 O O . ASN A 1 177 ? -32.457 -13.625 -38.648 1.00 24.58 200 ASN A O 1
ATOM 1278 N N . LEU A 1 178 ? -31.562 -14.698 -40.401 1.00 25.40 201 LEU A N 1
ATOM 1279 C CA . LEU A 1 178 ? -30.251 -14.110 -40.159 1.00 22.76 201 LEU A CA 1
ATOM 1280 C C . LEU A 1 178 ? -30.243 -12.617 -40.464 1.00 24.68 201 LEU A C 1
ATOM 1281 O O . LEU A 1 178 ? -29.315 -11.915 -40.079 1.00 24.19 201 LEU A O 1
ATOM 1286 N N . LEU A 1 179 ? -31.279 -12.125 -41.144 1.00 18.88 202 LEU A N 1
ATOM 1287 C CA . LEU A 1 179 ? -31.380 -10.692 -41.416 1.00 23.40 202 LEU A CA 1
ATOM 1288 C C . LEU A 1 179 ? -31.788 -9.881 -40.177 1.00 27.29 202 LEU A C 1
ATOM 1289 O O . LEU A 1 179 ? -31.574 -8.666 -40.120 1.00 26.92 202 LEU A O 1
ATOM 1294 N N . GLU A 1 180 ? -32.374 -10.546 -39.192 1.00 28.78 203 GLU A N 1
ATOM 1295 C CA . GLU A 1 180 ? -32.875 -9.849 -38.006 1.00 31.20 203 GLU A CA 1
ATOM 1296 C C . GLU A 1 180 ? -31.771 -9.175 -37.190 1.00 35.50 203 GLU A C 1
ATOM 1297 O O . GLU A 1 180 ? -30.660 -9.687 -37.083 1.00 30.70 203 GLU A O 1
ATOM 1303 N N . LEU A 1 181 ? -32.079 -8.006 -36.639 1.00 35.31 204 LEU A N 1
ATOM 1304 C CA . LEU A 1 181 ? -31.167 -7.334 -35.718 1.00 35.42 204 LEU A CA 1
ATOM 1305 C C . LEU A 1 181 ? -31.130 -8.068 -34.382 1.00 40.25 204 LEU A C 1
ATOM 1306 O O . LEU A 1 181 ? -32.108 -8.718 -34.011 1.00 37.56 204 LEU A O 1
ATOM 1311 N N . PRO A 1 182 ? -30.011 -7.951 -33.643 1.00 40.70 205 PRO A N 1
ATOM 1312 C CA . PRO A 1 182 ? -29.962 -8.382 -32.241 1.00 42.10 205 PRO A CA 1
ATOM 1313 C C . PRO A 1 182 ? -30.983 -7.587 -31.429 1.00 39.46 205 PRO A C 1
ATOM 1314 O O . PRO A 1 182 ? -31.201 -6.419 -31.746 1.00 38.52 205 PRO A O 1
ATOM 1318 N N . SER A 1 183 ? -31.559 -8.181 -30.386 1.00 38.66 206 SER A N 1
ATOM 1319 C CA . SER A 1 183 ? -32.671 -7.558 -29.666 1.00 44.18 206 SER A CA 1
ATOM 1320 C C . SER A 1 183 ? -32.344 -6.243 -28.939 1.00 50.72 206 SER A C 1
ATOM 1321 O O . SER A 1 183 ? -33.229 -5.410 -28.708 1.00 49.97 206 SER A O 1
ATOM 1324 N N . ASN A 1 184 ? -31.081 -6.059 -28.580 1.00 44.50 207 ASN A N 1
ATOM 1325 C CA . ASN A 1 184 ? -30.645 -4.831 -27.926 1.00 40.45 207 ASN A CA 1
ATOM 1326 C C . ASN A 1 184 ? -29.588 -4.160 -28.783 1.00 45.73 207 ASN A C 1
ATOM 1327 O O . ASN A 1 184 ? -28.557 -3.708 -28.291 1.00 40.99 207 ASN A O 1
ATOM 1332 N N . TYR A 1 185 ? -29.864 -4.119 -30.081 1.00 45.88 208 TYR A N 1
ATOM 1333 C CA . TYR A 1 185 ? -28.894 -3.700 -31.078 1.00 52.70 208 TYR A CA 1
ATOM 1334 C C . TYR A 1 185 ? -28.240 -2.368 -30.766 1.00 54.54 208 TYR A C 1
ATOM 1335 O O . TYR A 1 185 ? -28.878 -1.389 -30.375 1.00 47.29 208 TYR A O 1
ATOM 1344 N N . ASP A 1 186 ? -26.926 -2.385 -30.937 1.00 58.18 209 ASP A N 1
ATOM 1345 C CA . ASP A 1 186 ? -26.042 -1.313 -30.542 1.00 62.43 209 ASP A CA 1
ATOM 1346 C C . ASP A 1 186 ? -25.316 -0.830 -31.795 1.00 60.12 209 ASP A C 1
ATOM 1347 O O . ASP A 1 186 ? -24.532 -1.572 -32.389 1.00 56.32 209 ASP A O 1
ATOM 1352 N N . ASP A 1 187 ? -25.598 0.410 -32.200 1.00 58.48 210 ASP A N 1
ATOM 1353 C CA . ASP A 1 187 ? -25.116 0.976 -33.469 1.00 57.23 210 ASP A CA 1
ATOM 1354 C C . ASP A 1 187 ? -23.596 0.917 -33.644 1.00 58.35 210 ASP A C 1
ATOM 1355 O O . ASP A 1 187 ? -23.077 1.256 -34.707 1.00 63.24 210 ASP A O 1
ATOM 1357 N N . SER A 1 188 ? -22.897 0.488 -32.598 1.00 59.96 211 SER A N 1
ATOM 1358 C CA . SER A 1 188 ? -21.451 0.359 -32.619 1.00 62.86 211 SER A CA 1
ATOM 1359 C C . SER A 1 188 ? -21.042 -0.963 -33.251 1.00 68.24 211 SER A C 1
ATOM 1360 O O . SER A 1 188 ? -19.984 -1.053 -33.862 1.00 72.40 211 SER A O 1
ATOM 1363 N N . GLN A 1 189 ? -21.867 -1.991 -33.075 1.00 65.58 212 GLN A N 1
ATOM 1364 C CA . GLN A 1 189 ? -21.478 -3.342 -33.447 1.00 62.13 212 GLN A CA 1
ATOM 1365 C C . GLN A 1 189 ? -21.807 -3.569 -34.920 1.00 66.69 212 GLN A C 1
ATOM 1366 O O . GLN A 1 189 ? -22.881 -3.184 -35.399 1.00 67.13 212 GLN A O 1
ATOM 1368 N N . PRO A 1 190 ? -20.871 -4.189 -35.654 1.00 63.99 213 PRO A N 1
ATOM 1369 C CA . PRO A 1 190 ? -21.065 -4.491 -37.073 1.00 55.05 213 PRO A CA 1
ATOM 1370 C C . PRO A 1 190 ? -22.070 -5.617 -37.287 1.00 46.54 213 PRO A C 1
ATOM 1371 O O . PRO A 1 190 ? -22.223 -6.502 -36.443 1.00 51.43 213 PRO A O 1
ATOM 1375 N N . LEU A 1 191 ? -22.768 -5.552 -38.412 1.00 44.35 214 LEU A N 1
ATOM 1376 C CA . LEU A 1 191 ? -23.819 -6.499 -38.738 1.00 40.26 214 LEU A CA 1
ATOM 1377 C C . LEU A 1 191 ? -23.352 -7.331 -39.931 1.00 31.29 214 LEU A C 1
ATOM 1378 O O . LEU A 1 191 ? -23.983 -7.347 -40.981 1.00 37.10 214 LEU A O 1
ATOM 1383 N N . TYR A 1 192 ? -22.215 -7.993 -39.737 1.00 32.91 215 TYR A N 1
ATOM 1384 C CA . TYR A 1 192 ? -21.583 -8.843 -40.741 1.00 30.66 215 TYR A CA 1
ATOM 1385 C C . TYR A 1 192 ? -22.514 -9.926 -41.257 1.00 31.05 215 TYR A C 1
ATOM 1386 O O . TYR A 1 192 ? -22.731 -10.053 -42.463 1.00 28.14 215 TYR A O 1
ATOM 1395 N N . THR A 1 193 ? -23.050 -10.712 -40.329 1.00 31.84 216 THR A N 1
ATOM 1396 C CA . THR A 1 193 ? -23.877 -11.858 -40.669 1.00 29.96 216 THR A CA 1
ATOM 1397 C C . THR A 1 193 ? -25.110 -11.407 -41.448 1.00 26.60 216 THR A C 1
ATOM 1398 O O . THR A 1 193 ? -25.505 -12.059 -42.410 1.00 26.64 216 THR A O 1
ATOM 1402 N N . GLN A 1 194 ? -25.698 -10.280 -41.053 1.00 24.74 217 GLN A N 1
ATOM 1403 C CA . GLN A 1 194 ? -26.859 -9.752 -41.765 1.00 24.75 217 GLN A CA 1
ATOM 1404 C C . GLN A 1 194 ? -26.529 -9.398 -43.214 1.00 24.64 217 GLN A C 1
ATOM 1405 O O . GLN A 1 194 ? -27.278 -9.731 -44.138 1.00 24.71 217 GLN A O 1
ATOM 1411 N N . LEU A 1 195 ? -25.403 -8.723 -43.405 1.00 22.28 218 LEU A N 1
ATOM 1412 C CA . LEU A 1 195 ? -24.970 -8.328 -44.734 1.00 23.54 218 LEU A CA 1
ATOM 1413 C C . LEU A 1 195 ? -24.663 -9.554 -45.585 1.00 21.62 218 LEU A C 1
ATOM 1414 O O . LEU A 1 195 ? -25.030 -9.606 -46.762 1.00 27.13 218 LEU A O 1
ATOM 1419 N N . GLU A 1 196 ? -24.003 -10.545 -44.988 1.00 22.12 219 GLU A N 1
ATOM 1420 C CA . GLU A 1 196 ? -23.687 -11.769 -45.730 1.00 26.29 219 GLU A CA 1
ATOM 1421 C C . GLU A 1 196 ? -24.967 -12.493 -46.146 1.00 24.82 219 GLU A C 1
ATOM 1422 O O . GLU A 1 196 ? -25.068 -13.011 -47.260 1.00 20.68 219 GLU A O 1
ATOM 1428 N N . ALA A 1 197 ? -25.962 -12.485 -45.264 1.00 21.20 220 ALA A N 1
ATOM 1429 C CA . ALA A 1 197 ? -27.226 -13.142 -45.555 1.00 22.40 220 ALA A CA 1
ATOM 1430 C C . ALA A 1 197 ? -27.957 -12.473 -46.729 1.00 22.47 220 ALA A C 1
ATOM 1431 O O . ALA A 1 197 ? -28.626 -13.144 -47.498 1.00 22.02 220 ALA A O 1
ATOM 1433 N N . ILE A 1 198 ? -27.825 -11.157 -46.870 1.00 22.58 221 ILE A N 1
ATOM 1434 C CA . ILE A 1 198 ? -28.383 -10.463 -48.027 1.00 21.15 221 ILE A CA 1
ATOM 1435 C C . ILE A 1 198 ? -27.780 -11.051 -49.297 1.00 23.31 221 ILE A C 1
ATOM 1436 O O . ILE A 1 198 ? -28.489 -11.408 -50.236 1.00 24.07 221 ILE A O 1
ATOM 1441 N N . TYR A 1 199 ? -26.461 -11.171 -49.304 1.00 22.74 222 TYR A N 1
ATOM 1442 C CA . TYR A 1 199 ? -25.767 -11.719 -50.468 1.00 26.77 222 TYR A CA 1
ATOM 1443 C C . TYR A 1 199 ? -26.133 -13.178 -50.715 1.00 22.97 222 TYR A C 1
ATOM 1444 O O . TYR A 1 199 ? -26.217 -13.621 -51.857 1.00 22.51 222 TYR A O 1
ATOM 1453 N N . HIS A 1 200 ? -26.331 -13.942 -49.643 1.00 18.47 223 HIS A N 1
ATOM 1454 C CA . HIS A 1 200 ? -26.740 -15.330 -49.809 1.00 16.62 223 HIS A CA 1
ATOM 1455 C C . HIS A 1 200 ? -28.110 -15.423 -50.490 1.00 18.43 223 HIS A C 1
ATOM 1456 O O . HIS A 1 200 ? -28.322 -16.259 -51.366 1.00 19.00 223 HIS A O 1
ATOM 1463 N N . LEU A 1 201 ? -29.045 -14.576 -50.064 1.00 20.42 224 LEU A N 1
ATOM 1464 C CA . LEU A 1 201 ? -30.382 -14.573 -50.637 1.00 22.27 224 LEU A CA 1
ATOM 1465 C C . LEU A 1 201 ? -30.358 -14.199 -52.119 1.00 22.58 224 LEU A C 1
ATOM 1466 O O . LEU A 1 201 ? -31.043 -14.819 -52.928 1.00 23.41 224 LEU A O 1
ATOM 1471 N N . GLU A 1 202 ? -29.547 -13.208 -52.472 1.00 24.21 225 GLU A N 1
ATOM 1472 C CA . GLU A 1 202 ? -29.372 -12.855 -53.873 1.00 23.35 225 GLU A CA 1
ATOM 1473 C C . GLU A 1 202 ? -28.834 -14.042 -54.671 1.00 26.43 225 GLU A C 1
ATOM 1474 O O . GLU A 1 202 ? -29.317 -14.325 -55.774 1.00 23.11 225 GLU A O 1
ATOM 1480 N N . ASP A 1 203 ? -27.844 -14.740 -54.112 1.00 21.20 226 ASP A N 1
ATOM 1481 C CA . ASP A 1 203 ? -27.240 -15.880 -54.796 1.00 23.54 226 ASP A CA 1
ATOM 1482 C C . ASP A 1 203 ? -28.212 -17.035 -54.971 1.00 26.13 226 ASP A C 1
ATOM 1483 O O . ASP A 1 203 ? -28.089 -17.829 -55.908 1.00 25.85 226 ASP A O 1
ATOM 1488 N N . PHE A 1 204 ? -29.174 -17.126 -54.064 1.00 17.15 227 PHE A N 1
ATOM 1489 C CA . PHE A 1 204 ? -30.254 -18.096 -54.175 1.00 16.63 227 PHE A CA 1
ATOM 1490 C C . PHE A 1 204 ? -31.189 -17.722 -55.328 1.00 20.84 227 PHE A C 1
ATOM 1491 O O . PHE A 1 204 ? -31.573 -18.568 -56.128 1.00 21.70 227 PHE A O 1
ATOM 1499 N N . ILE A 1 205 ? -31.556 -16.448 -55.394 1.00 21.52 228 ILE A N 1
ATOM 1500 C CA . ILE A 1 205 ? -32.538 -15.989 -56.377 1.00 17.42 228 ILE A CA 1
ATOM 1501 C C . ILE A 1 205 ? -31.964 -16.048 -57.787 1.00 20.66 228 ILE A C 1
ATOM 1502 O O . ILE A 1 205 ? -32.674 -16.388 -58.733 1.00 27.64 228 ILE A O 1
ATOM 1507 N N . LEU A 1 206 ? -30.679 -15.734 -57.918 1.00 18.80 229 LEU A N 1
ATOM 1508 C CA . LEU A 1 206 ? -30.051 -15.594 -59.228 1.00 26.69 229 LEU A CA 1
ATOM 1509 C C . LEU A 1 206 ? -29.323 -16.850 -59.692 1.00 28.71 229 LEU A C 1
ATOM 1510 O O . LEU A 1 206 ? -28.657 -17.525 -58.906 1.00 22.84 229 LEU A O 1
ATOM 1515 N N . ASN A 1 207 ? -29.450 -17.134 -60.986 1.00 26.55 230 ASN A N 1
ATOM 1516 C CA . ASN A 1 207 ? -28.603 -18.113 -61.654 1.00 30.09 230 ASN A CA 1
ATOM 1517 C C . ASN A 1 207 ? -27.748 -17.348 -62.643 1.00 32.95 230 ASN A C 1
ATOM 1518 O O . ASN A 1 207 ? -28.234 -16.932 -63.695 1.00 29.65 230 ASN A O 1
ATOM 1523 N N . ASP A 1 208 ? -26.482 -17.148 -62.281 1.00 32.56 231 ASP A N 1
ATOM 1524 C CA . ASP A 1 208 ? -25.545 -16.338 -63.062 1.00 45.09 231 ASP A CA 1
ATOM 1525 C C . ASP A 1 208 ? -26.157 -15.022 -63.536 1.00 48.95 231 ASP A C 1
ATOM 1526 O O . ASP A 1 208 ? -26.132 -14.723 -64.724 1.00 47.44 231 ASP A O 1
ATOM 1528 N N . GLY A 1 209 ? -26.696 -14.246 -62.598 1.00 44.84 232 GLY A N 1
ATOM 1529 C CA . GLY A 1 209 ? -27.237 -12.932 -62.901 1.00 43.66 232 GLY A CA 1
ATOM 1530 C C . GLY A 1 209 ? -28.697 -12.936 -63.313 1.00 43.59 232 GLY A C 1
ATOM 1531 O O . GLY A 1 209 ? -29.379 -11.909 -63.241 1.00 45.84 232 GLY A O 1
ATOM 1532 N N . ASP A 1 210 ? -29.184 -14.094 -63.748 1.00 42.16 233 ASP A N 1
ATOM 1533 C CA . ASP A 1 210 ? -30.566 -14.214 -64.192 1.00 40.40 233 ASP A CA 1
ATOM 1534 C C . ASP A 1 210 ? -31.457 -14.578 -63.017 1.00 38.35 233 ASP A C 1
ATOM 1535 O O . ASP A 1 210 ? -31.174 -15.511 -62.262 1.00 29.49 233 ASP A O 1
ATOM 1537 N N . GLU A 1 211 ? -32.540 -13.827 -62.880 1.00 33.47 234 GLU A N 1
ATOM 1538 C CA . GLU A 1 211 ? -33.517 -14.045 -61.836 1.00 30.61 234 GLU A CA 1
ATOM 1539 C C . GLU A 1 211 ? -34.272 -15.350 -62.085 1.00 37.74 234 GLU A C 1
ATOM 1540 O O . GLU A 1 211 ? -34.775 -15.586 -63.186 1.00 35.94 234 GLU A O 1
ATOM 1546 N N . ILE A 1 212 ? -34.351 -16.201 -61.073 1.00 30.77 235 ILE A N 1
ATOM 1547 C CA . ILE A 1 212 ? -35.153 -17.417 -61.172 1.00 33.10 235 ILE A CA 1
ATOM 1548 C C . ILE A 1 212 ? -36.504 -17.203 -60.492 1.00 34.67 235 ILE A C 1
ATOM 1549 O O . ILE A 1 212 ? -36.563 -17.049 -59.275 1.00 28.56 235 ILE A O 1
ATOM 1554 N N . PRO A 1 213 ? -37.593 -17.170 -61.285 1.00 37.39 236 PRO A N 1
ATOM 1555 C CA . PRO A 1 213 ? -38.927 -16.818 -60.780 1.00 35.22 236 PRO A CA 1
ATOM 1556 C C . PRO A 1 213 ? -39.373 -17.621 -59.563 1.00 34.55 236 PRO A C 1
ATOM 1557 O O . PRO A 1 213 ? -39.860 -17.018 -58.607 1.00 31.31 236 PRO A O 1
ATOM 1561 N N . GLU A 1 214 ? -39.216 -18.943 -59.602 1.00 30.09 237 GLU A N 1
ATOM 1562 C CA . GLU A 1 214 ? -39.562 -19.801 -58.466 1.00 37.06 237 GLU A CA 1
ATOM 1563 C C . GLU A 1 214 ? -38.905 -19.359 -57.162 1.00 31.15 237 GLU A C 1
ATOM 1564 O O . GLU A 1 214 ? -39.539 -19.359 -56.100 1.00 32.01 237 GLU A O 1
ATOM 1570 N N . PHE A 1 215 ? -37.621 -19.026 -57.249 1.00 34.14 238 PHE A N 1
ATOM 1571 C CA . PHE A 1 215 ? -36.822 -18.701 -56.068 1.00 33.43 238 PHE A CA 1
ATOM 1572 C C . PHE A 1 215 ? -37.063 -17.254 -55.669 1.00 31.99 238 PHE A C 1
ATOM 1573 O O . PHE A 1 215 ? -37.019 -16.912 -54.487 1.00 27.73 238 PHE A O 1
ATOM 1581 N N . LEU A 1 216 ? -37.345 -16.405 -56.654 1.00 24.83 239 LEU A N 1
ATOM 1582 C CA . LEU A 1 216 ? -37.783 -15.047 -56.344 1.00 33.86 239 LEU A CA 1
ATOM 1583 C C . LEU A 1 216 ? -39.029 -15.102 -55.465 1.00 32.89 239 LEU A C 1
ATOM 1584 O O . LEU A 1 216 ? -39.115 -14.422 -54.442 1.00 31.18 239 LEU A O 1
ATOM 1589 N N . GLU A 1 217 ? -39.973 -15.959 -55.840 1.00 36.14 240 GLU A N 1
ATOM 1590 C CA . GLU A 1 217 ? -41.230 -16.071 -55.112 1.00 40.52 240 GLU A CA 1
ATOM 1591 C C . GLU A 1 217 ? -41.008 -16.675 -53.732 1.00 38.94 240 GLU A C 1
ATOM 1592 O O . GLU A 1 217 ? -41.673 -16.301 -52.764 1.00 34.78 240 GLU A O 1
ATOM 1594 N N . ALA A 1 218 ? -40.071 -17.613 -53.645 1.00 38.66 241 ALA A N 1
ATOM 1595 C CA . ALA A 1 218 ? -39.736 -18.230 -52.364 1.00 36.77 241 ALA A CA 1
ATOM 1596 C C . ALA A 1 218 ? -39.277 -17.184 -51.358 1.00 32.48 241 ALA A C 1
ATOM 1597 O O . ALA A 1 218 ? -39.707 -17.184 -50.198 1.00 33.59 241 ALA A O 1
ATOM 1599 N N . VAL A 1 219 ? -38.405 -16.286 -51.801 1.00 23.30 242 VAL A N 1
ATOM 1600 C CA . VAL A 1 219 ? -37.876 -15.279 -50.895 1.00 29.61 242 VAL A CA 1
ATOM 1601 C C . VAL A 1 219 ? -38.950 -14.229 -50.567 1.00 35.92 242 VAL A C 1
ATOM 1602 O O . VAL A 1 219 ? -38.986 -13.689 -49.464 1.00 32.94 242 VAL A O 1
ATOM 1606 N N . LYS A 1 220 ? -39.845 -13.973 -51.516 1.00 38.46 243 LYS A N 1
ATOM 1607 C CA . LYS A 1 220 ? -40.970 -13.075 -51.265 1.00 39.94 243 LYS A CA 1
ATOM 1608 C C . LYS A 1 220 ? -41.884 -13.658 -50.198 1.00 42.87 243 LYS A C 1
ATOM 1609 O O . LYS A 1 220 ? -42.385 -12.938 -49.334 1.00 47.05 243 LYS A O 1
ATOM 1615 N N . ASN A 1 221 ? -42.094 -14.968 -50.253 1.00 38.26 244 ASN A N 1
ATOM 1616 C CA . ASN A 1 221 ? -42.953 -15.629 -49.282 1.00 47.43 244 ASN A CA 1
ATOM 1617 C C . ASN A 1 221 ? -42.210 -15.882 -47.976 1.00 44.85 244 ASN A C 1
ATOM 1618 O O . ASN A 1 221 ? -42.127 -17.017 -47.510 1.00 51.64 244 ASN A O 1
ATOM 1623 N N . SER A 1 222 ? -41.684 -14.812 -47.385 1.00 41.63 245 SER A N 1
ATOM 1624 C CA . SER A 1 222 ? -40.951 -14.898 -46.125 1.00 40.12 245 SER A CA 1
ATOM 1625 C C . SER A 1 222 ? -40.919 -13.533 -45.447 1.00 39.10 245 SER A C 1
ATOM 1626 O O . SER A 1 222 ? -41.491 -12.571 -45.956 1.00 40.13 245 SER A O 1
ATOM 1629 N N . ASN A 1 223 ? -40.217 -13.444 -44.322 1.00 38.66 246 ASN A N 1
ATOM 1630 C CA . ASN A 1 223 ? -40.059 -12.173 -43.615 1.00 35.25 246 ASN A CA 1
ATOM 1631 C C . ASN A 1 223 ? -38.986 -11.287 -44.224 1.00 33.57 246 ASN A C 1
ATOM 1632 O O . ASN A 1 223 ? -38.523 -10.354 -43.576 1.00 32.48 246 ASN A O 1
ATOM 1637 N N . SER A 1 224 ? -38.578 -11.586 -45.457 1.00 30.20 247 SER A N 1
ATOM 1638 C CA . SER A 1 224 ? -37.457 -10.882 -46.068 1.00 33.92 247 SER A CA 1
ATOM 1639 C C . SER A 1 224 ? -37.698 -9.381 -46.162 1.00 37.30 247 SER A C 1
ATOM 1640 O O . SER A 1 224 ? -36.882 -8.591 -45.696 1.00 33.56 247 SER A O 1
ATOM 1643 N N . ILE A 1 225 ? -38.826 -8.997 -46.752 1.00 32.29 248 ILE A N 1
ATOM 1644 C CA . ILE A 1 225 ? -39.133 -7.585 -46.969 1.00 37.94 248 ILE A CA 1
ATOM 1645 C C . ILE A 1 225 ? -39.206 -6.832 -45.641 1.00 33.99 248 ILE A C 1
ATOM 1646 O O . ILE A 1 225 ? -38.615 -5.763 -45.493 1.00 36.62 248 ILE A O 1
ATOM 1651 N N . LYS A 1 226 ? -39.908 -7.415 -44.677 1.00 29.68 249 LYS A N 1
ATOM 1652 C CA . LYS A 1 226 ? -39.963 -6.871 -43.325 1.00 36.58 249 LYS A CA 1
ATOM 1653 C C . LYS A 1 226 ? -38.567 -6.645 -42.744 1.00 37.06 249 LYS A C 1
ATOM 1654 O O . LYS A 1 226 ? -38.258 -5.559 -42.247 1.00 30.96 249 LYS A O 1
ATOM 1660 N N . ASN A 1 227 ? -37.722 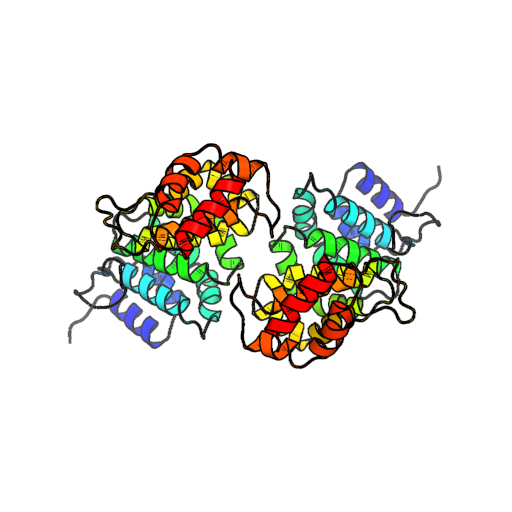-7.675 -42.808 1.00 31.69 250 ASN A N 1
ATOM 1661 C CA . ASN A 1 227 ? -36.399 -7.587 -42.196 1.00 31.49 250 ASN A CA 1
ATOM 1662 C C . ASN A 1 227 ? -35.503 -6.619 -42.942 1.00 32.75 250 ASN A C 1
ATOM 1663 O O . ASN A 1 227 ? -34.731 -5.879 -42.326 1.00 34.98 250 ASN A O 1
ATOM 1668 N N . LEU A 1 228 ? -35.612 -6.633 -44.271 1.00 36.24 251 LEU A N 1
ATOM 1669 C CA . LEU A 1 228 ? -34.825 -5.756 -45.122 1.00 35.77 251 LEU A CA 1
ATOM 1670 C C . LEU A 1 228 ? -35.176 -4.294 -44.876 1.00 39.00 251 LEU A C 1
ATOM 1671 O O . LEU A 1 228 ? -34.292 -3.440 -44.866 1.00 39.81 251 LEU A O 1
ATOM 1676 N N . LYS A 1 229 ? -36.462 -4.006 -44.692 1.00 38.18 252 LYS A N 1
ATOM 1677 C CA . LYS A 1 229 ? -36.891 -2.642 -44.382 1.00 47.96 252 LYS A CA 1
ATOM 1678 C C . LYS A 1 229 ? -36.233 -2.142 -43.095 1.00 47.24 252 LYS A C 1
ATOM 1679 O O . LYS A 1 229 ? -35.821 -0.983 -43.006 1.00 42.98 252 LYS A O 1
ATOM 1685 N N . THR A 1 230 ? -36.127 -3.025 -42.106 1.00 39.41 253 THR A N 1
ATOM 1686 C CA . THR A 1 230 ? -35.448 -2.696 -40.854 1.00 44.78 253 THR A CA 1
ATOM 1687 C C . THR A 1 230 ? -33.959 -2.446 -41.081 1.00 43.88 253 THR A C 1
ATOM 1688 O O . THR A 1 230 ? -33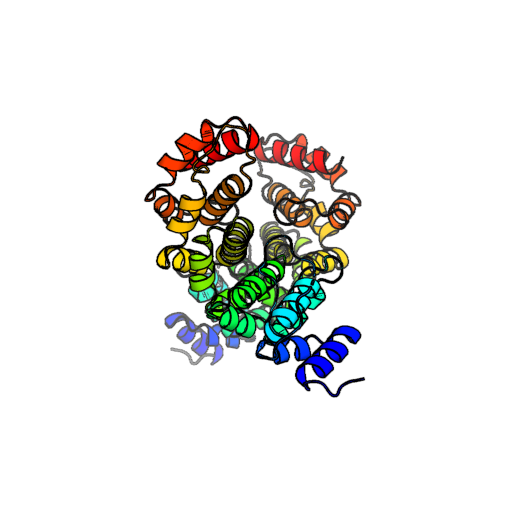.381 -1.524 -40.507 1.00 42.07 253 THR A O 1
ATOM 1692 N N . LEU A 1 231 ? -33.335 -3.281 -41.906 1.00 40.13 254 LEU A N 1
ATOM 1693 C CA . LEU A 1 231 ? -31.908 -3.144 -42.173 1.00 41.37 254 LEU A CA 1
ATOM 1694 C C . LEU A 1 231 ? -31.544 -1.873 -42.947 1.00 46.53 254 LEU A C 1
ATOM 1695 O O . LEU A 1 231 ? -30.490 -1.277 -42.707 1.00 49.57 254 LEU A O 1
ATOM 1700 N N . GLN A 1 232 ? -32.400 -1.449 -43.872 1.00 43.25 255 GLN A N 1
ATOM 1701 C CA . GLN A 1 232 ? -32.050 -0.308 -44.722 1.00 53.31 255 GLN A CA 1
ATOM 1702 C C . GLN A 1 232 ? -32.065 1.040 -44.001 1.00 55.77 255 GLN A C 1
ATOM 1703 O O . GLN A 1 232 ? -31.856 2.076 -44.629 1.00 60.70 255 GLN A O 1
ATOM 1709 N N . GLN A 1 233 ? -32.293 1.027 -42.690 1.00 53.63 256 GLN A N 1
ATOM 1710 C CA . GLN A 1 233 ? -32.264 2.256 -41.899 1.00 57.51 256 GLN A CA 1
ATOM 1711 C C . GLN A 1 233 ? -31.112 2.263 -40.893 1.00 63.44 256 GLN A C 1
ATOM 1712 O O . GLN A 1 233 ? -31.029 3.138 -40.033 1.00 70.40 256 GLN A O 1
ATOM 1714 N N . CYS A 1 234 ? -30.225 1.280 -41.002 1.00 60.50 257 CYS A N 1
ATOM 1715 C CA . CYS A 1 234 ? -29.057 1.189 -40.124 1.00 59.76 257 CYS A CA 1
ATOM 1716 C C . CYS A 1 234 ? -27.965 2.180 -40.534 1.00 59.71 257 CYS A C 1
ATOM 1717 O O . CYS A 1 234 ? -27.871 2.551 -41.702 1.00 62.58 257 CYS A O 1
ATOM 1720 N N . PRO A 1 235 ? -27.131 2.613 -39.573 1.00 62.57 258 PRO A N 1
ATOM 1721 C CA . PRO A 1 235 ? -26.081 3.584 -39.895 1.00 66.24 258 PRO A CA 1
ATOM 1722 C C . PRO A 1 235 ? -24.843 2.919 -40.482 1.00 68.53 258 PRO A C 1
ATOM 1723 O O . PRO A 1 235 ? -23.762 2.974 -39.892 1.00 74.33 258 PRO A O 1
ATOM 1727 N N . GLU A 1 236 ? -25.007 2.303 -41.646 1.00 62.12 259 GLU A N 1
ATOM 1728 C CA . GLU A 1 236 ? -23.928 1.559 -42.274 1.00 54.40 259 GLU A CA 1
ATOM 1729 C C . GLU A 1 236 ? -24.195 1.455 -43.772 1.00 56.99 259 GLU A C 1
ATOM 1730 O O . GLU A 1 236 ? -25.072 0.705 -44.204 1.00 60.22 259 GLU A O 1
ATOM 1732 N N . GLN A 1 237 ? -23.428 2.215 -44.550 1.00 58.31 260 GLN A N 1
ATOM 1733 C CA . GLN A 1 237 ? -23.709 2.438 -45.967 1.00 58.30 260 GLN A CA 1
ATOM 1734 C C . GLN A 1 237 ? -23.773 1.154 -46.792 1.00 58.34 260 GLN A C 1
ATOM 1735 O O . GLN A 1 237 ? -24.685 0.986 -47.602 1.00 55.56 260 GLN A O 1
ATOM 1737 N N . ASP A 1 238 ? -22.794 0.270 -46.614 1.00 58.87 261 ASP A N 1
ATOM 1738 C CA . ASP A 1 238 ? -22.771 -1.007 -47.324 1.00 57.80 261 ASP A CA 1
ATOM 1739 C C . ASP A 1 238 ? -24.051 -1.786 -47.048 1.00 54.15 261 ASP A C 1
ATOM 1740 O O . ASP A 1 238 ? -24.729 -2.249 -47.969 1.00 48.80 261 ASP A O 1
ATOM 1742 N N . LEU A 1 239 ? -24.384 -1.903 -45.766 1.00 50.96 262 LEU A N 1
ATOM 1743 C CA . LEU A 1 239 ? -25.539 -2.686 -45.354 1.00 53.20 262 LEU A CA 1
ATOM 1744 C C . LEU A 1 239 ? -26.844 -2.025 -45.798 1.00 53.06 262 LEU A C 1
ATOM 1745 O O . LEU A 1 239 ? -27.761 -2.697 -46.268 1.00 50.48 262 LEU A O 1
ATOM 1750 N N . ALA A 1 240 ? -26.909 -0.704 -45.690 1.00 55.55 263 ALA A N 1
ATOM 1751 C CA . ALA A 1 240 ? -28.123 0.029 -46.026 1.00 56.25 263 ALA A CA 1
ATOM 1752 C C . ALA A 1 240 ? -28.375 -0.027 -47.524 1.00 51.16 263 ALA A C 1
ATOM 1753 O O . ALA A 1 240 ? -29.509 -0.235 -47.974 1.00 51.13 263 ALA A O 1
ATOM 1755 N N . GLU A 1 241 ? -27.309 0.163 -48.298 1.00 51.16 264 GLU A N 1
ATOM 1756 C CA . GLU A 1 241 ? -27.392 0.034 -49.747 1.00 51.55 264 GLU A CA 1
ATOM 1757 C C . GLU A 1 241 ? -27.762 -1.375 -50.211 1.00 49.32 264 GLU A C 1
ATOM 1758 O O . GLU A 1 241 ? -28.630 -1.527 -51.068 1.00 42.52 264 GLU A O 1
ATOM 1760 N N . ALA A 1 242 ? -27.104 -2.391 -49.653 1.00 47.62 265 ALA A N 1
ATOM 1761 C CA . ALA A 1 242 ? -27.359 -3.777 -50.041 1.00 42.96 265 ALA A CA 1
ATOM 1762 C C . ALA A 1 242 ? -28.800 -4.162 -49.734 1.00 42.40 265 ALA A C 1
ATOM 1763 O O . ALA A 1 242 ? -29.471 -4.818 -50.541 1.00 39.46 265 ALA A O 1
ATOM 1765 N N . SER A 1 243 ? -29.271 -3.721 -48.570 1.00 46.44 266 SER A N 1
ATOM 1766 C CA . SER A 1 243 ? -30.640 -3.981 -48.135 1.00 44.91 266 SER A CA 1
ATOM 1767 C C . SER A 1 243 ? -31.630 -3.332 -49.078 1.00 49.03 266 SER A C 1
ATOM 1768 O O . SER A 1 243 ? -32.617 -3.949 -49.481 1.00 46.33 266 SER A O 1
ATOM 1771 N N . ASN A 1 244 ? -31.351 -2.084 -49.438 1.00 55.89 267 ASN A N 1
ATOM 1772 C CA . ASN A 1 244 ? -32.173 -1.372 -50.404 1.00 58.61 267 ASN A CA 1
ATOM 1773 C C . ASN A 1 244 ? -32.251 -2.112 -51.733 1.00 54.15 267 ASN A C 1
ATOM 1774 O O . ASN A 1 244 ? -33.333 -2.269 -52.297 1.00 54.16 267 ASN A O 1
ATOM 1779 N N . VAL A 1 245 ? -31.100 -2.577 -52.215 1.00 51.98 268 VAL A N 1
ATOM 1780 C CA . VAL A 1 245 ? -31.018 -3.278 -53.495 1.00 49.02 268 VAL A CA 1
ATOM 1781 C C . VAL A 1 245 ? -31.857 -4.558 -53.539 1.00 46.91 268 VAL A C 1
ATOM 1782 O O . VAL A 1 245 ? -32.621 -4.769 -54.487 1.00 43.14 268 VAL A O 1
ATOM 1786 N N . LEU A 1 246 ? -31.726 -5.409 -52.523 1.00 42.41 269 LEU A N 1
ATOM 1787 C CA . LEU A 1 246 ? -32.501 -6.645 -52.502 1.00 37.66 269 LEU A CA 1
ATOM 1788 C C . LEU A 1 246 ? -33.975 -6.341 -52.300 1.00 35.99 269 LEU A C 1
ATOM 1789 O O . LEU A 1 246 ? -34.833 -7.001 -52.887 1.00 34.59 269 LEU A O 1
ATOM 1794 N N . LEU A 1 247 ? -34.260 -5.333 -51.477 1.00 36.48 270 LEU A N 1
ATOM 1795 C CA . LEU A 1 247 ? -35.634 -4.926 -51.198 1.00 48.95 270 LEU A CA 1
ATOM 1796 C C . LEU A 1 247 ? -36.366 -4.560 -52.487 1.00 50.26 270 LEU A C 1
ATOM 1797 O O . LEU A 1 247 ? -37.464 -5.054 -52.749 1.00 49.82 270 LEU A O 1
ATOM 1802 N N . LEU A 1 248 ? -35.734 -3.712 -53.296 1.00 50.65 271 LEU A N 1
ATOM 1803 C CA . LEU A 1 248 ? -36.278 -3.307 -54.589 1.00 53.18 271 LEU A CA 1
ATOM 1804 C C . LEU A 1 248 ? -36.602 -4.505 -55.477 1.00 50.79 271 LEU A C 1
ATOM 1805 O O . LEU A 1 248 ? -37.585 -4.490 -56.217 1.00 47.80 271 LEU A O 1
ATOM 1810 N N . ARG A 1 249 ? -35.763 -5.535 -55.415 1.00 43.16 272 ARG A N 1
ATOM 1811 C CA . ARG A 1 249 ? -35.961 -6.722 -56.233 1.00 33.18 272 ARG A CA 1
ATOM 1812 C C . ARG A 1 249 ? -37.217 -7.483 -55.832 1.00 38.81 272 ARG A C 1
ATOM 1813 O O . ARG A 1 249 ? -37.906 -8.054 -56.679 1.00 41.49 272 ARG A O 1
ATOM 1821 N N . LEU A 1 250 ? -37.501 -7.492 -54.534 1.00 32.86 273 LEU A N 1
ATOM 1822 C CA . LEU A 1 250 ? -38.617 -8.257 -53.987 1.00 43.49 273 LEU A CA 1
ATOM 1823 C C . LEU A 1 250 ? -39.920 -7.475 -54.002 1.00 45.88 273 LEU A C 1
ATOM 1824 O O . LEU A 1 250 ? -40.999 -8.058 -53.912 1.00 48.53 273 LEU A O 1
ATOM 1829 N N . THR A 1 251 ? -39.813 -6.154 -54.081 1.00 54.33 274 THR A N 1
ATOM 1830 C CA . THR A 1 251 ? -40.989 -5.284 -54.130 1.00 57.80 274 THR A CA 1
ATOM 1831 C C . THR A 1 251 ? -41.498 -5.075 -55.561 1.00 60.17 274 THR A C 1
ATOM 1832 O O . THR A 1 251 ? -40.751 -4.658 -56.448 1.00 57.61 274 THR A O 1
ATOM 1836 N N . LEU B 1 9 ? -40.027 -49.472 -98.135 1.00 52.26 32 LEU B N 1
ATOM 1837 C CA . LEU B 1 9 ? -39.850 -50.252 -99.355 1.00 58.20 32 LEU B CA 1
ATOM 1838 C C . LEU B 1 9 ? -38.482 -50.953 -99.388 1.00 61.86 32 LEU B C 1
ATOM 1839 O O . LEU B 1 9 ? -38.404 -52.180 -99.360 1.00 64.65 32 LEU B O 1
ATOM 1844 N N . SER B 1 10 ? -37.409 -50.175 -99.459 1.00 60.37 33 SER B N 1
ATOM 1845 C CA . SER B 1 10 ? -36.070 -50.740 -99.585 1.00 54.39 33 SER B CA 1
ATOM 1846 C C . SER B 1 10 ? -35.529 -51.281 -98.264 1.00 50.73 33 SER B C 1
ATOM 1847 O O . SER B 1 10 ? -35.882 -50.784 -97.194 1.00 43.53 33 SER B O 1
ATOM 1850 N N . PHE B 1 11 ? -34.680 -52.307 -98.341 1.00 41.01 34 PHE B N 1
ATOM 1851 C CA . PHE B 1 11 ? -33.836 -52.668 -97.205 1.00 32.54 34 PHE B CA 1
ATOM 1852 C C . PHE B 1 11 ? -32.918 -51.483 -96.979 1.00 37.67 34 PHE B C 1
ATOM 1853 O O . PHE B 1 11 ? -32.529 -50.807 -97.930 1.00 34.49 34 PHE B O 1
ATOM 1861 N N . THR B 1 12 ? -32.560 -51.205 -95.738 1.00 36.51 35 THR B N 1
ATOM 1862 C CA . THR B 1 12 ? -31.696 -50.060 -95.501 1.00 40.92 35 THR B CA 1
ATOM 1863 C C . THR B 1 12 ? -30.619 -50.448 -94.507 1.00 44.53 35 THR B C 1
ATOM 1864 O O . THR B 1 12 ? -30.690 -51.515 -93.889 1.00 38.27 35 THR B O 1
ATOM 1868 N N . SER B 1 13 ? -29.622 -49.583 -94.350 1.00 36.24 36 SER B N 1
ATOM 1869 C CA . SER B 1 13 ? -28.534 -49.867 -93.429 1.00 39.93 36 SER B CA 1
ATOM 1870 C C . SER B 1 13 ? -29.079 -50.028 -92.020 1.00 35.02 36 SER B C 1
ATOM 1871 O O . SER B 1 13 ? -30.040 -49.354 -91.627 1.00 37.11 36 SER B O 1
ATOM 1874 N N . ASN B 1 14 ? -28.469 -50.941 -91.272 1.00 33.01 37 ASN B N 1
ATOM 1875 C CA . ASN B 1 14 ? -28.821 -51.167 -89.883 1.00 38.82 37 ASN B CA 1
ATOM 1876 C C . ASN B 1 14 ? -28.771 -49.888 -89.045 1.00 31.36 37 ASN B C 1
ATOM 1877 O O . ASN B 1 14 ? -29.563 -49.712 -88.123 1.00 26.71 37 ASN B O 1
ATOM 1882 N N . ASP B 1 15 ? -27.803 -49.023 -89.334 1.00 34.39 38 ASP B N 1
ATOM 1883 C CA . ASP B 1 15 ? -27.635 -47.802 -88.539 1.00 33.46 38 ASP B CA 1
ATOM 1884 C C . ASP B 1 15 ? -28.819 -46.843 -88.671 1.00 31.66 38 ASP B C 1
ATOM 1885 O O . ASP B 1 15 ? -29.185 -46.167 -87.711 1.00 30.74 38 ASP B O 1
ATOM 1890 N N . ILE B 1 16 ? -29.425 -46.796 -89.854 1.00 32.16 39 ILE B N 1
ATOM 1891 C CA . ILE B 1 16 ? -30.586 -45.942 -90.058 1.00 31.01 39 ILE B CA 1
ATOM 1892 C C . ILE B 1 16 ? -31.771 -46.463 -89.240 1.00 29.77 39 ILE B C 1
ATOM 1893 O O . ILE B 1 16 ? -32.487 -45.687 -88.611 1.00 26.08 39 ILE B O 1
ATOM 1898 N N . LEU B 1 17 ? -31.947 -47.779 -89.212 1.00 26.94 40 LEU B N 1
ATOM 1899 C CA . LEU B 1 17 ? -33.024 -48.375 -88.433 1.00 28.19 40 LEU B CA 1
ATOM 1900 C C . LEU B 1 17 ? -32.796 -48.171 -86.937 1.00 29.15 40 LEU B C 1
ATOM 1901 O O . LEU B 1 17 ? -33.725 -47.879 -86.188 1.00 26.66 40 LEU B O 1
ATOM 1906 N N . ARG B 1 18 ? -31.554 -48.341 -86.503 1.00 31.37 41 ARG B N 1
ATOM 1907 C CA . ARG B 1 18 ? -31.215 -48.119 -85.103 1.00 34.39 41 ARG B CA 1
ATOM 1908 C C . ARG B 1 18 ? -31.492 -46.670 -84.698 1.00 28.99 41 ARG B C 1
ATOM 1909 O O . ARG B 1 18 ? -32.024 -46.413 -83.617 1.00 27.73 41 ARG B O 1
ATOM 1917 N N . PHE B 1 19 ? -31.142 -45.735 -85.577 1.00 26.60 42 PHE B N 1
ATOM 1918 C CA . PHE B 1 19 ? -31.414 -44.325 -85.330 1.00 22.38 42 PHE B CA 1
ATOM 1919 C C . PHE B 1 19 ? -32.910 -44.052 -85.172 1.00 29.05 42 PHE B C 1
ATOM 1920 O O . PHE B 1 19 ? -33.318 -43.359 -84.240 1.00 27.71 42 PHE B O 1
ATOM 1928 N N . ASP B 1 20 ? -33.724 -44.577 -86.086 1.00 30.76 43 ASP B N 1
ATOM 1929 C CA . ASP B 1 20 ? -35.162 -44.315 -86.050 1.00 31.99 43 ASP B CA 1
ATOM 1930 C C . ASP B 1 20 ? -35.782 -44.827 -84.768 1.00 25.26 43 ASP B C 1
ATOM 1931 O O . ASP B 1 20 ? -36.664 -44.190 -84.193 1.00 34.64 43 ASP B O 1
ATOM 1936 N N . LYS B 1 21 ? -35.305 -45.980 -84.310 1.00 30.36 44 LYS B N 1
ATOM 1937 C CA . LYS B 1 21 ? -35.788 -46.579 -83.076 1.00 30.75 44 LYS B CA 1
ATOM 1938 C C . LYS B 1 21 ? -35.320 -45.786 -81.860 1.00 37.23 44 LYS B C 1
ATOM 1939 O O . LYS B 1 21 ? -36.087 -45.568 -80.920 1.00 32.28 44 LYS B O 1
ATOM 1945 N N . ALA B 1 22 ? -34.051 -45.384 -81.863 1.00 29.99 45 ALA B N 1
ATOM 1946 C CA . ALA B 1 22 ? -33.522 -44.552 -80.788 1.00 30.05 45 ALA B CA 1
ATOM 1947 C C . ALA B 1 22 ? -34.300 -43.237 -80.712 1.00 27.40 45 ALA B C 1
ATOM 1948 O O . ALA B 1 22 ? -34.561 -42.726 -79.632 1.00 27.21 45 ALA B O 1
ATOM 1950 N N . TYR B 1 23 ? -34.672 -42.703 -81.870 1.00 26.63 46 TYR B N 1
ATOM 1951 C CA . TYR B 1 23 ? -35.388 -41.434 -81.929 1.00 39.41 46 TYR B CA 1
ATOM 1952 C C . TYR B 1 23 ? -36.769 -41.544 -81.308 1.00 39.09 46 TYR B C 1
ATOM 1953 O O . TYR B 1 23 ? -37.157 -40.723 -80.473 1.00 36.85 46 TYR B O 1
ATOM 1962 N N . ASP B 1 24 ? -37.507 -42.559 -81.742 1.00 42.02 47 ASP B N 1
ATOM 1963 C CA . ASP B 1 24 ? -38.832 -42.852 -81.207 1.00 43.60 47 ASP B CA 1
ATOM 1964 C C . ASP B 1 24 ? -38.827 -43.028 -79.694 1.00 44.19 47 ASP B C 1
ATOM 1965 O O . ASP B 1 24 ? -39.805 -42.710 -79.023 1.00 49.82 47 ASP B O 1
ATOM 1967 N N . GLU B 1 25 ? -37.714 -43.517 -79.159 1.00 42.14 48 GLU B N 1
ATOM 1968 C CA . GLU B 1 25 ? -37.652 -43.903 -77.755 1.00 34.43 48 GLU B CA 1
ATOM 1969 C C . GLU B 1 25 ? -36.764 -43.007 -76.894 1.00 37.88 48 GLU B C 1
ATOM 1970 O O . GLU B 1 25 ? -36.501 -43.344 -75.738 1.00 42.93 48 GLU B O 1
ATOM 1976 N N . ASN B 1 26 ? -36.310 -41.879 -77.444 1.00 35.78 49 ASN B N 1
ATOM 1977 C CA . ASN B 1 26 ? -35.323 -41.028 -76.766 1.00 40.02 49 ASN B CA 1
ATOM 1978 C C . ASN B 1 26 ? -34.208 -41.839 -76.110 1.00 35.63 49 ASN B C 1
ATOM 1979 O O . ASN B 1 26 ? -33.842 -41.593 -74.961 1.00 37.41 49 ASN B O 1
ATOM 1984 N N . ASP B 1 27 ? -33.690 -42.816 -76.847 1.00 34.13 50 ASP B N 1
ATOM 1985 C CA . ASP B 1 27 ? -32.671 -43.718 -76.333 1.00 29.79 50 ASP B CA 1
ATOM 1986 C C . ASP B 1 27 ? -31.304 -43.026 -76.338 1.00 29.15 50 ASP B C 1
ATOM 1987 O O . ASP B 1 27 ? -30.576 -43.055 -77.331 1.00 21.59 50 ASP B O 1
ATOM 1992 N N . VAL B 1 28 ? -30.978 -42.398 -75.216 1.00 28.91 51 VAL B N 1
ATOM 1993 C CA . VAL B 1 28 ? -29.743 -41.637 -75.090 1.00 28.20 51 VAL B CA 1
ATOM 1994 C C . VAL B 1 28 ? -28.508 -42.488 -75.338 1.00 23.86 51 VAL B C 1
ATOM 1995 O O . VAL B 1 28 ? -27.632 -42.100 -76.104 1.00 24.78 51 VAL B O 1
ATOM 1999 N N . GLN B 1 29 ? -28.428 -43.645 -74.691 1.00 18.32 52 GLN B N 1
ATOM 2000 C CA . GLN B 1 29 ? -27.246 -44.483 -74.833 1.00 21.61 52 GLN B CA 1
ATOM 2001 C C . GLN B 1 29 ? -27.055 -44.922 -76.288 1.00 21.53 52 GLN B C 1
ATOM 2002 O O . GLN B 1 29 ? -25.936 -44.992 -76.785 1.00 21.76 52 GLN B O 1
ATOM 2008 N N . GLU B 1 30 ? -28.154 -45.219 -76.966 1.00 21.80 53 GLU B N 1
ATOM 2009 C CA . GLU B 1 30 ? -28.049 -45.682 -78.336 1.00 22.22 53 GLU B CA 1
ATOM 2010 C C . GLU B 1 30 ? -27.578 -44.548 -79.266 1.00 24.94 53 GLU B C 1
ATOM 2011 O O . 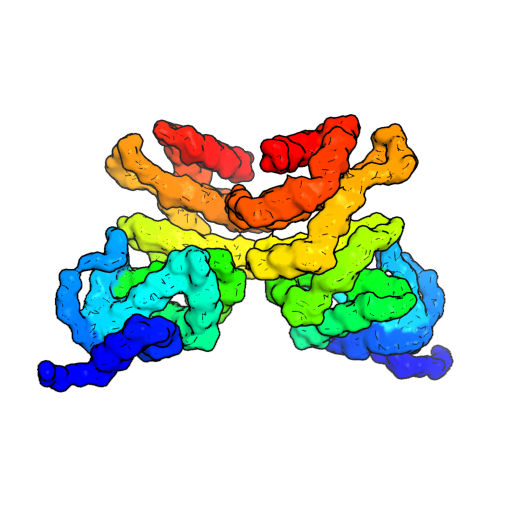GLU B 1 30 ? -26.762 -44.778 -80.157 1.00 22.11 53 GLU B O 1
ATOM 2017 N N . PHE B 1 31 ? -28.086 -43.337 -79.053 1.00 20.34 54 PHE B N 1
ATOM 2018 C CA . PHE B 1 31 ? -27.598 -42.182 -79.803 1.00 21.38 54 PHE B CA 1
ATOM 2019 C C . PHE B 1 31 ? -26.094 -42.014 -79.580 1.00 20.49 54 PHE B C 1
ATOM 2020 O O . PHE B 1 31 ? -25.350 -41.788 -80.516 1.00 16.62 54 PHE B O 1
ATOM 2028 N N . VAL B 1 32 ? -25.639 -42.132 -78.337 1.00 17.80 55 VAL B N 1
ATOM 2029 C CA . VAL B 1 32 ? -24.199 -42.027 -78.088 1.00 17.47 55 VAL B CA 1
ATOM 2030 C C . VAL B 1 32 ? -23.435 -43.099 -78.859 1.00 18.01 55 VAL B C 1
ATOM 2031 O O . VAL B 1 32 ? -22.413 -42.811 -79.492 1.00 19.06 55 VAL B O 1
ATOM 2035 N N . ASN B 1 33 ? -23.949 -44.328 -78.840 1.00 17.97 56 ASN B N 1
ATOM 2036 C CA . ASN B 1 33 ? -23.315 -45.416 -79.579 1.00 22.60 56 ASN B CA 1
ATOM 2037 C C . ASN B 1 33 ? -23.305 -45.141 -81.062 1.00 22.21 56 ASN B C 1
ATOM 2038 O O . ASN B 1 33 ? -22.365 -45.516 -81.762 1.00 26.47 56 ASN B O 1
ATOM 2043 N N . LEU B 1 34 ? -24.350 -44.473 -81.541 1.00 18.21 57 LEU B N 1
ATOM 2044 C CA . LEU B 1 34 ? -24.485 -44.212 -82.972 1.00 18.72 57 LEU B CA 1
ATOM 2045 C C . LEU B 1 34 ? -23.614 -43.065 -83.459 1.00 27.46 57 LEU B C 1
ATOM 2046 O O . LEU B 1 34 ? -23.450 -42.891 -84.662 1.00 21.32 57 LEU B O 1
ATOM 2051 N N . CYS B 1 35 ? -23.037 -42.291 -82.542 1.00 19.92 58 CYS B N 1
ATOM 2052 C CA . CYS B 1 35 ? -22.223 -41.156 -82.974 1.00 17.01 58 CYS B CA 1
ATOM 2053 C C . CYS B 1 35 ? -21.053 -41.576 -83.857 1.00 20.03 58 CYS B C 1
ATOM 2054 O O . CYS B 1 35 ? -20.580 -40.783 -84.670 1.00 19.44 58 CYS B O 1
ATOM 2057 N N . SER B 1 36 ? -20.589 -42.817 -83.709 1.00 19.88 59 SER B N 1
ATOM 2058 C CA . SER B 1 36 ? -19.477 -43.280 -84.539 1.00 26.62 59 SER B CA 1
ATOM 2059 C C . SER B 1 36 ? -19.936 -43.701 -85.942 1.00 27.64 59 SER B C 1
ATOM 2060 O O . SER B 1 36 ? -19.111 -43.920 -86.830 1.00 23.82 59 SER B O 1
ATOM 2063 N N . SER B 1 37 ? -21.244 -43.800 -86.156 1.00 20.69 60 SER B N 1
ATOM 2064 C CA . SER B 1 37 ? -21.735 -44.280 -87.450 1.00 25.61 60 SER B CA 1
ATOM 2065 C C . SER B 1 37 ? -21.335 -43.393 -88.630 1.00 28.10 60 SER B C 1
ATOM 2066 O O . SER B 1 37 ? -21.510 -42.176 -88.595 1.00 23.10 60 SER B O 1
ATOM 2069 N N . THR B 1 38 ? -20.799 -44.021 -89.678 1.00 21.54 61 THR B N 1
ATOM 2070 C CA . THR B 1 38 ? -20.450 -43.322 -90.912 1.00 21.98 61 THR B CA 1
ATOM 2071 C C . THR B 1 38 ? -21.501 -43.574 -92.000 1.00 25.93 61 THR B C 1
ATOM 2072 O O . THR B 1 38 ? -21.298 -43.239 -93.167 1.00 26.03 61 THR B O 1
ATOM 2076 N N . CYS B 1 39 ? -22.618 -44.170 -91.603 1.00 24.81 62 CYS B N 1
ATOM 2077 C CA . CYS B 1 39 ? -23.709 -44.451 -92.521 1.00 26.47 62 CYS B CA 1
ATOM 2078 C C . CYS B 1 39 ? -24.231 -43.153 -93.121 1.00 29.07 62 CYS B C 1
ATOM 2079 O O . CYS B 1 39 ? -24.675 -42.258 -92.402 1.00 27.89 62 CYS B O 1
ATOM 2082 N N . GLU B 1 40 ? -24.157 -43.051 -94.443 1.00 22.46 63 GLU B N 1
ATOM 2083 C CA . GLU B 1 40 ? -24.567 -41.841 -95.139 1.00 26.27 63 GLU B CA 1
ATOM 2084 C C . GLU B 1 40 ? -26.071 -41.622 -94.997 1.00 30.68 63 GLU B C 1
ATOM 2085 O O . GLU B 1 40 ? -26.846 -42.577 -94.982 1.00 29.54 63 GLU B O 1
ATOM 2091 N N . ILE B 1 41 ? -26.486 -40.367 -94.880 1.00 23.13 64 ILE B N 1
ATOM 2092 C CA . ILE B 1 41 ? -27.907 -40.057 -94.917 1.00 27.62 64 ILE B CA 1
ATOM 2093 C C . ILE B 1 41 ? -28.223 -39.164 -96.111 1.00 37.50 64 ILE B C 1
ATOM 2094 O O . ILE B 1 41 ? -27.322 -38.586 -96.725 1.00 32.73 64 ILE B O 1
ATOM 2099 N N . GLU B 1 42 ? -29.507 -39.048 -96.425 1.00 37.84 65 GLU B N 1
ATOM 2100 C CA . GLU B 1 42 ? -29.948 -38.209 -97.529 1.00 45.98 65 GLU B CA 1
ATOM 2101 C C . GLU B 1 42 ? -29.863 -36.749 -97.108 1.00 50.91 65 GLU B C 1
ATOM 2102 O O . GLU B 1 42 ? -29.840 -36.449 -95.916 1.00 48.77 65 GLU B O 1
ATOM 2104 N N . LYS B 1 43 ? -29.807 -35.842 -98.077 1.00 53.00 66 LYS B N 1
ATOM 2105 C CA . LYS B 1 43 ? -29.836 -34.416 -97.772 1.00 54.83 66 LYS B CA 1
ATOM 2106 C C . LYS B 1 43 ? -31.090 -34.095 -96.960 1.00 59.26 66 LYS B C 1
ATOM 2107 O O . LYS B 1 43 ? -32.138 -34.710 -97.164 1.00 57.10 66 LYS B O 1
ATOM 2109 N N . LEU B 1 44 ? -30.974 -33.151 -96.028 1.00 53.68 67 LEU B N 1
ATOM 2110 C CA . LEU B 1 44 ? -32.102 -32.754 -95.184 1.00 55.42 67 LEU B CA 1
ATOM 2111 C C . LEU B 1 44 ? -32.853 -31.570 -95.782 1.00 56.91 67 LEU B C 1
ATOM 2112 O O . LEU B 1 44 ? -32.346 -30.890 -96.670 1.00 53.18 67 LEU B O 1
ATOM 2117 N N . ARG B 1 47 ? -32.708 -29.144 -92.847 1.00 56.06 70 ARG B N 1
ATOM 2118 C CA . ARG B 1 47 ? -33.430 -28.737 -91.653 1.00 60.25 70 ARG B CA 1
ATOM 2119 C C . ARG B 1 47 ? -32.627 -27.841 -90.712 1.00 57.12 70 ARG B C 1
ATOM 2120 O O . ARG B 1 47 ? -31.976 -26.893 -91.147 1.00 58.17 70 ARG B O 1
ATOM 2122 N N . MET B 1 48 ? -32.637 -28.192 -89.427 1.00 60.91 71 MET B N 1
ATOM 2123 C CA . MET B 1 48 ? -32.483 -27.186 -88.383 1.00 61.38 71 MET B CA 1
ATOM 2124 C C . MET B 1 48 ? -31.328 -27.201 -87.385 1.00 55.88 71 MET B C 1
ATOM 2125 O O . MET B 1 48 ? -31.232 -28.050 -86.504 1.00 60.42 71 MET B O 1
ATOM 2130 N N . HIS B 1 49 ? -30.467 -26.214 -87.565 1.00 37.71 72 HIS B N 1
ATOM 2131 C CA . HIS B 1 49 ? -29.723 -25.537 -86.511 1.00 32.69 72 HIS B CA 1
ATOM 2132 C C . HIS B 1 49 ? -29.296 -24.273 -87.218 1.00 23.20 72 HIS B C 1
ATOM 2133 O O . HIS B 1 49 ? -29.040 -24.319 -88.399 1.00 28.11 72 HIS B O 1
ATOM 2140 N N . PRO B 1 50 ? -29.238 -23.135 -86.508 1.00 24.29 73 PRO B N 1
ATOM 2141 C CA . PRO B 1 50 ? -28.981 -21.915 -87.284 1.00 23.81 73 PRO B CA 1
ATOM 2142 C C . PRO B 1 50 ? -27.587 -21.800 -87.888 1.00 27.79 73 PRO B C 1
ATOM 2143 O O . PRO B 1 50 ? -27.439 -21.058 -88.855 1.00 30.16 73 PRO B O 1
ATOM 2147 N N . TRP B 1 51 ? -26.591 -22.520 -87.382 1.00 20.66 74 TRP B N 1
ATOM 2148 C CA . TRP B 1 51 ? -25.266 -22.379 -87.980 1.00 17.91 74 TRP B CA 1
ATOM 2149 C C . TRP B 1 51 ? -24.490 -23.679 -88.202 1.00 19.08 74 TRP B C 1
ATOM 2150 O O . TRP B 1 51 ? -23.561 -23.701 -89.003 1.00 17.65 74 TRP B O 1
ATOM 2161 N N . ALA B 1 52 ? -24.839 -24.756 -87.503 1.00 19.78 75 ALA B N 1
ATOM 2162 C CA . ALA B 1 52 ? -24.071 -25.998 -87.645 1.00 15.88 75 ALA B CA 1
ATOM 2163 C C . ALA B 1 52 ? -24.180 -26.580 -89.062 1.00 16.55 75 ALA B C 1
ATOM 2164 O O . ALA B 1 52 ? -25.256 -26.577 -89.666 1.00 17.95 75 ALA B O 1
ATOM 2166 N N . ALA B 1 53 ? -23.068 -27.074 -89.591 1.00 18.01 76 ALA B N 1
ATOM 2167 C CA . ALA B 1 53 ? -23.093 -27.719 -90.905 1.00 20.75 76 ALA B CA 1
ATOM 2168 C C . ALA B 1 53 ? -24.078 -28.897 -90.898 1.00 18.32 76 ALA B C 1
ATOM 2169 O O . ALA B 1 53 ? -24.154 -29.641 -89.924 1.00 19.58 76 ALA B O 1
ATOM 2171 N N . ASP B 1 54 ? -24.840 -29.058 -91.978 1.00 20.18 77 ASP B N 1
ATOM 2172 C CA . ASP B 1 54 ? -25.801 -30.162 -92.082 1.00 19.20 77 ASP B CA 1
ATOM 2173 C C . ASP B 1 54 ? -25.162 -31.516 -91.877 1.00 20.49 77 ASP B C 1
ATOM 2174 O O . ASP B 1 54 ? -24.139 -31.825 -92.512 1.00 20.33 77 ASP B O 1
ATOM 2179 N N . PRO B 1 55 ? -25.762 -32.334 -91.002 1.00 20.06 78 PRO B N 1
ATOM 2180 C CA . PRO B 1 55 ? -25.311 -33.718 -90.815 1.00 21.41 78 PRO B CA 1
ATOM 2181 C C . PRO B 1 55 ? -25.330 -34.517 -92.116 1.00 22.01 78 PRO B C 1
ATOM 2182 O O . PRO B 1 55 ? -26.303 -34.421 -92.870 1.00 18.56 78 PRO B O 1
ATOM 2186 N N . LYS B 1 56 ? -24.255 -35.253 -92.383 1.00 23.51 79 LYS B N 1
ATOM 2187 C CA . LYS B 1 56 ? -24.154 -36.055 -93.606 1.00 27.02 79 LYS B CA 1
ATOM 2188 C C . LYS B 1 56 ? -24.108 -37.548 -93.288 1.00 24.07 79 LYS B C 1
ATOM 2189 O O . LYS B 1 56 ? -24.077 -38.385 -94.191 1.00 23.22 79 LYS B O 1
ATOM 2195 N N . THR B 1 57 ? -24.065 -37.875 -91.998 1.00 22.71 80 THR B N 1
ATOM 2196 C CA . THR B 1 57 ? -24.010 -39.266 -91.552 1.00 17.29 80 THR B CA 1
ATOM 2197 C C . THR B 1 57 ? -24.934 -39.466 -90.372 1.00 20.80 80 THR B C 1
ATOM 2198 O O . THR B 1 57 ? -25.284 -38.504 -89.693 1.00 20.36 80 THR B O 1
ATOM 2202 N N . ILE B 1 58 ? -25.297 -40.716 -90.098 1.00 17.02 81 ILE B N 1
ATOM 2203 C CA . ILE B 1 58 ? -26.074 -41.025 -88.903 1.00 17.68 81 ILE B CA 1
ATOM 2204 C C . ILE B 1 58 ? -25.304 -40.588 -87.641 1.00 22.69 81 ILE B C 1
ATOM 2205 O O . ILE B 1 58 ? -25.898 -40.124 -86.660 1.00 20.43 81 ILE B O 1
ATOM 2210 N N . GLY B 1 59 ? -23.981 -40.700 -87.682 1.00 18.40 82 GLY B N 1
ATOM 2211 C CA . GLY B 1 59 ? -23.147 -40.261 -86.568 1.00 20.18 82 GLY B CA 1
ATOM 2212 C C . GLY B 1 59 ? -23.317 -38.790 -86.210 1.00 19.44 82 GLY B C 1
ATOM 2213 O O . GLY B 1 59 ? -23.580 -38.438 -85.052 1.00 19.97 82 GLY B O 1
ATOM 2214 N N . ALA B 1 60 ? -23.178 -37.913 -87.196 1.00 17.79 83 ALA B N 1
ATOM 2215 C CA . ALA B 1 60 ? -23.385 -36.485 -86.942 1.00 21.13 83 ALA B CA 1
ATOM 2216 C C . ALA B 1 60 ? -24.860 -36.194 -86.607 1.00 19.57 83 ALA B C 1
ATOM 2217 O O . ALA B 1 60 ? -25.161 -35.313 -85.808 1.00 17.39 83 ALA B O 1
ATOM 2219 N N . LEU B 1 61 ? -25.780 -36.938 -87.215 1.00 19.54 84 LEU B N 1
ATOM 2220 C CA . LEU B 1 61 ? -27.204 -36.752 -86.914 1.00 17.38 84 LEU B CA 1
ATOM 2221 C C . LEU B 1 61 ? -27.515 -37.150 -85.471 1.00 17.44 84 LEU B C 1
ATOM 2222 O O . LEU B 1 61 ? -28.332 -36.516 -84.782 1.00 17.26 84 LEU B O 1
ATOM 2227 N N . SER B 1 62 ? -26.848 -38.196 -85.003 1.00 15.41 85 SER B N 1
ATOM 2228 C CA . SER B 1 62 ? -27.049 -38.650 -83.624 1.00 16.18 85 SER B CA 1
ATOM 2229 C C . SER B 1 62 ? -26.501 -37.632 -82.627 1.00 14.17 85 SER B C 1
ATOM 2230 O O . SER B 1 62 ? -27.139 -37.370 -81.594 1.00 15.52 85 SER B O 1
ATOM 2233 N N . ALA B 1 63 ? -25.333 -37.065 -82.910 1.00 14.87 86 ALA B N 1
ATOM 2234 C CA . ALA B 1 63 ? -24.813 -35.999 -82.048 1.00 15.61 86 ALA B CA 1
ATOM 2235 C C . ALA B 1 63 ? -25.806 -34.829 -82.003 1.00 19.26 86 ALA B C 1
ATOM 2236 O O . ALA B 1 63 ? -26.044 -34.219 -80.952 1.00 14.40 86 ALA B O 1
ATOM 2238 N N . THR B 1 64 ? -26.411 -34.533 -83.147 1.00 15.05 87 THR B N 1
ATOM 2239 C CA . THR B 1 64 ? -27.382 -33.448 -83.210 1.00 14.76 87 THR B CA 1
ATOM 2240 C C . THR B 1 64 ? -28.623 -33.747 -82.362 1.00 19.78 87 THR B C 1
ATOM 2241 O O . THR B 1 64 ? -29.097 -32.885 -81.628 1.00 16.96 87 THR B O 1
ATOM 2245 N N . GLN B 1 65 ? -29.130 -34.973 -82.423 1.00 16.96 88 GLN B N 1
ATOM 2246 C CA . GLN B 1 65 ? -30.291 -35.327 -81.605 1.00 16.66 88 GLN B CA 1
ATOM 2247 C C . GLN B 1 65 ? -29.926 -35.254 -80.124 1.00 13.44 88 GLN B C 1
ATOM 2248 O O . GLN B 1 65 ? -30.737 -34.849 -79.286 1.00 16.09 88 GLN B O 1
ATOM 2254 N N . LEU B 1 66 ? -28.699 -35.637 -79.796 1.00 12.48 89 LEU B N 1
ATOM 2255 C CA . LEU B 1 66 ? -28.270 -35.534 -78.403 1.00 15.79 89 LEU B CA 1
ATOM 2256 C C . LEU B 1 66 ? -28.226 -34.071 -77.949 1.00 19.53 89 LEU B C 1
ATOM 2257 O O . LEU B 1 66 ? -28.596 -33.755 -76.823 1.00 17.76 89 LEU B O 1
ATOM 2262 N N . ALA B 1 67 ? -27.763 -33.190 -78.833 1.00 19.72 90 ALA B N 1
ATOM 2263 C CA . ALA B 1 67 ? -27.732 -31.756 -78.546 1.00 20.06 90 ALA B CA 1
ATOM 2264 C C . ALA B 1 67 ? -29.140 -31.207 -78.317 1.00 21.29 90 ALA B C 1
ATOM 2265 O O . ALA B 1 67 ? -29.360 -30.376 -77.435 1.00 20.24 90 ALA B O 1
ATOM 2267 N N . ILE B 1 68 ? -30.093 -31.671 -79.119 1.00 18.78 91 ILE B N 1
ATOM 2268 C CA . ILE B 1 68 ? -31.473 -31.234 -78.958 1.00 18.47 91 ILE B CA 1
ATOM 2269 C C . ILE B 1 68 ? -31.990 -31.643 -77.602 1.00 25.66 91 ILE B C 1
ATOM 2270 O O . ILE B 1 68 ? -32.625 -30.843 -76.901 1.00 24.69 91 ILE B O 1
ATOM 2275 N N . LEU B 1 69 ? -31.696 -32.878 -77.212 1.00 23.27 92 LEU B N 1
ATOM 2276 C CA . LEU B 1 69 ? -32.091 -33.335 -75.891 1.00 22.61 92 LEU B CA 1
ATOM 2277 C C . LEU B 1 69 ? -31.401 -32.513 -74.800 1.00 25.53 92 LEU B C 1
ATOM 2278 O O . LEU B 1 69 ? -32.043 -32.147 -73.809 1.00 30.29 92 LEU B O 1
ATOM 2283 N N . ALA B 1 70 ? -30.111 -32.218 -74.969 1.00 21.66 93 ALA B N 1
ATOM 2284 C CA . ALA B 1 70 ? -29.383 -31.424 -73.968 1.00 22.25 93 ALA B CA 1
ATOM 2285 C C . ALA B 1 70 ? -29.942 -30.011 -73.869 1.00 26.81 93 ALA B C 1
ATOM 2286 O O . ALA B 1 70 ? -29.730 -29.334 -72.875 1.00 26.39 93 ALA B O 1
ATOM 2288 N N . SER B 1 71 ? -30.625 -29.553 -74.913 1.00 19.70 94 SER B N 1
ATOM 2289 C CA . SER B 1 71 ? -31.113 -28.179 -74.941 1.00 27.87 94 SER B CA 1
ATOM 2290 C C . SER B 1 71 ? -32.551 -28.028 -74.430 1.00 35.71 94 SER B C 1
ATOM 2291 O O . SER B 1 71 ? -33.055 -26.911 -74.329 1.00 36.62 94 SER B O 1
ATOM 2294 N N . LYS B 1 72 ? -33.218 -29.139 -74.129 1.00 32.61 95 LYS B N 1
ATOM 2295 C CA . LYS B 1 72 ? -34.591 -29.076 -73.638 1.00 39.46 95 LYS B CA 1
ATOM 2296 C C . LYS B 1 72 ? -34.612 -28.491 -72.233 1.00 47.89 95 LYS B C 1
ATOM 2297 O O . LYS B 1 72 ? -34.408 -29.212 -71.259 1.00 46.47 95 LYS B O 1
ATOM 2299 N N . GLU B 1 73 ? -34.844 -27.180 -72.150 1.00 56.93 96 GLU B N 1
ATOM 2300 C CA . GLU B 1 73 ? -34.936 -26.440 -70.885 1.00 55.42 96 GLU B CA 1
ATOM 2301 C C . GLU B 1 73 ? -35.718 -27.147 -69.777 1.00 54.25 96 GLU B C 1
ATOM 2302 O O . GLU B 1 73 ? -35.255 -27.241 -68.638 1.00 55.19 96 GLU B O 1
ATOM 2304 N N . ASN B 1 74 ? -36.901 -27.640 -70.121 1.00 52.24 97 ASN B N 1
ATOM 2305 C CA . ASN B 1 74 ? -37.804 -28.219 -69.138 1.00 48.84 97 ASN B CA 1
ATOM 2306 C C . ASN B 1 74 ? -37.463 -29.659 -68.768 1.00 47.43 97 ASN B C 1
ATOM 2307 O O . ASN B 1 74 ? -38.147 -30.258 -67.940 1.00 44.91 97 ASN B O 1
ATOM 2309 N N . GLU B 1 75 ? -36.447 -30.237 -69.412 1.00 38.55 98 GLU B N 1
ATOM 2310 C CA . GLU B 1 75 ? -35.978 -31.580 -69.042 1.00 37.46 98 GLU B CA 1
ATOM 2311 C C . GLU B 1 75 ? -34.460 -31.657 -68.852 1.00 38.56 98 GLU B C 1
ATOM 2312 O O . GLU B 1 75 ? -33.769 -32.346 -69.611 1.00 31.73 98 GLU B O 1
ATOM 2318 N N . PRO B 1 76 ? -33.941 -30.974 -67.825 1.00 32.53 99 PRO B N 1
ATOM 2319 C CA . PRO B 1 76 ? -32.493 -30.930 -67.584 1.00 29.36 99 PRO B CA 1
ATOM 2320 C C . PRO B 1 76 ? -31.873 -32.288 -67.269 1.00 31.99 99 PRO B C 1
ATOM 2321 O O . PRO B 1 76 ? -30.649 -32.404 -67.292 1.00 25.19 99 PRO B O 1
ATOM 2325 N N . HIS B 1 77 ? -32.688 -33.300 -66.986 1.00 30.12 100 HIS B N 1
ATOM 2326 C CA . HIS B 1 77 ? -32.139 -34.605 -66.640 1.00 29.43 100 HIS B CA 1
ATOM 2327 C C . HIS B 1 77 ? -31.352 -35.209 -67.803 1.00 28.62 100 HIS B C 1
ATOM 2328 O O . HIS B 1 77 ? -30.458 -36.023 -67.594 1.00 23.21 100 HIS B O 1
ATOM 2335 N N . TYR B 1 78 ? -31.686 -34.817 -69.027 1.00 27.28 101 TYR B N 1
ATOM 2336 C CA . TYR B 1 78 ? -30.972 -35.353 -70.173 1.00 19.09 101 TYR B CA 1
ATOM 2337 C C . TYR B 1 78 ? -29.474 -35.031 -70.105 1.00 14.86 101 TYR B C 1
ATOM 2338 O O . TYR B 1 78 ? -28.636 -35.834 -70.523 1.00 19.04 101 TYR B O 1
ATOM 2347 N N . LYS B 1 79 ? -29.142 -33.863 -69.559 1.00 16.56 102 LYS B N 1
ATOM 2348 C CA . LYS B 1 79 ? -27.744 -33.457 -69.460 1.00 21.00 102 LYS B CA 1
ATOM 2349 C C . LYS B 1 79 ? -26.946 -34.427 -68.593 1.00 19.02 102 LYS B C 1
ATOM 2350 O O . LYS B 1 79 ? -25.773 -34.682 -68.856 1.00 16.42 102 LYS B O 1
ATOM 2356 N N . ASP B 1 80 ? -27.581 -34.970 -67.561 1.00 18.73 103 ASP B N 1
ATOM 2357 C CA . ASP B 1 80 ? -26.919 -35.970 -66.729 1.00 16.99 103 ASP B CA 1
ATOM 2358 C C . ASP B 1 80 ? -26.886 -37.332 -67.423 1.00 18.84 103 ASP B C 1
ATOM 2359 O O . ASP B 1 80 ? -25.878 -38.035 -67.378 1.00 19.71 103 ASP B O 1
ATOM 2364 N N . ALA B 1 81 ? -27.994 -37.694 -68.063 1.00 22.28 104 ALA B N 1
ATOM 2365 C CA . ALA B 1 81 ? -28.101 -38.976 -68.755 1.00 24.09 104 ALA B CA 1
ATOM 2366 C C . ALA B 1 81 ? -27.033 -39.108 -69.835 1.00 23.55 104 ALA B C 1
ATOM 2367 O O . ALA B 1 81 ? -26.429 -40.174 -70.011 1.00 18.10 104 ALA B O 1
ATOM 2369 N N . ILE B 1 82 ? -26.796 -38.008 -70.548 1.00 20.86 105 ILE B N 1
ATOM 2370 C CA . ILE B 1 82 ? -25.825 -37.996 -71.630 1.00 19.13 105 ILE B CA 1
ATOM 2371 C C . ILE B 1 82 ? -24.415 -38.179 -71.072 1.00 17.90 105 ILE B C 1
ATOM 2372 O O . ILE B 1 82 ? -23.624 -38.927 -71.632 1.00 16.30 105 ILE B O 1
ATOM 2377 N N . ARG B 1 83 ? -24.101 -37.531 -69.951 1.00 16.22 106 ARG B N 1
ATOM 2378 C CA . ARG B 1 83 ? -22.799 -37.756 -69.316 1.00 17.92 106 ARG B CA 1
ATOM 2379 C C . ARG B 1 83 ? -22.638 -39.222 -68.900 1.00 18.65 106 ARG B C 1
ATOM 2380 O O . ARG B 1 83 ? -21.592 -39.835 -69.121 1.00 17.23 106 ARG B O 1
ATOM 2388 N N . GLU B 1 84 ? -23.683 -39.770 -68.287 1.00 18.47 107 GLU B N 1
ATOM 2389 C CA . GLU B 1 84 ? -23.611 -41.123 -67.757 1.00 24.72 107 GLU B CA 1
ATOM 2390 C C . GLU B 1 84 ? -23.523 -42.148 -68.890 1.00 26.85 107 GLU B C 1
ATOM 2391 O O . GLU B 1 84 ? -23.112 -43.285 -68.674 1.00 24.23 107 GLU B O 1
ATOM 2397 N N . ALA B 1 85 ? -23.880 -41.728 -70.100 1.00 19.46 108 ALA B N 1
ATOM 2398 C CA . ALA B 1 85 ? -23.828 -42.602 -71.265 1.00 21.89 108 ALA B CA 1
ATOM 2399 C C . ALA B 1 85 ? -22.486 -42.486 -71.991 1.00 24.83 108 ALA B C 1
ATOM 2400 O O . ALA B 1 85 ? -22.323 -43.008 -73.104 1.00 22.29 108 ALA B O 1
ATOM 2402 N N . ASN B 1 86 ? -21.546 -41.781 -71.357 1.00 17.88 109 ASN B N 1
ATOM 2403 C CA . ASN B 1 86 ? -20.215 -41.511 -71.904 1.00 18.25 109 ASN B CA 1
ATOM 2404 C C . ASN B 1 86 ? -20.242 -40.565 -73.126 1.00 16.26 109 ASN B C 1
ATOM 2405 O O . ASN B 1 86 ? -19.328 -40.566 -73.950 1.00 18.80 109 ASN B O 1
ATOM 2410 N N . GLY B 1 87 ? -21.279 -39.736 -73.210 1.00 21.35 110 GLY B N 1
ATOM 2411 C CA . GLY B 1 87 ? -21.415 -38.786 -74.302 1.00 15.56 110 GLY B CA 1
ATOM 2412 C C . GLY B 1 87 ? -20.273 -37.792 -74.390 1.00 15.42 110 GLY B C 1
ATOM 2413 O O . GLY B 1 87 ? -19.857 -37.419 -75.484 1.00 17.07 110 GLY B O 1
ATOM 2414 N N . ILE B 1 88 ? -19.738 -37.354 -73.246 1.00 15.35 111 ILE B N 1
ATOM 2415 C CA . ILE B 1 88 ? -18.772 -36.266 -73.327 1.00 13.95 111 ILE B CA 1
ATOM 2416 C C . ILE B 1 88 ? -17.473 -36.728 -74.008 1.00 17.08 111 ILE B C 1
ATOM 2417 O O . ILE B 1 88 ? -16.944 -36.021 -74.868 1.00 16.23 111 ILE B O 1
ATOM 2422 N N . ALA B 1 89 ? -16.967 -37.906 -73.660 1.00 14.59 112 ALA B N 1
ATOM 2423 C CA . ALA B 1 89 ? -15.781 -38.430 -74.339 1.00 17.87 112 ALA B CA 1
ATOM 2424 C C . ALA B 1 89 ? -16.059 -38.658 -75.829 1.00 18.79 112 ALA B C 1
ATOM 2425 O O . ALA B 1 89 ? -15.198 -38.439 -76.685 1.00 19.14 112 ALA B O 1
ATOM 2427 N N . VAL B 1 90 ? -17.268 -39.101 -76.127 1.00 17.46 113 VAL B N 1
ATOM 2428 C CA . VAL B 1 90 ? -17.642 -39.346 -77.527 1.00 13.05 113 VAL B CA 1
ATOM 2429 C C . VAL B 1 90 ? -17.662 -38.040 -78.334 1.00 16.55 113 VAL B C 1
ATOM 2430 O O . VAL B 1 90 ? -17.154 -37.996 -79.458 1.00 19.78 113 VAL B O 1
ATOM 2434 N N . PHE B 1 91 ? -18.211 -36.969 -77.763 1.00 14.16 114 PHE B N 1
ATOM 2435 C CA . PHE B 1 91 ? -18.236 -35.682 -78.449 1.00 17.62 114 PHE B CA 1
ATOM 2436 C C . PHE B 1 91 ? -16.827 -35.138 -78.631 1.00 16.77 114 PHE B C 1
ATOM 2437 O O . PHE B 1 91 ? -16.495 -34.554 -79.660 1.00 15.25 114 PHE B O 1
ATOM 2445 N N . ILE B 1 92 ? -15.986 -35.327 -77.618 1.00 15.84 115 ILE B N 1
ATOM 2446 C CA . ILE B 1 92 ? -14.622 -34.824 -77.722 1.00 18.99 115 ILE B CA 1
ATOM 2447 C C . ILE B 1 92 ? -13.899 -35.546 -78.857 1.00 17.25 115 ILE B C 1
ATOM 2448 O O . ILE B 1 92 ? -13.147 -34.932 -79.609 1.00 18.92 115 ILE B O 1
ATOM 2453 N N . ASN B 1 93 ? -14.179 -36.833 -79.035 1.00 14.34 116 ASN B N 1
ATOM 2454 C CA . ASN B 1 93 ? -13.631 -37.527 -80.192 1.00 19.20 116 ASN B CA 1
ATOM 2455 C C . ASN B 1 93 ? -14.153 -36.955 -81.515 1.00 21.38 116 ASN B C 1
ATOM 2456 O O . ASN B 1 93 ? -13.414 -36.883 -82.506 1.00 19.02 116 ASN B O 1
ATOM 2461 N N . LEU B 1 94 ? -15.417 -36.547 -81.551 1.00 20.67 117 LEU B N 1
ATOM 2462 C CA . LEU B 1 94 ? -15.968 -35.968 -82.791 1.00 18.78 117 LEU B CA 1
ATOM 2463 C C . LEU B 1 94 ? -15.294 -34.632 -83.133 1.00 19.13 117 LEU B C 1
ATOM 2464 O O . LEU B 1 94 ? -15.203 -34.242 -84.297 1.00 18.36 117 LEU B O 1
ATOM 2469 N N . LEU B 1 95 ? -14.825 -33.923 -82.112 1.00 17.93 118 LEU B N 1
ATOM 2470 C CA . LEU B 1 95 ? -14.124 -32.660 -82.330 1.00 13.63 118 LEU B CA 1
ATOM 2471 C C . LEU B 1 95 ? -12.838 -32.857 -83.137 1.00 14.05 118 LEU B C 1
ATOM 2472 O O . LEU B 1 95 ? -12.322 -31.915 -83.725 1.00 18.66 118 LEU B O 1
ATOM 2477 N N . LYS B 1 96 ? -12.318 -34.078 -83.136 1.00 16.41 119 LYS B N 1
ATOM 2478 C CA . LYS B 1 96 ? -11.083 -34.380 -83.864 1.00 24.70 119 LYS B CA 1
ATOM 2479 C C . LYS B 1 96 ? -11.340 -34.666 -85.335 1.00 21.36 119 LYS B C 1
ATOM 2480 O O . LYS B 1 96 ? -10.401 -34.854 -86.105 1.00 24.37 119 LYS B O 1
ATOM 2486 N N . SER B 1 97 ? -12.611 -34.706 -85.727 1.00 16.57 120 SER B N 1
ATOM 2487 C CA . SER B 1 97 ? -12.957 -35.128 -87.076 1.00 20.46 120 SER B CA 1
ATOM 2488 C C . SER B 1 97 ? -12.592 -34.072 -88.118 1.00 22.08 120 SER B C 1
ATOM 2489 O O . SER B 1 97 ? -12.559 -32.873 -87.846 1.00 23.56 120 SER B O 1
ATOM 2492 N N . HIS B 1 98 ? -12.308 -34.533 -89.323 1.00 17.82 121 HIS B N 1
ATOM 2493 C CA . HIS B 1 98 ? -12.117 -33.620 -90.435 1.00 21.66 121 HIS B CA 1
ATOM 2494 C C . HIS B 1 98 ? -13.456 -33.289 -91.058 1.00 24.01 121 HIS B C 1
ATOM 2495 O O . HIS B 1 98 ? -13.539 -32.440 -91.940 1.00 28.70 121 HIS B O 1
ATOM 2502 N N . GLU B 1 99 ? -14.517 -33.932 -90.580 1.00 20.07 122 GLU B N 1
ATOM 2503 C CA . GLU B 1 99 ? -15.850 -33.639 -91.107 1.00 18.53 122 GLU B CA 1
ATOM 2504 C C . GLU B 1 99 ? -16.490 -32.514 -90.318 1.00 22.28 122 GLU B C 1
ATOM 2505 O O . GLU B 1 99 ? -16.712 -32.664 -89.116 1.00 20.51 122 GLU B O 1
ATOM 2511 N N . LEU B 1 100 ? -16.766 -31.391 -90.980 1.00 18.62 123 LEU B N 1
ATOM 2512 C CA . LEU B 1 100 ? -17.262 -30.218 -90.254 1.00 22.10 123 LEU B CA 1
ATOM 2513 C C . LEU B 1 100 ? -18.586 -30.456 -89.541 1.00 18.14 123 LEU B C 1
ATOM 2514 O O . LEU B 1 100 ? -18.809 -29.903 -88.448 1.00 18.47 123 LEU B O 1
ATOM 2519 N N . ASP B 1 101 ? -19.467 -31.262 -90.139 1.00 17.61 124 ASP B N 1
ATOM 2520 C CA . ASP B 1 101 ? -20.766 -31.494 -89.518 1.00 19.12 124 ASP B CA 1
ATOM 2521 C C . ASP B 1 101 ? -20.608 -32.290 -88.209 1.00 20.08 124 ASP B C 1
ATOM 2522 O O . ASP B 1 101 ? -21.427 -32.147 -87.302 1.00 17.50 124 ASP B O 1
ATOM 2527 N N . ARG B 1 102 ? -19.564 -33.116 -88.105 1.00 20.32 125 ARG B N 1
ATOM 2528 C CA . ARG B 1 102 ? -19.288 -33.829 -86.856 1.00 19.28 125 ARG B CA 1
ATOM 2529 C C . ARG B 1 102 ? -18.771 -32.864 -85.791 1.00 13.09 125 ARG B C 1
ATOM 2530 O O . ARG B 1 102 ? -19.189 -32.908 -84.619 1.00 15.03 125 ARG B O 1
ATOM 2538 N N . VAL B 1 103 ? -17.839 -32.004 -86.197 1.00 14.57 126 VAL B N 1
ATOM 2539 C CA . VAL B 1 103 ? -17.254 -31.044 -85.257 1.00 14.54 126 VAL B CA 1
ATOM 2540 C C . VAL B 1 103 ? -18.327 -30.113 -84.730 1.00 16.00 126 VAL B C 1
ATOM 2541 O O . VAL B 1 103 ? -18.456 -29.932 -83.519 1.00 12.94 126 VAL B O 1
ATOM 2545 N N . HIS B 1 104 ? -19.119 -29.540 -85.640 1.00 13.70 127 HIS B N 1
ATOM 2546 C CA . HIS B 1 104 ? -20.153 -28.601 -85.217 1.00 12.69 127 HIS B CA 1
ATOM 2547 C C . HIS B 1 104 ? -21.167 -29.267 -84.313 1.00 13.85 127 HIS B C 1
ATOM 2548 O O . HIS B 1 104 ? -21.602 -28.681 -83.338 1.00 13.24 127 HIS B O 1
ATOM 2555 N N . ALA B 1 105 ? -21.586 -30.478 -84.660 1.00 13.34 128 ALA B N 1
ATOM 2556 C CA . ALA B 1 105 ? -22.598 -31.146 -83.838 1.00 14.48 128 ALA B CA 1
ATOM 2557 C C . ALA B 1 105 ? -22.080 -31.358 -82.426 1.00 15.69 128 ALA B C 1
ATOM 2558 O O . ALA B 1 105 ? -22.810 -31.175 -81.454 1.00 13.42 128 ALA B O 1
ATOM 2560 N N . ALA B 1 106 ? -20.801 -31.709 -82.331 1.00 15.56 129 ALA B N 1
ATOM 2561 C CA . ALA B 1 106 ? -20.158 -31.919 -81.037 1.00 16.26 129 ALA B CA 1
ATOM 2562 C C . ALA B 1 106 ? -20.045 -30.629 -80.221 1.00 16.37 129 ALA B C 1
ATOM 2563 O O . ALA B 1 106 ? -20.293 -30.646 -79.014 1.00 14.72 129 ALA B O 1
ATOM 2565 N N . VAL B 1 107 ? -19.661 -29.522 -80.856 1.00 15.07 130 VAL B N 1
ATOM 2566 C CA . VAL B 1 107 ? -19.614 -28.228 -80.156 1.00 14.77 130 VAL B CA 1
ATOM 2567 C C . VAL B 1 107 ? -21.003 -27.820 -79.675 1.00 18.35 130 VAL B C 1
ATOM 2568 O O . VAL B 1 107 ? -21.167 -27.381 -78.537 1.00 14.19 130 VAL B O 1
ATOM 2572 N N . VAL B 1 108 ? -22.015 -27.950 -80.534 1.00 12.49 131 VAL B N 1
ATOM 2573 C CA . VAL B 1 108 ? -23.364 -27.613 -80.089 1.00 10.97 131 VAL B CA 1
ATOM 2574 C C . VAL B 1 108 ? -23.767 -28.461 -78.878 1.00 15.71 131 VAL B C 1
ATOM 2575 O O . VAL B 1 108 ? -24.232 -27.913 -77.864 1.00 16.69 131 VAL B O 1
ATOM 2579 N N . ALA B 1 109 ? -23.545 -29.775 -78.953 1.00 12.94 132 ALA B N 1
ATOM 2580 C CA . ALA B 1 109 ? -23.879 -30.666 -77.827 1.00 15.75 132 ALA B CA 1
ATOM 2581 C C . ALA B 1 109 ? -23.133 -30.287 -76.561 1.00 12.19 132 ALA B C 1
ATOM 2582 O O . ALA B 1 109 ? -23.728 -30.168 -75.495 1.00 14.73 132 ALA B O 1
ATOM 2584 N N . LEU B 1 110 ? -21.822 -30.126 -76.683 1.00 12.91 133 LEU B N 1
ATOM 2585 C CA . LEU B 1 110 ? -21.018 -29.813 -75.499 1.00 16.00 133 LEU B CA 1
ATOM 2586 C C . LEU B 1 110 ? -21.405 -28.454 -74.911 1.00 15.60 133 LEU B C 1
ATOM 2587 O O . LEU B 1 110 ? -21.426 -28.277 -73.681 1.00 15.39 133 LEU B O 1
ATOM 2592 N N . SER B 1 111 ? -21.736 -27.490 -75.762 1.00 13.73 134 SER B N 1
ATOM 2593 C CA . SER B 1 111 ? -22.062 -26.168 -75.240 1.00 14.54 134 SER B CA 1
ATOM 2594 C C . SER B 1 111 ? -23.361 -26.225 -74.422 1.00 17.38 134 SER B C 1
ATOM 2595 O O . SER B 1 111 ? -23.430 -25.624 -73.347 1.00 16.33 134 SER B O 1
ATOM 2598 N N . PHE B 1 112 ? -24.367 -26.966 -74.882 1.00 18.63 135 PHE B N 1
ATOM 2599 C CA . PHE B 1 112 ? -25.588 -27.137 -74.082 1.00 17.50 135 PHE B CA 1
ATOM 2600 C C . PHE B 1 112 ? -25.321 -27.952 -72.821 1.00 14.85 135 PHE B C 1
ATOM 2601 O O . PHE B 1 112 ? -25.887 -27.671 -71.749 1.00 16.89 135 PHE B O 1
ATOM 2609 N N . LEU B 1 113 ? -24.466 -28.961 -72.932 1.00 13.16 136 LEU B N 1
ATOM 2610 C CA . LEU B 1 113 ? -24.168 -29.799 -71.773 1.00 13.47 136 LEU B CA 1
ATOM 2611 C C . LEU B 1 113 ? -23.429 -29.015 -70.705 1.00 13.59 136 LEU B C 1
ATOM 2612 O O . LEU B 1 113 ? -23.460 -29.389 -69.544 1.00 14.79 136 LEU B O 1
ATOM 2617 N N . SER B 1 114 ? -22.763 -27.933 -71.097 1.00 11.95 137 SER B N 1
ATOM 2618 C CA . SER B 1 114 ? -21.982 -27.164 -70.127 1.00 16.31 137 SER B CA 1
ATOM 2619 C C . SER B 1 114 ? -22.848 -26.169 -69.354 1.00 17.42 137 SER B C 1
ATOM 2620 O O . SER B 1 114 ? -22.374 -25.529 -68.410 1.00 14.61 137 SER B O 1
ATOM 2623 N N . VAL B 1 115 ? -24.103 -26.021 -69.762 1.00 14.62 138 VAL B N 1
ATOM 2624 C CA . VAL B 1 115 ? -24.973 -25.024 -69.143 1.00 21.39 138 VAL B CA 1
ATOM 2625 C C . VAL B 1 115 ? -25.669 -25.598 -67.916 1.00 15.02 138 VAL B C 1
ATOM 2626 O O . VAL B 1 115 ? -26.346 -26.624 -67.987 1.00 18.79 138 VAL B O 1
ATOM 2630 N N . ASP B 1 116 ? -25.493 -24.929 -66.782 1.00 18.26 139 ASP B N 1
ATOM 2631 C CA . ASP B 1 116 ? -26.151 -25.351 -65.554 1.00 20.85 139 ASP B CA 1
ATOM 2632 C C . ASP B 1 116 ? -25.880 -26.819 -65.223 1.00 24.69 139 ASP B C 1
ATOM 2633 O O . ASP B 1 116 ? -26.795 -27.566 -64.863 1.00 23.19 139 ASP B O 1
ATOM 2638 N N . ASN B 1 117 ? -24.633 -27.249 -65.386 1.00 14.77 140 ASN B N 1
ATOM 2639 C CA . ASN B 1 117 ? -24.291 -28.614 -65.058 1.00 14.14 140 ASN B CA 1
ATOM 2640 C C . ASN B 1 117 ? -22.815 -28.687 -64.766 1.00 15.61 140 ASN B C 1
ATOM 2641 O O . ASN B 1 117 ? -21.981 -28.909 -65.640 1.00 13.60 140 ASN B O 1
ATOM 2646 N N . VAL B 1 118 ? -22.488 -28.476 -63.498 1.00 13.23 141 VAL B N 1
ATOM 2647 C CA . VAL B 1 118 ? -21.114 -28.435 -63.078 1.00 12.54 141 VAL B CA 1
ATOM 2648 C C . VAL B 1 118 ? -20.388 -29.767 -63.303 1.00 14.38 141 VAL B C 1
ATOM 2649 O O . VAL B 1 118 ? -19.213 -29.788 -63.663 1.00 13.54 141 VAL B O 1
ATOM 2653 N N . LYS B 1 119 ? -21.077 -30.883 -63.079 1.00 14.87 142 LYS B N 1
ATOM 2654 C CA . LYS B 1 119 ? -20.465 -32.189 -63.297 1.00 14.08 142 LYS B CA 1
ATOM 2655 C C . LYS B 1 119 ? -19.998 -32.363 -64.744 1.00 11.83 142 LYS B C 1
ATOM 2656 O O . LYS B 1 119 ? -18.895 -32.862 -64.991 1.00 13.78 142 LYS B O 1
ATOM 2662 N N . ASN B 1 120 ? -20.821 -31.922 -65.684 1.00 14.10 143 ASN B N 1
ATOM 2663 C CA . ASN B 1 120 ? -20.438 -32.003 -67.092 1.00 14.38 143 ASN B CA 1
ATOM 2664 C C . ASN B 1 120 ? -19.220 -31.157 -67.398 1.00 13.52 143 ASN B C 1
ATOM 2665 O O . ASN B 1 120 ? -18.337 -31.576 -68.148 1.00 15.13 143 ASN B O 1
ATOM 2670 N N . CYS B 1 121 ? -19.163 -29.961 -66.823 1.00 13.00 144 CYS B N 1
ATOM 2671 C CA . CYS B 1 121 ? -18.040 -29.074 -67.097 1.00 11.33 144 CYS B CA 1
ATOM 2672 C C . CYS B 1 121 ? -16.741 -29.679 -66.565 1.00 16.47 144 CYS B C 1
ATOM 2673 O O . CYS B 1 121 ? -15.697 -29.619 -67.206 1.00 13.86 144 CYS B O 1
ATOM 2676 N N . ILE B 1 122 ? -16.812 -30.239 -65.363 1.00 13.54 145 ILE B N 1
ATOM 2677 C CA . ILE B 1 122 ? -15.668 -30.924 -64.792 1.00 11.40 145 ILE B CA 1
ATOM 2678 C C . ILE B 1 122 ? -15.250 -32.083 -65.685 1.00 14.59 145 ILE B C 1
ATOM 2679 O O . ILE B 1 122 ? -14.061 -32.245 -65.969 1.00 12.47 145 ILE B O 1
ATOM 2684 N N . CYS B 1 123 ? -16.229 -32.868 -66.148 1.00 14.34 146 CYS B N 1
ATOM 2685 C CA . CYS B 1 123 ? -15.950 -33.994 -67.032 1.00 15.62 146 CYS B CA 1
ATOM 2686 C C . CYS B 1 123 ? -15.269 -33.538 -68.332 1.00 15.09 146 CYS B C 1
ATOM 2687 O O . CYS B 1 123 ? -14.320 -34.168 -68.796 1.00 13.50 146 CYS B O 1
ATOM 2690 N N . MET B 1 124 ? -15.736 -32.430 -68.890 1.00 14.22 147 MET B N 1
ATOM 2691 C CA . MET B 1 124 ? -15.124 -31.898 -70.117 1.00 13.65 147 MET B CA 1
ATOM 2692 C C . MET B 1 124 ? -13.671 -31.505 -69.877 1.00 13.50 147 MET B C 1
ATOM 2693 O O . MET B 1 124 ? -12.798 -31.805 -70.692 1.00 15.11 147 MET B O 1
ATOM 2698 N N . PHE B 1 125 ? -13.402 -30.845 -68.749 1.00 11.24 148 PHE B N 1
ATOM 2699 C CA . PHE B 1 125 ? -12.030 -30.466 -68.482 1.00 11.28 148 PHE B CA 1
ATOM 2700 C C . PHE B 1 125 ? -11.175 -31.711 -68.363 1.00 13.65 148 PHE B C 1
ATOM 2701 O O . PHE B 1 125 ? -10.102 -31.814 -68.973 1.00 13.37 148 PHE B O 1
ATOM 2709 N N . GLU B 1 126 ? -11.652 -32.657 -67.558 1.00 17.58 149 GLU B N 1
ATOM 2710 C CA . GLU B 1 126 ? -10.863 -33.846 -67.247 1.00 15.33 149 GLU B CA 1
ATOM 2711 C C . GLU B 1 126 ? -10.690 -34.764 -68.455 1.00 13.52 149 GLU B C 1
ATOM 2712 O O . GLU B 1 126 ? -9.755 -35.573 -68.505 1.00 18.70 149 GLU B O 1
ATOM 2718 N N . SER B 1 127 ? -11.571 -34.610 -69.438 1.00 13.79 150 SER B N 1
ATOM 2719 C CA . SER B 1 127 ? -11.546 -35.473 -70.609 1.00 18.68 150 SER B CA 1
ATOM 2720 C C . SER B 1 127 ? -10.794 -34.839 -71.771 1.00 21.18 150 SER B C 1
ATOM 2721 O O . SER B 1 127 ? -10.689 -35.432 -72.841 1.00 18.77 150 SER B O 1
ATOM 2724 N N . GLY B 1 128 ? -10.275 -33.637 -71.561 1.00 16.33 151 GLY B N 1
ATOM 2725 C CA . GLY B 1 128 ? -9.409 -33.001 -72.542 1.00 17.16 151 GLY B CA 1
ATOM 2726 C C . GLY B 1 128 ? -10.095 -32.127 -73.591 1.00 16.93 151 GLY B C 1
ATOM 2727 O O . GLY B 1 128 ? -9.563 -31.930 -74.675 1.00 17.73 151 GLY B O 1
ATOM 2728 N N . ALA B 1 129 ? -11.244 -31.554 -73.252 1.00 14.41 152 ALA B N 1
ATOM 2729 C CA . ALA B 1 129 ? -11.988 -30.730 -74.200 1.00 19.40 152 ALA B CA 1
ATOM 2730 C C . ALA B 1 129 ? -11.321 -29.392 -74.516 1.00 17.58 152 ALA B C 1
ATOM 2731 O O . ALA B 1 129 ? -11.480 -28.882 -75.612 1.00 15.07 152 ALA B O 1
ATOM 2733 N N . LEU B 1 130 ? -10.612 -28.798 -73.555 1.00 17.25 153 LEU B N 1
ATOM 2734 C CA . LEU B 1 130 ? -10.198 -27.407 -73.723 1.00 14.20 153 LEU B CA 1
ATOM 2735 C C . LEU B 1 130 ? -9.371 -27.084 -74.992 1.00 15.25 153 LEU B C 1
ATOM 2736 O O . LEU B 1 130 ? -9.679 -26.096 -75.663 1.00 18.64 153 LEU B O 1
ATOM 2741 N N . PRO B 1 131 ? -8.337 -27.891 -75.339 1.00 14.13 154 PRO B N 1
ATOM 2742 C CA . PRO B 1 131 ? -7.582 -27.504 -76.547 1.00 16.39 154 PRO B CA 1
ATOM 2743 C C . PRO B 1 131 ? -8.453 -27.411 -77.807 1.00 17.45 154 PRO B C 1
ATOM 2744 O O . PRO B 1 131 ? -8.237 -26.532 -78.665 1.00 16.22 154 PRO B O 1
ATOM 2748 N N . TYR B 1 132 ? -9.421 -28.316 -77.912 1.00 14.01 155 TYR B N 1
ATOM 2749 C CA . TYR B 1 132 ? -10.314 -28.348 -79.074 1.00 16.40 155 TYR B CA 1
ATOM 2750 C C . TYR B 1 132 ? -11.264 -27.177 -79.072 1.00 18.41 155 TYR B C 1
ATOM 2751 O O . TYR B 1 132 ? -11.501 -26.566 -80.108 1.00 13.72 155 TYR B O 1
ATOM 2760 N N . LEU B 1 133 ? -11.818 -26.861 -77.904 1.00 13.40 156 LEU B N 1
ATOM 2761 C CA . LEU B 1 133 ? -12.747 -25.743 -77.803 1.00 14.16 156 LEU B CA 1
ATOM 2762 C C . LEU B 1 133 ? -12.017 -24.421 -78.071 1.00 16.45 156 LEU B C 1
ATOM 2763 O O . LEU B 1 133 ? -12.570 -23.506 -78.674 1.00 16.03 156 LEU B O 1
ATOM 2768 N N . ILE B 1 134 ? -10.767 -24.331 -77.619 1.00 12.93 157 ILE B N 1
ATOM 2769 C CA . ILE B 1 134 ? -9.975 -23.129 -77.847 1.00 12.82 157 ILE B CA 1
ATOM 2770 C C . ILE B 1 134 ? -9.674 -22.988 -79.342 1.00 18.51 157 ILE B C 1
ATOM 2771 O O . ILE B 1 134 ? -9.740 -21.893 -79.883 1.00 17.45 157 ILE B O 1
ATOM 2776 N N . SER B 1 135 ? -9.354 -24.097 -80.006 1.00 16.51 158 SER B N 1
ATOM 2777 C CA . SER B 1 135 ? -9.163 -24.074 -81.458 1.00 12.90 158 SER B CA 1
ATOM 2778 C C . SER B 1 135 ? -10.415 -23.591 -82.170 1.00 18.39 158 SER B C 1
ATOM 2779 O O . SER B 1 135 ? -10.345 -22.924 -83.216 1.00 17.44 158 SER B O 1
ATOM 2782 N N . GLY B 1 136 ? -11.557 -23.983 -81.619 1.00 13.69 159 GLY B N 1
ATOM 2783 C CA . GLY B 1 136 ? -12.858 -23.638 -82.165 1.00 16.00 159 GLY B CA 1
ATOM 2784 C C . GLY B 1 136 ? -13.115 -22.148 -82.192 1.00 16.62 159 GLY B C 1
ATOM 2785 O O . GLY B 1 136 ? -13.873 -21.654 -83.027 1.00 15.68 159 GLY B O 1
ATOM 2786 N N . MET B 1 137 ? -12.480 -21.410 -81.289 1.00 16.68 160 MET B N 1
ATOM 2787 C CA . MET B 1 137 ? -12.615 -19.957 -81.306 1.00 16.54 160 MET B CA 1
ATOM 2788 C C . MET B 1 137 ? -11.940 -19.308 -82.527 1.00 19.59 160 MET B C 1
ATOM 2789 O O . MET B 1 137 ? -12.149 -18.126 -82.790 1.00 18.80 160 MET B O 1
ATOM 2794 N N . LYS B 1 138 ? -11.148 -20.083 -83.275 1.00 15.25 161 LYS B N 1
ATOM 2795 C CA . LYS B 1 138 ? -10.496 -19.586 -84.504 1.00 14.28 161 LYS B CA 1
ATOM 2796 C C . LYS B 1 138 ? -11.415 -19.687 -85.714 1.00 20.67 161 LYS B C 1
ATOM 2797 O O . LYS B 1 138 ? -11.067 -19.239 -86.800 1.00 19.96 161 LYS B O 1
ATOM 2803 N N . SER B 1 139 ? -12.554 -20.347 -85.543 1.00 18.90 162 SER B N 1
ATOM 2804 C CA . SER B 1 139 ? -13.514 -20.514 -86.646 1.00 17.63 162 SER B CA 1
ATOM 2805 C C . SER B 1 139 ? -14.017 -19.188 -87.225 1.00 22.31 162 SER B C 1
ATOM 2806 O O . SER B 1 139 ? -14.143 -18.195 -86.504 1.00 18.61 162 SER B O 1
ATOM 2809 N N . ASN B 1 140 ? -14.308 -19.184 -88.532 1.00 20.35 163 ASN B N 1
ATOM 2810 C CA . ASN B 1 140 ? -14.894 -18.027 -89.203 1.00 18.56 163 ASN B CA 1
ATOM 2811 C C . ASN B 1 140 ? -16.406 -17.992 -89.058 1.00 21.82 163 ASN B C 1
ATOM 2812 O O . ASN B 1 140 ? -17.079 -17.145 -89.661 1.00 21.46 163 ASN B O 1
ATOM 2817 N N . ILE B 1 141 ? -16.951 -18.976 -88.357 1.00 17.12 164 ILE B N 1
ATOM 2818 C CA . ILE B 1 141 ? -18.384 -19.033 -88.115 1.00 14.92 164 ILE B CA 1
ATOM 2819 C C . ILE B 1 141 ? -18.702 -18.449 -86.748 1.00 19.87 164 ILE B C 1
ATOM 2820 O O . ILE B 1 141 ? -18.234 -18.967 -85.731 1.00 17.83 164 ILE B O 1
ATOM 2825 N N . ASP B 1 142 ? -19.477 -17.369 -86.718 1.00 16.20 165 ASP B N 1
ATOM 2826 C CA . ASP B 1 142 ? -19.705 -16.654 -85.455 1.00 20.23 165 ASP B CA 1
ATOM 2827 C C . ASP B 1 142 ? -20.347 -17.531 -84.387 1.00 19.84 165 ASP B C 1
ATOM 2828 O O . ASP B 1 142 ? -19.953 -17.472 -83.218 1.00 14.87 165 ASP B O 1
ATOM 2833 N N . GLY B 1 143 ? -21.318 -18.359 -84.772 1.00 18.99 166 GLY B N 1
ATOM 2834 C CA . GLY B 1 143 ? -21.989 -19.207 -83.795 1.00 18.02 166 GLY B CA 1
ATOM 2835 C C . GLY B 1 143 ? -21.007 -20.176 -83.151 1.00 16.56 166 GLY B C 1
ATOM 2836 O O . GLY B 1 143 ? -21.057 -20.438 -81.948 1.00 13.80 166 GLY B O 1
ATOM 2837 N N . MET B 1 144 ? -20.123 -20.713 -83.979 1.00 16.73 167 MET B N 1
ATOM 2838 C CA . MET B 1 144 ? -19.104 -21.645 -83.545 1.00 15.34 167 MET B CA 1
ATOM 2839 C C . MET B 1 144 ? -18.152 -20.985 -82.560 1.00 19.56 167 MET B C 1
ATOM 2840 O O . MET B 1 144 ? -17.886 -21.512 -81.478 1.00 15.95 167 MET B O 1
ATOM 2845 N N . LYS B 1 145 ? -17.617 -19.830 -82.918 1.00 13.73 168 LYS B N 1
ATOM 2846 C CA . LYS B 1 145 ? -16.644 -19.246 -81.994 1.00 18.21 168 LYS B CA 1
ATOM 2847 C C . LYS B 1 145 ? -17.292 -18.798 -80.689 1.00 17.92 168 LYS B C 1
ATOM 2848 O O . LYS B 1 145 ? -16.702 -18.974 -79.630 1.00 16.18 168 LYS B O 1
ATOM 2854 N N . ALA B 1 146 ? -18.517 -18.281 -80.749 1.00 12.75 169 ALA B N 1
ATOM 2855 C CA . ALA B 1 146 ? -19.225 -17.856 -79.537 1.00 14.30 169 ALA B CA 1
ATOM 2856 C C . ALA B 1 146 ? -19.596 -19.052 -78.651 1.00 18.37 169 ALA B C 1
ATOM 2857 O O . ALA B 1 146 ? -19.537 -18.969 -77.408 1.00 16.64 169 ALA B O 1
ATOM 2859 N N . ALA B 1 147 ? -20.005 -20.155 -79.272 1.00 15.51 170 ALA B N 1
ATOM 2860 C CA . ALA B 1 147 ? -20.340 -21.357 -78.513 1.00 16.83 170 ALA B CA 1
ATOM 2861 C C . ALA B 1 147 ? -19.095 -21.904 -77.826 1.00 18.12 170 ALA B C 1
ATOM 2862 O O . ALA B 1 147 ? -19.134 -22.283 -76.642 1.00 14.86 170 ALA B O 1
ATOM 2864 N N . CYS B 1 148 ? -17.981 -21.922 -78.556 1.00 13.80 171 CYS B N 1
ATOM 2865 C CA . CYS B 1 148 ? -16.737 -22.422 -77.983 1.00 9.21 171 CYS B CA 1
ATOM 2866 C C . CYS B 1 148 ? -16.263 -21.527 -76.848 1.00 13.40 171 CYS B C 1
ATOM 2867 O O . CYS B 1 148 ? -15.830 -22.023 -75.797 1.00 14.84 171 CYS B O 1
ATOM 2870 N N . ALA B 1 149 ? -16.363 -20.212 -77.028 1.00 16.55 172 ALA B N 1
ATOM 2871 C CA . ALA B 1 149 ? -15.961 -19.291 -75.957 1.00 14.65 172 ALA B CA 1
ATOM 2872 C C . ALA B 1 149 ? -16.822 -19.501 -74.711 1.00 15.78 172 ALA B C 1
ATOM 2873 O O . ALA B 1 149 ? -16.325 -19.495 -73.586 1.00 15.24 172 ALA B O 1
ATOM 2875 N N . GLN B 1 150 ? -18.120 -19.664 -74.907 1.00 13.45 173 GLN B N 1
ATOM 2876 C CA . GLN B 1 150 ? -19.021 -19.851 -73.777 1.00 16.68 173 GLN B CA 1
ATOM 2877 C C . GLN B 1 150 ? -18.716 -21.118 -73.006 1.00 19.12 173 GLN B C 1
ATOM 2878 O O . GLN B 1 150 ? -18.733 -21.120 -71.784 1.00 15.74 173 GLN B O 1
ATOM 2884 N N . THR B 1 151 ? -18.478 -22.203 -73.727 1.00 15.18 174 THR B N 1
ATOM 2885 C CA . THR B 1 151 ? -18.198 -23.482 -73.107 1.00 11.98 174 THR B CA 1
ATOM 2886 C C . THR B 1 151 ? -16.887 -23.435 -72.319 1.00 13.09 174 THR B C 1
ATOM 2887 O O . THR B 1 151 ? -16.821 -23.912 -71.184 1.00 11.86 174 THR B O 1
ATOM 2891 N N . CYS B 1 152 ? -15.857 -22.839 -72.921 1.00 14.04 175 CYS B N 1
ATOM 2892 C CA . CYS B 1 152 ? -14.597 -22.625 -72.217 1.00 14.85 175 CYS B CA 1
ATOM 2893 C C . CYS B 1 152 ? -14.807 -21.901 -70.897 1.00 13.91 175 CYS B C 1
ATOM 2894 O O . CYS B 1 152 ? -14.271 -22.302 -69.856 1.00 14.84 175 CYS B O 1
ATOM 2897 N N . ARG B 1 153 ? -15.594 -20.837 -70.951 1.00 12.16 176 ARG B N 1
ATOM 2898 C CA . ARG B 1 153 ? -15.866 -20.039 -69.763 1.00 12.86 176 ARG B CA 1
ATOM 2899 C C . ARG B 1 153 ? -16.633 -20.854 -68.740 1.00 19.82 176 ARG B C 1
ATOM 2900 O O . ARG B 1 153 ? -16.306 -20.821 -67.557 1.00 15.20 176 ARG B O 1
ATOM 2908 N N . ASN B 1 154 ? -17.644 -21.593 -69.188 1.00 12.59 177 ASN B N 1
ATOM 2909 C CA . ASN B 1 154 ? -18.433 -22.409 -68.262 1.00 12.17 177 ASN B CA 1
ATOM 2910 C C . ASN B 1 154 ? -17.546 -23.425 -67.535 1.00 19.62 177 ASN B C 1
ATOM 2911 O O . ASN B 1 154 ? -17.763 -23.747 -66.359 1.00 15.75 177 ASN B O 1
ATOM 2916 N N . ILE B 1 155 ? -16.512 -23.888 -68.217 1.00 14.60 178 ILE B N 1
ATOM 2917 C CA . ILE B 1 155 ? -15.538 -24.774 -67.596 1.00 13.16 178 ILE B CA 1
ATOM 2918 C C . ILE B 1 155 ? -14.582 -24.021 -66.665 1.00 15.79 178 ILE B C 1
ATOM 2919 O O . ILE B 1 155 ? -14.458 -24.384 -65.477 1.00 18.45 178 ILE B O 1
ATOM 2924 N N . PHE B 1 156 ? -13.923 -22.962 -67.140 1.00 15.57 179 PHE B N 1
ATOM 2925 C CA . PHE B 1 156 ? -12.797 -22.452 -66.345 1.00 14.37 179 PHE B CA 1
ATOM 2926 C C . PHE B 1 156 ? -13.226 -21.670 -65.118 1.00 14.38 179 PHE B C 1
ATOM 2927 O O . PHE B 1 156 ? -12.421 -21.517 -64.199 1.00 18.48 179 PHE B O 1
ATOM 2935 N N . VAL B 1 157 ? -14.468 -21.199 -65.051 1.00 13.79 180 VAL B N 1
ATOM 2936 C CA . VAL B 1 157 ? -14.860 -20.451 -63.848 1.00 14.68 180 VAL B CA 1
ATOM 2937 C C . VAL B 1 157 ? -14.921 -21.353 -62.616 1.00 21.14 180 VAL B C 1
ATOM 2938 O O . VAL B 1 157 ? -14.974 -20.866 -61.481 1.00 18.19 180 VAL B O 1
ATOM 2942 N N . LEU B 1 158 ? -14.910 -22.661 -62.835 1.00 14.64 181 LEU B N 1
ATOM 2943 C CA . LEU B 1 158 ? -15.125 -23.608 -61.732 1.00 17.47 181 LEU B CA 1
ATOM 2944 C C . LEU B 1 158 ? -13.892 -23.902 -60.871 1.00 18.95 181 LEU B C 1
ATOM 2945 O O . LEU B 1 158 ? -14.022 -24.321 -59.713 1.00 20.04 181 LEU B O 1
ATOM 2950 N N . ASP B 1 159 ? -12.707 -23.658 -61.414 1.00 13.85 182 ASP B N 1
ATOM 2951 C CA . ASP B 1 159 ? -11.462 -24.045 -60.745 1.00 18.86 182 ASP B CA 1
ATOM 2952 C C . ASP B 1 159 ? -10.284 -23.200 -61.259 1.00 26.70 182 ASP B C 1
ATOM 2953 O O . ASP B 1 159 ? -10.084 -23.048 -62.472 1.00 18.56 182 ASP B O 1
ATOM 2958 N N . LYS B 1 160 ? -9.503 -22.661 -60.327 1.00 19.83 183 LYS B N 1
ATOM 2959 C CA . LYS B 1 160 ? -8.316 -21.885 -60.670 1.00 21.56 183 LYS B CA 1
ATOM 2960 C C . LYS B 1 160 ? -7.365 -22.675 -61.564 1.00 17.80 183 LYS B C 1
ATOM 2961 O O . LYS B 1 160 ? -6.743 -22.109 -62.472 1.00 23.00 183 LYS B O 1
ATOM 2967 N N . LYS B 1 161 ? -7.262 -23.983 -61.336 1.00 16.42 184 LYS B N 1
ATOM 2968 C CA . LYS B 1 161 ? -6.405 -24.821 -62.166 1.00 17.44 184 LYS B CA 1
ATOM 2969 C C . LYS B 1 161 ? -6.919 -24.874 -63.605 1.00 12.76 184 LYS B C 1
ATOM 2970 O O . LYS B 1 161 ? -6.137 -24.993 -64.540 1.00 18.52 184 LYS B O 1
ATOM 2976 N N . TYR B 1 162 ? -8.232 -24.779 -63.773 1.00 14.02 185 TYR B N 1
ATOM 2977 C CA . TYR B 1 162 ? -8.802 -24.824 -65.130 1.00 16.03 185 TYR B CA 1
ATOM 2978 C C . TYR B 1 162 ? -8.434 -23.530 -65.841 1.00 16.16 185 TYR B C 1
ATOM 2979 O O . TYR B 1 162 ? -8.116 -23.532 -67.035 1.00 17.37 185 TYR B O 1
ATOM 2988 N N . LYS B 1 163 ? -8.483 -22.418 -65.109 1.00 14.89 186 LYS B N 1
ATOM 2989 C CA . LYS B 1 163 ? -8.077 -21.136 -65.666 1.00 18.39 186 LYS B CA 1
ATOM 2990 C C . LYS B 1 163 ? -6.599 -21.155 -66.064 1.00 22.04 186 LYS B C 1
ATOM 2991 O O . LYS B 1 163 ? -6.237 -20.710 -67.157 1.00 19.04 186 LYS B O 1
ATOM 2997 N N . LYS B 1 164 ? -5.748 -21.684 -65.189 1.00 20.37 187 LYS B N 1
ATOM 2998 C CA . LYS B 1 164 ? -4.322 -21.804 -65.498 1.00 21.20 187 LYS B CA 1
ATOM 2999 C C . LYS B 1 164 ? -4.103 -22.589 -66.784 1.00 22.21 187 LYS B C 1
ATOM 3000 O O . LYS B 1 164 ? -3.280 -22.214 -67.617 1.00 20.84 187 LYS B O 1
ATOM 3002 N N . GLU B 1 165 ? -4.839 -23.685 -66.940 1.00 19.74 188 GLU B N 1
ATOM 3003 C CA . GLU B 1 165 ? -4.702 -24.532 -68.114 1.00 16.68 188 GLU B CA 1
ATOM 3004 C C . GLU B 1 165 ? -5.188 -23.805 -69.366 1.00 16.44 188 GLU B C 1
ATOM 3005 O O . GLU B 1 165 ? -4.552 -23.875 -70.424 1.00 18.17 188 GLU B O 1
ATOM 3011 N N . PHE B 1 166 ? -6.331 -23.134 -69.240 1.00 15.85 189 PHE B N 1
ATOM 3012 C CA . PHE B 1 166 ? -6.889 -22.329 -70.321 1.00 17.58 189 PHE B CA 1
ATOM 3013 C C . PHE B 1 166 ? -5.849 -21.304 -70.795 1.00 22.21 189 PHE B C 1
ATOM 3014 O O . PHE B 1 166 ? -5.631 -21.120 -71.985 1.00 18.92 189 PHE B O 1
ATOM 3022 N N . LEU B 1 167 ? -5.192 -20.654 -69.837 1.00 19.75 190 LEU B N 1
ATOM 3023 C CA . LEU B 1 167 ? -4.160 -19.681 -70.150 1.00 17.19 190 LEU B CA 1
ATOM 3024 C C . LEU B 1 167 ? -2.973 -20.324 -70.887 1.00 18.14 190 LEU B C 1
ATOM 3025 O O . LEU B 1 167 ? -2.501 -19.805 -71.913 1.00 20.93 190 LEU B O 1
ATOM 3030 N N . LYS B 1 168 ? -2.518 -21.464 -70.371 1.00 17.22 191 LYS B N 1
ATOM 3031 C CA . LYS B 1 168 ? -1.387 -22.199 -70.922 1.00 19.04 191 LYS B CA 1
ATOM 3032 C C . LYS B 1 168 ? -1.654 -22.607 -72.362 1.00 21.58 191 LYS B C 1
ATOM 3033 O O . LYS B 1 168 ? -0.752 -22.617 -73.205 1.00 20.36 191 LYS B O 1
ATOM 3039 N N . LEU B 1 169 ? -2.914 -22.922 -72.643 1.00 19.45 192 LEU B N 1
ATOM 3040 C CA . LEU B 1 169 ? -3.288 -23.427 -73.962 1.00 17.31 192 LEU B CA 1
ATOM 3041 C C . LEU B 1 169 ? -3.550 -22.328 -74.994 1.00 20.77 192 LEU B C 1
ATOM 3042 O O . LEU B 1 169 ? -3.872 -22.631 -76.144 1.00 20.00 192 LEU B O 1
ATOM 3047 N N . GLY B 1 170 ? -3.401 -21.070 -74.598 1.00 19.55 193 GLY B N 1
ATOM 3048 C CA . GLY B 1 170 ? -3.602 -19.961 -75.518 1.00 24.50 193 GLY B CA 1
ATOM 3049 C C . GLY B 1 170 ? -5.032 -19.446 -75.536 1.00 24.49 193 GLY B C 1
ATOM 3050 O O . GLY B 1 170 ? -5.415 -18.699 -76.437 1.00 19.71 193 GLY B O 1
ATOM 3051 N N . GLY B 1 171 ? -5.831 -19.843 -74.547 1.00 15.88 194 GLY B N 1
ATOM 3052 C CA . GLY B 1 171 ? -7.226 -19.442 -74.493 1.00 14.16 194 GLY B CA 1
ATOM 3053 C C . GLY B 1 171 ? -7.474 -17.950 -74.367 1.00 19.27 194 GLY B C 1
ATOM 3054 O O . GLY B 1 171 ? -8.471 -17.433 -74.884 1.00 15.74 194 GLY B O 1
ATOM 3055 N N . ILE B 1 172 ? -6.593 -17.250 -73.655 1.00 17.62 195 ILE B N 1
ATOM 3056 C CA . ILE B 1 172 ? -6.747 -15.813 -73.492 1.00 17.98 195 ILE B CA 1
ATOM 3057 C C . ILE B 1 172 ? -6.486 -15.073 -74.802 1.00 18.10 195 ILE B C 1
ATOM 3058 O O . ILE B 1 172 ? -7.199 -14.117 -75.142 1.00 15.76 195 ILE B O 1
ATOM 3063 N N . THR B 1 173 ? -5.483 -15.523 -75.543 1.00 16.67 196 THR B N 1
ATOM 3064 C CA . THR B 1 173 ? -5.252 -15.000 -76.888 1.00 18.71 196 THR B CA 1
ATOM 3065 C C . THR B 1 173 ? -6.539 -15.084 -77.717 1.00 19.42 196 THR B C 1
ATOM 3066 O O . THR B 1 173 ? -6.959 -14.095 -78.311 1.00 16.79 196 THR B O 1
ATOM 3070 N N . GLN B 1 174 ? -7.200 -16.238 -77.711 1.00 14.27 197 GLN B N 1
ATOM 3071 C CA . GLN B 1 174 ? -8.434 -16.386 -78.507 1.00 15.58 197 GLN B CA 1
ATOM 3072 C C . GLN B 1 174 ? -9.570 -15.488 -78.028 1.00 17.07 197 GLN B C 1
ATOM 3073 O O . GLN B 1 174 ? -10.263 -14.892 -78.843 1.00 15.99 197 GLN B O 1
ATOM 3079 N N . LEU B 1 175 ? -9.764 -15.372 -76.717 1.00 17.31 198 LEU B N 1
ATOM 3080 C CA . LEU B 1 175 ? -10.808 -14.499 -76.195 1.00 12.65 198 LEU B CA 1
ATOM 3081 C C . LEU B 1 175 ? -10.564 -13.055 -76.612 1.00 18.82 198 LEU B C 1
ATOM 3082 O O . LEU B 1 175 ? -11.489 -12.321 -76.977 1.00 18.11 198 LEU B O 1
ATOM 3087 N N . VAL B 1 176 ? -9.303 -12.634 -76.520 1.00 15.11 199 VAL B N 1
ATOM 3088 C CA . VAL B 1 176 ? -8.946 -11.274 -76.877 1.00 17.32 199 VAL B CA 1
ATOM 3089 C C . VAL B 1 176 ? -9.202 -11.028 -78.363 1.00 15.43 199 VAL B C 1
ATOM 3090 O O . VAL B 1 176 ? -9.713 -9.976 -78.744 1.00 17.91 199 VAL B O 1
ATOM 3094 N N . ASN B 1 177 ? -8.889 -12.016 -79.184 1.00 15.02 200 ASN B N 1
ATOM 3095 C CA . ASN B 1 177 ? -9.147 -11.898 -80.620 1.00 14.16 200 ASN B CA 1
ATOM 3096 C C . ASN B 1 177 ? -10.634 -11.755 -80.959 1.00 15.67 200 ASN B C 1
ATOM 3097 O O . ASN B 1 177 ? -10.993 -11.177 -81.997 1.00 18.18 200 ASN B O 1
ATOM 3102 N N . LEU B 1 178 ? -11.497 -12.271 -80.091 1.00 17.71 201 LEU B N 1
ATOM 3103 C CA . LEU B 1 178 ? -12.945 -12.130 -80.242 1.00 15.51 201 LEU B CA 1
ATOM 3104 C C . LEU B 1 178 ? -13.405 -10.699 -80.010 1.00 17.19 201 LEU B C 1
ATOM 3105 O O . LEU B 1 178 ? -14.524 -10.343 -80.375 1.00 19.33 201 LEU B O 1
ATOM 3110 N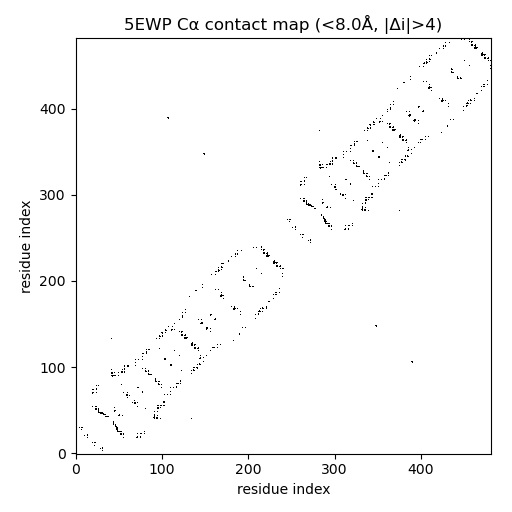 N . LEU B 1 179 ? -12.540 -9.871 -79.422 1.00 15.84 202 LEU B N 1
ATOM 3111 C CA . LEU B 1 179 ? -12.869 -8.465 -79.227 1.00 15.12 202 LEU B CA 1
ATOM 3112 C C . LEU B 1 179 ? -12.762 -7.658 -80.516 1.00 18.77 202 LEU B C 1
ATOM 3113 O O . LEU B 1 179 ? -13.247 -6.535 -80.575 1.00 19.05 202 LEU B O 1
ATOM 3118 N N . GLU B 1 180 ? -12.092 -8.202 -81.530 1.00 15.71 203 GLU B N 1
ATOM 3119 C CA . GLU B 1 180 ? -11.912 -7.457 -82.767 1.00 20.46 203 GLU B CA 1
ATOM 3120 C C . GLU B 1 180 ? -13.243 -7.150 -83.422 1.00 21.12 203 GLU B C 1
ATOM 3121 O O . GLU B 1 180 ? -14.151 -7.979 -83.403 1.00 19.39 203 GLU B O 1
ATOM 3127 N N . LEU B 1 181 ? -13.347 -5.961 -84.010 1.00 19.89 204 LEU B N 1
ATOM 3128 C CA . LEU B 1 181 ? -14.510 -5.613 -84.813 1.00 20.05 204 LEU B CA 1
ATOM 3129 C C . LEU B 1 181 ? -14.496 -6.432 -86.098 1.00 22.97 204 LEU B C 1
ATOM 3130 O O . LEU B 1 181 ? -13.438 -6.913 -86.514 1.00 20.73 204 LEU B O 1
ATOM 3135 N N . PRO B 1 182 ? -15.671 -6.608 -86.728 1.00 20.80 205 PRO B N 1
ATOM 3136 C CA . PRO B 1 182 ? -15.718 -7.160 -88.091 1.00 24.20 205 PRO B CA 1
ATOM 3137 C C . PRO B 1 182 ? -14.939 -6.286 -89.073 1.00 21.40 205 PRO B C 1
ATOM 3138 O O . PRO B 1 182 ? -14.826 -5.073 -88.866 1.00 21.61 205 PRO B O 1
ATOM 3142 N N . SER B 1 183 ? -14.393 -6.894 -90.125 1.00 19.99 206 SER B N 1
ATOM 3143 C CA . SER B 1 183 ? -13.557 -6.161 -91.062 1.00 22.84 206 SER B CA 1
ATOM 3144 C C . SER B 1 183 ? -14.349 -5.098 -91.817 1.00 19.42 206 SER B C 1
ATOM 3145 O O . SER B 1 183 ? -13.777 -4.149 -92.358 1.00 26.86 206 SER B O 1
ATOM 3148 N N . ASN B 1 184 ? -15.668 -5.261 -91.860 1.00 19.12 207 ASN B N 1
ATOM 3149 C CA . ASN B 1 184 ? -16.496 -4.302 -92.575 1.00 26.29 207 ASN B CA 1
ATOM 3150 C C . ASN B 1 184 ? -17.410 -3.548 -91.631 1.00 31.04 207 ASN B C 1
ATOM 3151 O O . ASN B 1 184 ? -18.500 -3.125 -92.018 1.00 29.39 207 ASN B O 1
ATOM 3156 N N . TYR B 1 185 ? -16.943 -3.344 -90.404 1.00 23.81 208 TYR B N 1
ATOM 3157 C CA . TYR B 1 185 ? -17.796 -2.762 -89.381 1.00 20.05 208 TYR B CA 1
ATOM 3158 C C . TYR B 1 185 ? -18.197 -1.350 -89.809 1.00 29.53 208 TYR B C 1
ATOM 3159 O O . TYR B 1 185 ? -17.330 -0.527 -90.118 1.00 28.36 208 TYR B O 1
ATOM 3168 N N . ASP B 1 186 ? -19.499 -1.065 -89.813 1.00 35.88 209 ASP B N 1
ATOM 3169 C CA . ASP B 1 186 ? -20.002 0.213 -90.323 1.00 35.72 209 ASP B CA 1
ATOM 3170 C C . ASP B 1 186 ? -20.911 0.904 -89.318 1.00 46.11 209 ASP B C 1
ATOM 3171 O O . ASP B 1 186 ? -21.655 1.809 -89.693 1.00 44.35 209 ASP B O 1
ATOM 3173 N N . ASP B 1 187 ? -20.837 0.455 -88.062 1.00 45.96 210 ASP B N 1
ATOM 3174 C CA . ASP B 1 187 ? -21.716 0.857 -86.950 1.00 47.52 210 ASP B CA 1
ATOM 3175 C C . ASP B 1 187 ? -23.072 0.157 -87.032 1.00 48.30 210 ASP B C 1
ATOM 3176 O O . ASP B 1 187 ? -23.890 0.273 -86.121 1.00 55.07 210 ASP B O 1
ATOM 3181 N N . SER B 1 188 ? -23.308 -0.572 -88.115 1.00 50.78 211 SER B N 1
ATOM 3182 C CA . SER B 1 188 ? -24.594 -1.238 -88.319 1.00 54.25 211 SER B CA 1
ATOM 3183 C C . SER B 1 188 ? -24.724 -2.597 -87.622 1.00 57.20 211 SER B C 1
ATOM 3184 O O . SER B 1 188 ? -25.814 -2.976 -87.189 1.00 61.93 211 SER B O 1
ATOM 3187 N N . GLN B 1 189 ? -23.624 -3.328 -87.490 1.00 54.47 212 GLN B N 1
ATOM 3188 C CA . GLN B 1 189 ? -23.731 -4.728 -87.087 1.00 54.43 212 GLN B CA 1
ATOM 3189 C C . GLN B 1 189 ? -23.764 -4.871 -85.573 1.00 51.22 212 GLN B C 1
ATOM 3190 O O . GLN B 1 189 ? -23.043 -4.172 -84.855 1.00 46.04 212 GLN B O 1
ATOM 3192 N N . PRO B 1 190 ? -24.633 -5.762 -85.076 1.00 53.90 213 PRO B N 1
ATOM 3193 C CA . PRO B 1 190 ? -24.661 -5.996 -83.635 1.00 48.91 213 PRO B CA 1
ATOM 3194 C C . PRO B 1 190 ? -23.402 -6.749 -83.246 1.00 46.05 213 PRO B C 1
ATOM 3195 O O . PRO B 1 190 ? -22.923 -7.591 -84.012 1.00 45.91 213 PRO B O 1
ATOM 3199 N N . LEU B 1 191 ? -22.878 -6.453 -82.068 1.00 35.99 214 LEU B N 1
ATOM 3200 C CA . LEU B 1 191 ? -21.604 -7.013 -81.662 1.00 29.08 214 LEU B CA 1
ATOM 3201 C C . LEU B 1 191 ? -21.765 -7.928 -80.446 1.00 25.35 214 LEU B C 1
ATOM 3202 O O . LEU B 1 191 ? -21.134 -7.707 -79.409 1.00 29.03 214 LEU B O 1
ATOM 3207 N N . TYR B 1 192 ? -22.621 -8.940 -80.592 1.00 30.82 215 TYR B N 1
ATOM 3208 C CA . TYR B 1 192 ? -22.908 -9.910 -79.533 1.00 34.27 215 TYR B CA 1
ATOM 3209 C C . TYR B 1 192 ? -21.667 -10.610 -79.008 1.00 30.37 215 TYR B C 1
ATOM 3210 O O . TYR B 1 192 ? -21.403 -10.601 -77.802 1.00 24.17 215 TYR B O 1
ATOM 3219 N N . THR B 1 193 ? -20.928 -11.238 -79.921 1.00 25.57 216 THR B N 1
ATOM 3220 C CA . THR B 1 193 ? -19.777 -12.052 -79.555 1.00 24.54 216 THR B CA 1
ATOM 3221 C C . THR B 1 193 ? -18.718 -11.207 -78.848 1.00 19.45 216 THR B C 1
ATOM 3222 O O . THR B 1 193 ? -18.109 -11.673 -77.886 1.00 19.97 216 THR B O 1
ATOM 3226 N N . GLN B 1 194 ? -18.511 -9.970 -79.310 1.00 17.93 217 GLN B N 1
ATOM 3227 C CA . GLN B 1 194 ? -17.532 -9.070 -78.680 1.00 18.93 217 GLN B CA 1
ATOM 3228 C C . GLN B 1 194 ? -17.900 -8.775 -77.228 1.00 21.37 217 GLN B C 1
ATOM 3229 O O . GLN B 1 194 ? -17.054 -8.800 -76.335 1.00 17.42 217 GLN B O 1
ATOM 3235 N N . LEU B 1 195 ? -19.170 -8.476 -77.008 1.00 18.61 218 LEU B N 1
ATOM 3236 C CA . LEU B 1 195 ? -19.660 -8.177 -75.665 1.00 21.65 218 LEU B CA 1
ATOM 3237 C C . LEU B 1 195 ? -19.529 -9.396 -74.749 1.00 20.87 218 LEU B C 1
ATOM 3238 O O . LEU B 1 195 ? -19.084 -9.275 -73.617 1.00 18.76 218 LEU B O 1
ATOM 3243 N N . GLU B 1 196 ? -19.889 -10.575 -75.243 1.00 16.87 219 GLU B N 1
ATOM 3244 C CA . GLU B 1 196 ? -19.770 -11.792 -74.439 1.00 15.48 219 GLU B CA 1
ATOM 3245 C C . GLU B 1 196 ? -18.306 -12.055 -74.075 1.00 18.18 219 GLU B C 1
ATOM 3246 O O . GLU B 1 196 ? -18.008 -12.513 -72.973 1.00 16.68 219 GLU B O 1
ATOM 3252 N N . ALA B 1 197 ? -17.391 -11.754 -74.993 1.00 15.86 220 ALA B N 1
ATOM 3253 C CA . ALA B 1 197 ? -15.973 -11.971 -74.726 1.00 16.69 220 ALA B CA 1
ATOM 3254 C C . ALA B 1 197 ? -15.467 -11.068 -73.601 1.00 17.84 220 ALA B C 1
ATOM 3255 O O . ALA B 1 197 ? -14.623 -11.479 -72.803 1.00 17.57 220 ALA B O 1
ATOM 3257 N N . ILE B 1 198 ? -15.988 -9.851 -73.525 1.00 18.65 221 ILE B N 1
ATOM 3258 C CA . ILE B 1 198 ? -15.635 -8.973 -72.407 1.00 16.87 221 ILE B CA 1
ATOM 3259 C C . ILE B 1 198 ? -16.029 -9.658 -71.104 1.00 17.28 221 ILE B C 1
ATOM 3260 O O . ILE B 1 198 ? -15.235 -9.723 -70.148 1.00 20.97 221 ILE B O 1
ATOM 3265 N N . TYR B 1 199 ? -17.248 -10.189 -71.068 1.00 18.35 222 TYR B N 1
ATOM 3266 C CA . TYR B 1 199 ? -17.717 -10.886 -69.866 1.00 21.18 222 TYR B CA 1
ATOM 3267 C C . TYR B 1 199 ? -16.902 -12.137 -69.551 1.00 22.20 222 TYR B C 1
ATOM 3268 O O . TYR B 1 199 ? -16.637 -12.434 -68.389 1.00 19.55 222 TYR B O 1
ATOM 3277 N N . HIS B 1 200 ? -16.489 -12.869 -70.583 1.00 19.94 223 HIS B N 1
ATOM 3278 C CA . HIS B 1 200 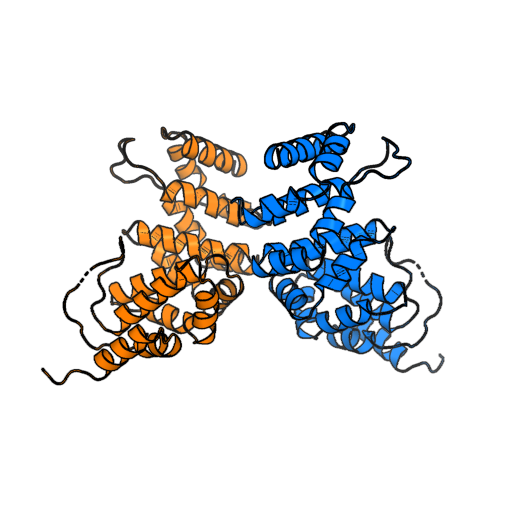? -15.643 -14.036 -70.380 1.00 15.70 223 HIS B CA 1
ATOM 3279 C C . HIS B 1 200 ? -14.297 -13.638 -69.769 1.00 16.41 223 HIS B C 1
ATOM 3280 O O . HIS B 1 200 ? -13.804 -14.294 -68.856 1.00 18.18 223 HIS B O 1
ATOM 3287 N N . LEU B 1 201 ? -13.698 -12.566 -70.279 1.00 16.35 224 LEU B N 1
ATOM 3288 C CA . LEU B 1 201 ? -12.427 -12.105 -69.745 1.00 14.00 224 LEU B CA 1
ATOM 3289 C C . LEU B 1 201 ? -12.563 -11.666 -68.276 1.00 19.19 224 LEU B C 1
ATOM 3290 O O . LEU B 1 201 ? -11.699 -11.937 -67.451 1.00 15.25 224 LEU B O 1
ATOM 3295 N N . GLU B 1 202 ? -13.646 -10.970 -67.963 1.00 16.22 225 GLU B N 1
ATOM 3296 C CA . GLU B 1 202 ? -13.917 -10.605 -66.570 1.00 18.12 225 GLU B CA 1
ATOM 3297 C C . GLU B 1 202 ? -14.058 -11.843 -65.691 1.00 21.86 225 GLU B C 1
ATOM 3298 O O . GLU B 1 202 ? -13.515 -11.892 -64.581 1.00 20.65 225 GLU B O 1
ATOM 3304 N N . ASP B 1 203 ? -14.789 -12.841 -66.181 1.00 19.05 226 ASP B N 1
ATOM 3305 C CA . ASP B 1 203 ? -14.987 -14.075 -65.422 1.00 22.73 226 ASP B CA 1
ATOM 3306 C C . ASP B 1 203 ? -13.676 -14.835 -65.222 1.00 23.23 226 ASP B C 1
ATOM 3307 O O . ASP B 1 203 ? -13.528 -15.569 -64.252 1.00 19.94 226 ASP B O 1
ATOM 3312 N N . PHE B 1 204 ? -12.733 -14.660 -66.143 1.00 15.92 227 PHE B N 1
ATOM 3313 C CA . PHE B 1 204 ? -11.405 -15.228 -66.004 1.00 13.55 227 PHE B CA 1
ATOM 3314 C C . PHE B 1 204 ? -10.631 -14.538 -64.883 1.00 17.13 227 PHE B C 1
ATOM 3315 O O . PHE B 1 204 ? -9.993 -15.193 -64.072 1.00 18.10 227 PHE B O 1
ATOM 3323 N N . ILE B 1 205 ? -10.682 -13.212 -64.868 1.00 18.18 228 ILE B N 1
ATOM 3324 C CA . ILE B 1 205 ? -9.899 -12.411 -63.915 1.00 14.96 228 ILE B CA 1
ATOM 3325 C C . ILE B 1 205 ? -10.433 -12.586 -62.490 1.00 18.22 228 ILE B C 1
ATOM 3326 O O . ILE B 1 205 ? -9.654 -12.638 -61.534 1.00 25.59 228 ILE B O 1
ATOM 3331 N N . LEU B 1 206 ? -11.753 -12.699 -62.363 1.00 17.88 229 LEU B N 1
ATOM 3332 C CA . LEU B 1 206 ? -12.424 -12.712 -61.053 1.00 19.40 229 LEU B CA 1
ATOM 3333 C C . LEU B 1 206 ? -12.692 -14.107 -60.492 1.00 25.56 229 LEU B C 1
ATOM 3334 O O . LEU B 1 206 ? -13.005 -15.035 -61.219 1.00 24.09 229 LEU B O 1
ATOM 3339 N N . ASN B 1 207 ? -12.524 -14.234 -59.179 1.00 22.28 230 ASN B N 1
ATOM 3340 C CA . ASN B 1 207 ? -12.994 -15.376 -58.412 1.00 26.12 230 ASN B CA 1
ATOM 3341 C C . ASN B 1 207 ? -14.092 -14.890 -57.496 1.00 35.03 230 ASN B C 1
ATOM 3342 O O . ASN B 1 207 ? -13.798 -14.245 -56.501 1.00 35.46 230 ASN B O 1
ATOM 3347 N N . ASP B 1 208 ? -15.342 -15.194 -57.851 1.00 34.07 231 ASP B N 1
ATOM 3348 C CA . ASP B 1 208 ? -16.520 -14.724 -57.111 1.00 45.56 231 ASP B CA 1
ATOM 3349 C C . ASP B 1 208 ? -16.403 -13.249 -56.730 1.00 46.41 231 ASP B C 1
ATOM 3350 O O . ASP B 1 208 ? -16.501 -12.889 -55.559 1.00 45.71 231 ASP B O 1
ATOM 3355 N N . GLY B 1 209 ? -16.174 -12.408 -57.733 1.00 40.74 232 GLY B N 1
ATOM 3356 C CA . GLY B 1 209 ? -16.099 -10.972 -57.535 1.00 39.94 232 GLY B CA 1
ATOM 3357 C C . GLY B 1 209 ? -14.717 -10.456 -57.171 1.00 38.51 232 GLY B C 1
ATOM 3358 O O . GLY B 1 209 ? -14.428 -9.270 -57.334 1.00 44.04 232 GLY B O 1
ATOM 3359 N N . ASP B 1 210 ? -13.860 -11.336 -56.666 1.00 38.65 233 ASP B N 1
ATOM 3360 C CA . ASP B 1 210 ? -12.515 -10.930 -56.266 1.00 36.93 233 ASP B CA 1
ATOM 3361 C C . ASP B 1 210 ? -11.494 -11.070 -57.388 1.00 31.22 233 ASP B C 1
ATOM 3362 O O . ASP B 1 210 ? -11.373 -12.119 -58.008 1.00 28.96 233 ASP B O 1
ATOM 3367 N N . GLU B 1 211 ? -10.731 -10.009 -57.597 1.00 31.88 234 GLU B N 1
ATOM 3368 C CA . GLU B 1 211 ? -9.692 -9.968 -58.606 1.00 32.83 234 GLU B CA 1
ATOM 3369 C C . GLU B 1 211 ? -8.556 -10.916 -58.251 1.00 36.74 234 GLU B C 1
ATOM 3370 O O . GLU B 1 211 ? -8.021 -10.867 -57.148 1.00 32.17 234 GLU B O 1
ATOM 3376 N N . ILE B 1 212 ? -8.182 -11.778 -59.187 1.00 26.10 235 ILE B N 1
ATOM 3377 C CA . ILE B 1 212 ? -7.014 -12.632 -59.014 1.00 26.00 235 ILE B CA 1
ATOM 3378 C C . ILE B 1 212 ? -5.837 -12.000 -59.760 1.00 30.26 235 ILE B C 1
ATOM 3379 O O . ILE B 1 212 ? -5.843 -11.931 -60.983 1.00 23.33 235 ILE B O 1
ATOM 3384 N N . PRO B 1 213 ? -4.831 -11.507 -59.020 1.00 31.46 236 PRO B N 1
ATOM 3385 C CA . PRO B 1 213 ? -3.718 -10.759 -59.627 1.00 27.97 236 PRO B CA 1
ATOM 3386 C C . PRO B 1 213 ? -3.030 -11.474 -60.806 1.00 28.32 236 PRO B C 1
ATOM 3387 O O . PRO B 1 213 ? -2.758 -10.865 -61.846 1.00 23.84 236 PRO B O 1
ATOM 3391 N N . GLU B 1 214 ? -2.743 -12.754 -60.631 1.00 26.56 237 GLU B N 1
ATOM 3392 C CA . GLU B 1 214 ? -2.156 -13.578 -61.681 1.00 27.31 237 GLU B CA 1
ATOM 3393 C C . GLU B 1 214 ? -2.946 -13.490 -62.994 1.00 22.31 237 GLU B C 1
ATOM 3394 O O . GLU B 1 214 ? -2.373 -13.354 -64.077 1.00 28.67 237 GLU B O 1
ATOM 3400 N N . PHE B 1 215 ? -4.267 -13.573 -62.885 1.00 23.27 238 PHE B N 1
ATOM 3401 C CA . PHE B 1 215 ? -5.118 -13.603 -64.079 1.00 25.23 238 PHE B CA 1
ATOM 3402 C C . PHE B 1 215 ? -5.375 -12.186 -64.613 1.00 23.68 238 PHE B C 1
ATOM 3403 O O . PHE B 1 215 ? -5.543 -11.981 -65.809 1.00 27.07 238 PHE B O 1
ATOM 3411 N N . LEU B 1 216 ? -5.397 -11.201 -63.720 1.00 23.69 239 LEU B N 1
ATOM 3412 C CA . LEU B 1 216 ? -5.432 -9.806 -64.151 1.00 21.16 239 LEU B CA 1
ATOM 3413 C C . LEU B 1 216 ? -4.222 -9.503 -65.023 1.00 28.01 239 LEU B C 1
ATOM 3414 O O . LEU B 1 216 ? -4.326 -8.861 -66.084 1.00 23.61 239 LEU B O 1
ATOM 3419 N N . GLU B 1 217 ? -3.067 -9.984 -64.576 1.00 29.52 240 GLU B N 1
ATOM 3420 C CA . GLU B 1 217 ? -1.823 -9.721 -65.281 1.00 32.03 240 GLU B CA 1
ATOM 3421 C C . GLU B 1 217 ? -1.810 -10.451 -66.622 1.00 33.00 240 GLU B C 1
ATOM 3422 O O . GLU B 1 217 ? -1.292 -9.937 -67.616 1.00 27.83 240 GLU B O 1
ATOM 3428 N N . ALA B 1 218 ? -2.394 -11.645 -66.647 1.00 27.22 241 ALA B N 1
ATOM 3429 C CA . ALA B 1 218 ? -2.485 -12.406 -67.891 1.00 27.68 241 ALA B CA 1
ATOM 3430 C C . ALA B 1 218 ? -3.239 -11.617 -68.968 1.00 25.16 241 ALA B C 1
ATOM 3431 O O . ALA B 1 218 ? -2.795 -11.523 -70.116 1.00 27.22 241 ALA B O 1
ATOM 3433 N N . VAL B 1 219 ? -4.370 -11.035 -68.592 1.00 20.09 242 VAL B N 1
ATOM 3434 C CA . VAL B 1 219 ? -5.170 -10.292 -69.555 1.00 25.47 242 VAL B CA 1
ATOM 3435 C C . VAL B 1 219 ? -4.490 -8.963 -69.919 1.00 30.65 242 VAL B C 1
ATOM 3436 O O . VAL B 1 219 ? -4.582 -8.500 -71.057 1.00 23.92 242 VAL B O 1
ATOM 3440 N N . LYS B 1 220 ? -3.757 -8.373 -68.974 1.00 28.32 243 LYS B N 1
ATOM 3441 C CA . LYS B 1 220 ? -2.998 -7.167 -69.292 1.00 26.32 243 LYS B CA 1
ATOM 3442 C C . LYS B 1 220 ? -1.928 -7.475 -70.343 1.00 29.69 243 LYS B C 1
ATOM 3443 O O . LYS B 1 220 ? -1.689 -6.685 -71.260 1.00 29.51 243 LYS B O 1
ATOM 3449 N N . ASN B 1 221 ? -1.279 -8.627 -70.200 1.00 23.44 244 ASN B N 1
ATOM 3450 C CA . ASN B 1 221 ? -0.223 -9.032 -71.117 1.00 28.11 244 ASN B CA 1
ATOM 3451 C C . ASN B 1 221 ? -0.798 -9.658 -72.389 1.00 29.98 244 ASN B C 1
ATOM 3452 O O . ASN B 1 221 ? -0.499 -10.800 -72.731 1.00 34.95 244 ASN B O 1
ATOM 3457 N N . SER B 1 222 ? -1.634 -8.889 -73.071 1.00 32.31 245 SER B N 1
ATOM 3458 C CA . SER B 1 222 ? -2.272 -9.324 -74.304 1.00 29.36 245 SER B CA 1
ATOM 3459 C C . SER B 1 222 ? -2.745 -8.113 -75.085 1.00 26.66 245 SER B C 1
ATOM 3460 O O . SER B 1 222 ? -2.502 -6.978 -74.691 1.00 28.61 245 SER B O 1
ATOM 3463 N N . ASN B 1 223 ? -3.433 -8.358 -76.191 1.00 22.95 246 ASN B N 1
ATOM 3464 C CA . ASN B 1 223 ? -3.992 -7.272 -76.992 1.00 22.25 246 ASN B CA 1
ATOM 3465 C C . ASN B 1 223 ? -5.311 -6.736 -76.457 1.00 21.07 246 ASN B C 1
ATOM 3466 O O . ASN B 1 223 ? -6.020 -6.011 -77.147 1.00 22.52 246 ASN B O 1
ATOM 3471 N N . SER B 1 224 ? -5.632 -7.072 -75.215 1.00 22.55 247 SER B N 1
ATOM 3472 C CA . SER B 1 224 ? -6.931 -6.725 -74.652 1.00 29.71 247 SER B CA 1
ATOM 3473 C C . SER B 1 224 ? -7.167 -5.215 -74.657 1.00 27.74 247 SER B C 1
ATOM 3474 O O . SER B 1 224 ? -8.183 -4.743 -75.151 1.00 24.87 247 SER B O 1
ATOM 3477 N N . ILE B 1 225 ? -6.222 -4.459 -74.115 1.00 22.08 248 ILE B N 1
ATOM 3478 C CA . ILE B 1 225 ? -6.375 -3.007 -74.042 1.00 29.52 248 ILE B CA 1
ATOM 3479 C C . ILE B 1 225 ? -6.494 -2.362 -75.420 1.00 25.76 248 ILE B C 1
ATOM 3480 O O . ILE B 1 225 ? -7.371 -1.524 -75.639 1.00 28.98 248 ILE B O 1
ATOM 3485 N N . LYS B 1 226 ? -5.635 -2.761 -76.353 1.00 24.55 249 LYS B N 1
ATOM 3486 C CA . LYS B 1 226 ? -5.747 -2.272 -77.727 1.00 23.57 249 LYS B CA 1
ATOM 3487 C C . LYS B 1 226 ? -7.154 -2.481 -78.302 1.00 30.14 249 LYS B C 1
ATOM 3488 O O . LYS B 1 226 ? -7.749 -1.556 -78.868 1.00 28.43 249 LYS B O 1
ATOM 3494 N N . ASN B 1 227 ? -7.677 -3.702 -78.192 1.00 25.19 250 ASN B N 1
ATOM 3495 C CA . ASN B 1 227 ? -8.986 -3.999 -78.777 1.00 24.92 250 ASN B CA 1
ATOM 3496 C C . ASN B 1 227 ? -10.122 -3.309 -78.041 1.00 26.96 250 ASN B C 1
ATOM 3497 O O . ASN B 1 227 ? -11.098 -2.886 -78.654 1.00 23.51 250 ASN B O 1
ATOM 3502 N N . LEU B 1 228 ? -10.002 -3.216 -76.719 1.00 23.38 251 LEU B N 1
ATOM 3503 C CA . LEU B 1 228 ? -11.019 -2.566 -75.905 1.00 30.07 251 LEU B CA 1
ATOM 3504 C C . LEU B 1 228 ? -11.162 -1.076 -76.217 1.00 29.46 251 LEU B C 1
ATOM 3505 O O . LEU B 1 228 ? -12.273 -0.545 -76.241 1.00 32.63 251 LEU B O 1
ATOM 3510 N N . LYS B 1 229 ? -10.042 -0.402 -76.454 1.00 29.22 252 LYS B N 1
ATOM 3511 C CA . LYS B 1 229 ? -10.076 1.013 -76.812 1.00 34.23 252 LYS B CA 1
ATOM 3512 C C . LYS B 1 229 ? -10.918 1.242 -78.063 1.00 38.91 252 LYS B C 1
ATOM 3513 O O . LYS B 1 229 ? -11.677 2.208 -78.137 1.00 35.80 252 LYS B O 1
ATOM 3519 N N . THR B 1 230 ? -10.803 0.342 -79.036 1.00 33.16 253 THR B N 1
ATOM 3520 C CA . THR B 1 230 ? -11.618 0.435 -80.240 1.00 33.51 253 THR B CA 1
ATOM 3521 C C . THR B 1 230 ? -13.094 0.219 -79.924 1.00 35.80 253 THR B C 1
ATOM 3522 O O . THR B 1 230 ? -13.952 0.971 -80.396 1.00 34.53 253 THR B O 1
ATOM 3526 N N . LEU B 1 231 ? -13.388 -0.779 -79.092 1.00 27.49 254 LEU B N 1
ATOM 3527 C CA . LEU B 1 231 ? -14.770 -1.103 -78.755 1.00 31.25 254 LEU B CA 1
ATOM 3528 C C . LEU B 1 231 ? -15.473 0.011 -77.973 1.00 35.80 254 LEU B C 1
ATOM 3529 O O . LEU B 1 231 ? -16.672 0.249 -78.159 1.00 37.52 254 LEU B O 1
ATOM 3534 N N . GLN B 1 232 ? -14.743 0.696 -77.100 1.00 32.97 255 GLN B N 1
ATOM 3535 C CA . GLN B 1 232 ? -15.387 1.714 -76.275 1.00 41.37 255 GLN B CA 1
ATOM 3536 C C . GLN B 1 232 ? -15.761 2.947 -77.090 1.00 40.91 255 GLN B C 1
ATOM 3537 O O . GLN B 1 232 ? -16.469 3.824 -76.602 1.00 43.23 255 GLN B O 1
ATOM 3543 N N . GLN B 1 233 ? -15.253 2.951 -78.074 1.00 43.36 256 GLN B N 1
ATOM 3544 C CA . GLN B 1 233 ? -15.648 3.910 -79.103 1.00 46.97 256 GLN B CA 1
ATOM 3545 C C . GLN B 1 233 ? -16.893 3.457 -79.877 1.00 44.85 256 GLN B C 1
ATOM 3546 O O . GLN B 1 233 ? -17.391 4.185 -80.733 1.00 51.19 256 GLN B O 1
ATOM 3552 N N . CYS B 1 234 ? -17.414 2.465 -79.953 1.00 48.91 257 CYS B N 1
ATOM 3553 C CA . CYS B 1 234 ? -18.600 2.016 -80.692 1.00 51.19 257 CYS B CA 1
ATOM 3554 C C . CYS B 1 234 ? -19.903 2.559 -80.098 1.00 51.17 257 CYS B C 1
ATOM 3555 O O . CYS B 1 234 ? -19.994 2.780 -78.890 1.00 46.87 257 CYS B O 1
ATOM 3558 N N . PRO B 1 235 ? -20.921 2.757 -80.955 1.00 52.38 258 PRO B N 1
ATOM 3559 C CA . PRO B 1 235 ? -22.233 3.294 -80.574 1.00 59.60 258 PRO B CA 1
ATOM 3560 C C . PRO B 1 235 ? -23.274 2.289 -80.056 1.00 66.00 258 PRO B C 1
ATOM 3561 O O . PRO B 1 235 ? -24.454 2.449 -80.374 1.00 71.31 258 PRO B O 1
ATOM 3565 N N . GLU B 1 236 ? -22.862 1.278 -79.297 1.00 58.48 259 GLU B N 1
ATOM 3566 C CA . GLU B 1 236 ? -23.797 0.590 -78.408 1.00 56.47 259 GLU B CA 1
ATOM 3567 C C . GLU B 1 236 ? -23.421 0.947 -76.994 1.00 58.56 259 GLU B C 1
ATOM 3568 O O . GLU B 1 236 ? -22.312 0.643 -76.558 1.00 64.38 259 GLU B O 1
ATOM 3574 N N . GLN B 1 237 ? -24.337 1.591 -76.281 1.00 57.39 260 GLN B N 1
ATOM 3575 C CA . GLN B 1 237 ? -24.068 2.004 -74.914 1.00 52.78 260 GLN B CA 1
ATOM 3576 C C . GLN B 1 237 ? -23.645 0.804 -74.072 1.00 48.14 260 GLN B C 1
ATOM 3577 O O . GLN B 1 237 ? -22.646 0.867 -73.354 1.00 44.91 260 GLN B O 1
ATOM 3579 N N . ASP B 1 238 ? -24.386 -0.295 -74.195 1.00 45.05 261 ASP B N 1
ATOM 3580 C CA . ASP B 1 238 ? -24.086 -1.518 -73.452 1.00 47.65 261 ASP B CA 1
ATOM 3581 C C . ASP B 1 238 ? -22.646 -1.985 -73.685 1.00 48.34 261 ASP B C 1
ATOM 3582 O O . ASP B 1 238 ? -21.909 -2.255 -72.734 1.00 49.25 261 ASP B O 1
ATOM 3584 N N . LEU B 1 239 ? -22.250 -2.075 -74.948 1.00 41.16 262 LEU B N 1
ATOM 3585 C CA . LEU B 1 239 ? -20.908 -2.539 -75.285 1.00 44.03 262 LEU B CA 1
ATOM 3586 C C . LEU B 1 239 ? -19.843 -1.516 -74.904 1.00 42.71 262 LEU B C 1
ATOM 3587 O O . LEU B 1 239 ? -18.771 -1.877 -74.427 1.00 42.13 262 LEU B O 1
ATOM 3592 N N . ALA B 1 240 ? -20.140 -0.237 -75.111 1.00 41.10 263 ALA B N 1
ATOM 3593 C CA . ALA B 1 240 ? -19.159 0.814 -74.851 1.00 42.37 263 ALA B CA 1
ATOM 3594 C C . ALA B 1 240 ? -18.879 0.930 -73.360 1.00 35.80 263 ALA B C 1
ATOM 3595 O O . ALA B 1 240 ? -17.725 1.061 -72.939 1.00 42.04 263 ALA B O 1
ATOM 3597 N N . GLU B 1 241 ? -19.935 0.882 -72.556 1.00 42.23 264 GLU B N 1
ATOM 3598 C CA . GLU B 1 241 ? -19.779 0.911 -71.108 1.00 43.15 264 GLU B CA 1
ATOM 3599 C C . GLU B 1 241 ? -18.997 -0.311 -70.626 1.00 36.52 264 GLU B C 1
ATOM 3600 O O . GLU B 1 241 ? -18.086 -0.184 -69.807 1.00 34.28 264 GLU B O 1
ATOM 3602 N N . ALA B 1 242 ? -19.339 -1.490 -71.148 1.00 36.23 265 ALA B N 1
ATOM 3603 C CA . ALA B 1 242 ? -18.693 -2.723 -70.712 1.00 31.37 265 ALA B CA 1
ATOM 3604 C C . ALA B 1 242 ? -17.193 -2.729 -71.013 1.00 27.17 265 ALA B C 1
ATOM 3605 O O . ALA B 1 242 ? -16.385 -3.120 -70.169 1.00 30.72 265 ALA B O 1
ATOM 3607 N N . SER B 1 243 ? -16.825 -2.289 -72.208 1.00 31.27 266 SER B N 1
ATOM 3608 C CA . SER B 1 243 ? -15.419 -2.210 -72.584 1.00 37.56 266 SER B CA 1
ATOM 3609 C C . SER B 1 243 ? -14.700 -1.201 -71.696 1.00 34.68 266 SER B C 1
ATOM 3610 O O . SER B 1 243 ? -13.584 -1.445 -71.245 1.00 35.77 266 SER B O 1
ATOM 3613 N N . ASN B 1 244 ? -15.350 -0.066 -71.456 1.00 35.04 267 ASN B N 1
ATOM 3614 C CA . ASN B 1 244 ? -14.806 0.954 -70.568 1.00 42.39 267 ASN B CA 1
ATOM 3615 C C . ASN B 1 244 ? -14.524 0.394 -69.179 1.00 36.74 267 ASN B C 1
ATOM 3616 O O . ASN B 1 244 ? -13.465 0.644 -68.603 1.00 37.01 267 ASN B O 1
ATOM 3621 N N . VAL B 1 245 ? -15.474 -0.373 -68.650 1.00 36.83 268 VAL B N 1
ATOM 3622 C CA . VAL B 1 245 ? -15.334 -0.974 -67.324 1.00 35.26 268 VAL B CA 1
ATOM 3623 C C . VAL B 1 245 ? -14.121 -1.907 -67.249 1.00 40.37 268 VAL B C 1
ATOM 3624 O O . VAL B 1 245 ? -13.323 -1.825 -66.315 1.00 31.24 268 VAL B O 1
ATOM 3628 N N . LEU B 1 246 ? -13.980 -2.797 -68.228 1.00 34.39 269 LEU B N 1
ATOM 3629 C CA . LEU B 1 246 ? -12.844 -3.711 -68.238 1.00 33.87 269 LEU B CA 1
ATOM 3630 C C . LEU B 1 246 ? -11.554 -2.947 -68.517 1.00 27.89 269 LEU B C 1
ATOM 3631 O O . LEU B 1 246 ? -10.511 -3.261 -67.946 1.00 31.13 269 LEU B O 1
ATOM 3636 N N . LEU B 1 247 ? -11.627 -1.937 -69.382 1.00 25.71 270 LEU B N 1
ATOM 3637 C CA . LEU B 1 247 ? -10.452 -1.141 -69.719 1.00 34.18 270 LEU B CA 1
ATOM 3638 C C . LEU B 1 247 ? -9.852 -0.516 -68.458 1.00 40.18 270 LEU B C 1
ATOM 3639 O O . LEU B 1 247 ? -8.653 -0.620 -68.212 1.00 40.70 270 LEU B O 1
ATOM 3644 N N . LEU B 1 248 ? -10.702 0.118 -67.658 1.00 34.15 271 LEU B N 1
ATOM 3645 C CA . LEU B 1 248 ? -10.281 0.713 -66.388 1.00 40.15 271 LEU B CA 1
ATOM 3646 C C . LEU B 1 248 ? -9.611 -0.293 -65.455 1.00 41.49 271 LEU B C 1
ATOM 3647 O O . LEU B 1 248 ? -8.648 0.033 -64.763 1.00 42.33 271 LEU B O 1
ATOM 3652 N N . ARG B 1 249 ? -10.127 -1.516 -65.438 1.00 33.03 272 ARG B N 1
ATOM 3653 C CA . ARG B 1 249 ? -9.590 -2.549 -64.570 1.00 29.46 272 ARG B CA 1
ATOM 3654 C C . ARG B 1 249 ? -8.169 -2.918 -64.972 1.00 35.79 272 ARG B C 1
ATOM 3655 O O . ARG B 1 249 ? -7.306 -3.153 -64.122 1.00 31.65 272 ARG B O 1
ATOM 3663 N N . LEU B 1 250 ? -7.923 -2.921 -66.279 1.00 27.21 273 LEU B N 1
ATOM 3664 C CA . LEU B 1 250 ? -6.648 -3.360 -66.841 1.00 28.84 273 LEU B CA 1
ATOM 3665 C C . LEU B 1 250 ? -5.587 -2.262 -66.927 1.00 31.51 273 LEU B C 1
ATOM 3666 O O . LEU B 1 250 ? -4.407 -2.546 -67.103 1.00 36.21 273 LEU B O 1
ATOM 3671 N N . THR B 1 251 ? -6.007 -1.006 -66.834 1.00 33.88 274 THR B N 1
ATOM 3672 C CA . THR B 1 251 ? -5.064 0.114 -66.914 1.00 44.48 274 THR B CA 1
ATOM 3673 C C . THR B 1 251 ? -4.400 0.398 -65.571 1.00 44.01 274 THR B C 1
ATOM 3674 O O . THR B 1 251 ? -5.091 0.551 -64.572 1.00 45.73 274 THR B O 1
#

Radius of gyration: 26.0 Å; Cα contacts (8 Å, |Δi|>4): 685; chains: 2; bounding box: 51×57×80 Å

Nearest PDB structures (foldseek):
  5ewp-assembly2_B  TM=1.004E+00  e=2.076E-36  Plasmodium falciparum Santa Lucia
  8eic-assembly1_A  TM=8.186E-01  e=1.116E-05  Homo sapiens
  3bct-assembly1_A  TM=8.374E-01  e=2.066E-05  Mus musculus
  7uwi-assembly1_A  TM=8.504E-01  e=2.498E-05  Homo sapiens
  7n6g-assembly1_0A  TM=8.013E-01  e=8.168E-05  Chlamydomonas reinhardtii

Secondary structure (DSSP, 8-state):
-----HHHHHHHHHHHHT-HHHHHHHTT---B------SSSSPPP-BHHHHHHHHHHHHHT-TT-THHHHHHHHTTHHHHHHHHHT-S-HHHHHHHHHHHHHHTTT-HHHHHHHHHTT-HHHHHHHTT-S-HHHHHHHHHHHHHHHTT-HHHHHHHHHTTHHHHHHHTTSPPTT--TTS--HHHHHHHHHHHHHHEETTEE-HHHHHHHHTTTHHHHHHHHTTSS-HHHHHHHHHHHHHH-/-----HHHHHHHHHHHTT-HHHHHHHTT---B-------SSSPPP-BHHHHHHHHHHHHHT-TT-THHHHHHHHTTHHHHHHHHTT-S-HHHHHHHHHHHHHHTTT-HHHHHHHHHTT-HHHHHHHTT-S-HHHHHHHHHHHHHHHTT-HHHHHHHHHTTHHHHHHHTTSPPTT--S-S--HHHHHHHHHHHHHHEETTEE-HHHHHHHHTTTHHHHHHHHTTSS-HHHHHHHHHHHHHH-

Sequence (482 aa):
LSFTSNDILRFDKAYDENDVQEFVNLCSSTCEIEKLRMHPWAADPKTIGALSATQLAILASKENEPHYKDAIREANGIAVFINLLKSHELDRVHAAVVALSFLSVDNVKNCICMFESGALPYLISGMKSNIDGMKAACAQTCRNIFVLDKKYKKEFLKLGGITQLVNLLELPSNYDDSQPLYTQLEAIYHLEDFILNDGDEIPEFLEAVKNSNSIKNLKTLQQCPEQDLAEASNVLLLRLTLSFTSNDILRFDKAYDENDVQEFVNLCSSTCEIEKLRMHPWAADPKTIGALSATQLAILASKENEPHYKDAIREANGIAVFINLLKSHELDRVHAAVVALSFLSVDNVKNCICMFESGALPYLISGMKSNIDGMKAACAQTCRNIFVLDKKYKKEFLKLGGITQLVNLLELPSNYDDSQPLYTQLEAIYHLEDFILNDGDEIPEFLEAVKNSNSIKNLKTLQQCPEQDLAEASNVLLLRLT

Organism: NCBI:txid478859

CATH classification: 1.25.10.10

InterPro domains:
  IPR011989 Armadillo-like helical [G3DSA:1.25.10.10] (24-275)
  IPR016024 Armadillo-type fold [SSF48371] (84-274)